Protein AF-0000000087712567 (afdb_homodimer)

Nearest PDB structures (foldseek):
  3kh5-assembly1_A  TM=8.849E-01  e=5.347E-20  Methanocaldococcus jannaschii
  9e7f-assembly1_3  TM=8.022E-01  e=9.358E-18  Pyrobaculum calidifontis JCM 11548
  2yzq-assembly1_A  TM=7.655E-01  e=4.640E-16  Pyrococcus horikoshii
  2p9m-assembly2_C  TM=9.124E-01  e=1.365E-09  Methanocaldococcus jannaschii DSM 2661
  4fry-assembly1_A  TM=8.721E-01  e=1.477E-07  Burkholderia ambifaria MC40-6

Sequence (538 aa):
MGIVREFAVLRPYDTLLYASKLMVLEHVPKSIVVDEKGSPVGVITQKDIIKFVYQMGEERPMENVMLSEVMRKDVTCVSPNIDPFDAAQIMIDKKQPLLAVCNEEEKAIGIIIKSDLSNFYASQVRGLQRVKDFMSSPVVTIEPTTKLDEAVEKLVQSNLSRLVVFTPGKVQGVVTTTDLLYMAAALKYRDLKIEVRDVMSPNVIVVDGNEDMANAARLMASRKIKGIPVMEKDGKLGGIVTTTDVVRAMMDQSVKKYLYEIKMYTSTFMGIVREFAVLRPYDTLLYASKLMVLEHVPKSIVVDEKGSPVGVITQKDIIKFVYQMGEERPMENVMLSEVMRKDVTCVSPNIDPFDAAQIMIDKKQPLLAVCNEEEKAIGIIIKSDLSNFYASQVRGLQRVKDFMSSPVVTIEPTTKLDEAVEKLVQSNLSRLVVFTPGKVQGVVTTTDLLYMAAALKYRDLKIEVRDVMSPNVIVVDGNEDMANAARLMASRKIKGIPVMEKDGKLGGIVTTTDVVRAMMDQSVKKYLYEIKMYTSTF

pLDDT: mean 94.54, std 6.51, range [46.84, 98.75]

Radius of gyration: 25.14 Å; Cα contacts (8 Å, |Δi|>4): 1061; chains: 2; bounding box: 55×74×71 Å

Structure (mmCIF, N/CA/C/O backbone):
data_AF-0000000087712567-model_v1
#
loop_
_entity.id
_entity.type
_entity.pdbx_description
1 polymer 'Histidine kinase'
#
loop_
_atom_site.group_PDB
_atom_site.id
_atom_site.type_symbol
_atom_site.label_atom_id
_atom_site.label_alt_id
_atom_site.label_comp_id
_atom_site.label_asym_id
_atom_site.label_entity_id
_atom_site.label_seq_id
_atom_site.pdbx_PDB_ins_code
_atom_site.Cartn_x
_atom_site.Cartn_y
_atom_site.Cartn_z
_atom_site.occupancy
_atom_site.B_iso_or_equiv
_atom_site.auth_seq_id
_atom_site.auth_comp_id
_atom_site.auth_asym_id
_atom_site.auth_atom_id
_atom_site.pdbx_PDB_model_num
ATOM 1 N N . MET A 1 1 ? 5.195 -4.508 -27.234 1 52.56 1 MET A N 1
ATOM 2 C CA . MET A 1 1 ? 4.496 -4.617 -25.953 1 52.56 1 MET A CA 1
ATOM 3 C C . MET A 1 1 ? 5.418 -5.184 -24.875 1 52.56 1 MET A C 1
ATOM 5 O O . MET A 1 1 ? 5.73 -6.379 -24.875 1 52.56 1 MET A O 1
ATOM 9 N N . GLY A 1 2 ? 6.316 -4.344 -24.219 1 81.44 2 GLY A N 1
ATOM 10 C CA . GLY A 1 2 ? 7.543 -4.742 -23.547 1 81.44 2 GLY A CA 1
ATOM 11 C C . GLY A 1 2 ? 7.297 -5.402 -22.203 1 81.44 2 GLY A C 1
ATOM 12 O O . GLY A 1 2 ? 6.266 -5.164 -21.562 1 81.44 2 GLY A O 1
ATOM 13 N N . ILE A 1 3 ? 7.812 -6.562 -21.922 1 95.12 3 ILE A N 1
ATOM 14 C CA . ILE A 1 3 ? 7.668 -7.352 -20.703 1 95.12 3 ILE A CA 1
ATOM 15 C C . ILE A 1 3 ? 8.586 -6.797 -19.609 1 95.12 3 ILE A C 1
ATOM 17 O O . ILE A 1 3 ? 8.625 -7.324 -18.5 1 95.12 3 ILE A O 1
ATOM 21 N N . VAL A 1 4 ? 9.297 -5.734 -19.938 1 97.06 4 VAL A N 1
ATOM 22 C CA . VAL A 1 4 ? 10.227 -5.148 -18.984 1 97.06 4 VAL A CA 1
ATOM 23 C C . VAL A 1 4 ? 9.508 -4.09 -18.156 1 97.06 4 VAL A C 1
ATOM 25 O O . VAL A 1 4 ? 8.781 -3.254 -18.688 1 97.06 4 VAL A O 1
ATOM 28 N N . ARG A 1 5 ? 9.672 -4.156 -16.844 1 96.62 5 ARG A N 1
ATOM 29 C CA . ARG A 1 5 ? 9.039 -3.172 -15.977 1 96.62 5 ARG A CA 1
ATOM 30 C C . ARG A 1 5 ? 10.078 -2.438 -15.141 1 96.62 5 ARG A C 1
ATOM 32 O O . ARG A 1 5 ? 11.219 -2.896 -15.008 1 96.62 5 ARG A O 1
ATOM 39 N N . GLU A 1 6 ? 9.68 -1.323 -14.57 1 95.12 6 GLU A N 1
ATOM 40 C CA . GLU A 1 6 ? 10.508 -0.585 -13.625 1 95.12 6 GLU A CA 1
ATOM 41 C C . GLU A 1 6 ? 10.602 -1.315 -12.281 1 95.12 6 GLU A C 1
ATOM 43 O O . GLU A 1 6 ? 9.852 -2.262 -12.039 1 95.12 6 GLU A O 1
ATOM 48 N N . PHE A 1 7 ? 11.578 -0.98 -11.57 1 94.31 7 PHE A N 1
ATOM 49 C CA . PHE A 1 7 ? 11.75 -1.593 -10.258 1 94.31 7 PHE A CA 1
ATOM 50 C C . PHE A 1 7 ? 12.086 -0.539 -9.211 1 94.31 7 PHE A C 1
ATOM 52 O O . PHE A 1 7 ? 12.508 0.569 -9.547 1 94.31 7 PHE A O 1
ATOM 59 N N . ALA A 1 8 ? 11.781 -0.865 -7.961 1 92.19 8 ALA A N 1
ATOM 60 C CA . ALA A 1 8 ? 12.234 -0.022 -6.859 1 92.19 8 ALA A CA 1
ATOM 61 C C . ALA A 1 8 ? 13.734 -0.199 -6.617 1 92.19 8 ALA A C 1
ATOM 63 O O . ALA A 1 8 ? 14.219 -1.326 -6.492 1 92.19 8 ALA A O 1
ATOM 64 N N . VAL A 1 9 ? 14.422 0.84 -6.527 1 92.94 9 VAL A N 1
ATOM 65 C CA . VAL A 1 9 ? 15.859 0.775 -6.316 1 92.94 9 VAL A CA 1
ATOM 66 C C . VAL A 1 9 ? 16.156 0.523 -4.84 1 92.94 9 VAL A C 1
ATOM 68 O O . VAL A 1 9 ? 15.812 1.337 -3.982 1 92.94 9 VAL A O 1
ATOM 71 N N . LEU A 1 10 ? 16.719 -0.573 -4.531 1 97.94 10 LEU A N 1
ATOM 72 C CA . LEU A 1 10 ? 17.172 -0.951 -3.199 1 97.94 10 LEU A CA 1
ATOM 73 C C . LEU A 1 10 ? 18.688 -1.199 -3.195 1 97.94 10 LEU A C 1
ATOM 75 O O . LEU A 1 10 ? 19.25 -1.629 -4.203 1 97.94 10 LEU A O 1
ATOM 79 N N . ARG A 1 11 ? 19.312 -0.902 -2.068 1 98.12 11 ARG A N 1
ATOM 80 C CA . ARG A 1 11 ? 20.75 -1.082 -1.892 1 98.12 11 ARG A CA 1
ATOM 81 C C . ARG A 1 11 ? 21.047 -2.125 -0.818 1 98.12 11 ARG A C 1
ATOM 83 O O . ARG A 1 11 ? 20.219 -2.365 0.063 1 98.12 11 ARG A O 1
ATOM 90 N N . PRO A 1 12 ? 22.25 -2.697 -0.917 1 98.25 12 PRO A N 1
ATOM 91 C CA . PRO A 1 12 ? 22.594 -3.736 0.059 1 98.25 12 PRO A CA 1
ATOM 92 C C . PRO A 1 12 ? 22.562 -3.225 1.497 1 98.25 12 PRO A C 1
ATOM 94 O O . PRO A 1 12 ? 22.297 -3.99 2.424 1 98.25 12 PRO A O 1
ATOM 97 N N . TYR A 1 13 ? 22.75 -1.902 1.702 1 97.62 13 TYR A N 1
ATOM 98 C CA . TYR A 1 13 ? 22.859 -1.367 3.055 1 97.62 13 TYR A CA 1
ATOM 99 C C . TYR A 1 13 ? 21.562 -0.696 3.49 1 97.62 13 TYR A C 1
ATOM 101 O O . TYR A 1 13 ? 21.5 -0.109 4.57 1 97.62 13 TYR A O 1
ATOM 109 N N . ASP A 1 14 ? 20.594 -0.725 2.592 1 97.19 14 ASP A N 1
ATOM 110 C CA . ASP A 1 14 ? 19.266 -0.341 3.07 1 97.19 14 ASP A CA 1
ATOM 111 C C . ASP A 1 14 ? 18.797 -1.266 4.191 1 97.19 14 ASP A C 1
ATOM 113 O O . ASP A 1 14 ? 19.125 -2.453 4.199 1 97.19 14 ASP A O 1
ATOM 117 N N . THR A 1 15 ? 18.078 -0.742 5.145 1 96.69 15 THR A N 1
ATOM 118 C CA . THR A 1 15 ? 17.578 -1.575 6.23 1 96.69 15 THR A CA 1
ATOM 119 C C . THR A 1 15 ? 16.359 -2.367 5.781 1 96.69 15 THR A C 1
ATOM 121 O O . THR A 1 15 ? 15.672 -1.98 4.828 1 96.69 15 THR A O 1
ATOM 124 N N . LEU A 1 16 ? 16.125 -3.439 6.465 1 97.31 16 LEU A N 1
ATOM 125 C CA . LEU A 1 16 ? 14.953 -4.262 6.207 1 97.31 16 LEU A CA 1
ATOM 126 C C . LEU A 1 16 ? 13.672 -3.463 6.422 1 97.31 16 LEU A C 1
ATOM 128 O O . LEU A 1 16 ? 12.711 -3.607 5.664 1 97.31 16 LEU A O 1
ATOM 132 N N . LEU A 1 17 ? 13.672 -2.578 7.426 1 96.5 17 LEU A N 1
ATOM 133 C CA . LEU A 1 17 ? 12.523 -1.723 7.688 1 96.5 17 LEU A CA 1
ATOM 134 C C . LEU A 1 17 ? 12.234 -0.818 6.492 1 96.5 17 LEU A C 1
ATOM 136 O O . LEU A 1 17 ? 11.102 -0.768 6 1 96.5 17 LEU A O 1
ATOM 140 N N . TYR A 1 18 ? 13.289 -0.203 6 1 95.75 18 TYR A N 1
ATOM 141 C CA . TYR A 1 18 ? 13.133 0.701 4.867 1 95.75 18 TYR A CA 1
ATOM 142 C C . TYR A 1 18 ? 12.625 -0.045 3.639 1 95.75 18 TYR A C 1
ATOM 144 O O . TYR A 1 18 ? 11.672 0.396 2.988 1 95.75 18 TYR A O 1
ATOM 152 N N . ALA A 1 19 ? 13.25 -1.15 3.346 1 96.88 19 ALA A N 1
ATOM 153 C CA . ALA A 1 19 ? 12.891 -1.939 2.17 1 96.88 19 ALA A CA 1
ATOM 154 C C . ALA A 1 19 ? 11.445 -2.41 2.248 1 96.88 19 ALA A C 1
ATOM 156 O O . ALA A 1 19 ? 10.703 -2.324 1.267 1 96.88 19 ALA A O 1
ATOM 157 N N . SER A 1 20 ? 11.008 -2.906 3.408 1 96.06 20 SER A N 1
ATOM 158 C CA . SER A 1 20 ? 9.641 -3.381 3.578 1 96.06 20 SER A CA 1
ATOM 159 C C . SER A 1 20 ? 8.633 -2.256 3.357 1 96.06 20 SER A C 1
ATOM 161 O O . SER A 1 20 ? 7.613 -2.451 2.693 1 96.06 20 SER A O 1
ATOM 163 N N . LYS A 1 21 ? 8.953 -1.082 3.857 1 93.56 21 LYS A N 1
ATOM 164 C CA . LYS A 1 21 ? 8.07 0.07 3.697 1 93.56 21 LYS A CA 1
ATOM 165 C C . LYS A 1 21 ? 7.977 0.491 2.234 1 93.56 21 LYS A C 1
ATOM 167 O O . LYS A 1 21 ? 6.887 0.772 1.731 1 93.56 21 LYS A O 1
ATOM 172 N N . LEU A 1 22 ? 9.117 0.509 1.633 1 94.06 22 LEU A N 1
ATOM 173 C CA . LEU A 1 22 ? 9.156 0.895 0.226 1 94.06 22 LEU A CA 1
ATOM 174 C C . LEU A 1 22 ? 8.336 -0.07 -0.626 1 94.06 22 LEU A C 1
ATOM 176 O O . LEU A 1 22 ? 7.574 0.357 -1.494 1 94.06 22 LEU A O 1
ATOM 180 N N . MET A 1 23 ? 8.469 -1.327 -0.344 1 94.94 23 MET A N 1
ATOM 181 C CA . MET A 1 23 ? 7.777 -2.342 -1.134 1 94.94 23 MET A CA 1
ATOM 182 C C . MET A 1 23 ? 6.266 -2.244 -0.942 1 94.94 23 MET A C 1
ATOM 184 O O . MET A 1 23 ? 5.504 -2.43 -1.892 1 94.94 23 MET A O 1
ATOM 188 N N . VAL A 1 24 ? 5.863 -1.952 0.275 1 91.31 24 VAL A N 1
ATOM 189 C CA . VAL A 1 24 ? 4.441 -1.791 0.558 1 91.31 24 VAL A CA 1
ATOM 190 C C . VAL A 1 24 ? 3.916 -0.533 -0.13 1 91.31 24 VAL A C 1
ATOM 192 O O . VAL A 1 24 ? 2.887 -0.571 -0.809 1 91.31 24 VAL A O 1
ATOM 195 N N . LEU A 1 25 ? 4.629 0.534 -0.006 1 87.75 25 LEU A N 1
ATOM 196 C CA . LEU A 1 25 ? 4.188 1.829 -0.511 1 87.75 25 LEU A CA 1
ATOM 197 C C . LEU A 1 25 ? 4.137 1.83 -2.035 1 87.75 25 LEU A C 1
ATOM 199 O O . LEU A 1 25 ? 3.24 2.436 -2.629 1 87.75 25 LEU A O 1
ATOM 203 N N . GLU A 1 26 ? 5.02 1.15 -2.643 1 90.25 26 GLU A N 1
ATOM 204 C CA . GLU A 1 26 ? 5.082 1.152 -4.102 1 90.25 26 GLU A CA 1
ATOM 205 C C . GLU A 1 26 ? 4.367 -0.062 -4.688 1 90.25 26 GLU A C 1
ATOM 207 O O . GLU A 1 26 ? 4.297 -0.218 -5.906 1 90.25 26 GLU A O 1
ATOM 212 N N . HIS A 1 27 ? 3.902 -0.945 -3.852 1 89.62 27 HIS A N 1
ATOM 213 C CA . HIS A 1 27 ? 3.18 -2.146 -4.254 1 89.62 27 HIS A CA 1
ATOM 214 C C . HIS A 1 27 ? 4.043 -3.035 -5.145 1 89.62 27 HIS A C 1
ATOM 216 O O . HIS A 1 27 ? 3.617 -3.43 -6.234 1 89.62 27 HIS A O 1
ATOM 222 N N . VAL A 1 28 ? 5.238 -3.246 -4.703 1 92.38 28 VAL A N 1
ATOM 223 C CA . VAL A 1 28 ? 6.188 -4.086 -5.434 1 92.38 28 VAL A CA 1
ATOM 224 C C . VAL A 1 28 ? 6.414 -5.387 -4.672 1 92.38 28 VAL A C 1
ATOM 226 O O . VAL A 1 28 ? 6.879 -5.375 -3.529 1 92.38 28 VAL A O 1
ATOM 229 N N . PRO A 1 29 ? 6.125 -6.473 -5.293 1 95.25 29 PRO A N 1
ATOM 230 C CA . PRO A 1 29 ? 6.246 -7.742 -4.574 1 95.25 29 PRO A CA 1
ATOM 231 C C . PRO A 1 29 ? 7.684 -8.258 -4.523 1 95.25 29 PRO A C 1
ATOM 233 O O . PRO A 1 29 ? 8.008 -9.117 -3.695 1 95.25 29 PRO A O 1
ATOM 236 N N . LYS A 1 30 ? 8.5 -7.84 -5.41 1 97.12 30 LYS A N 1
ATOM 237 C CA . LYS A 1 30 ? 9.898 -8.234 -5.504 1 97.12 30 LYS A CA 1
ATOM 238 C C . LYS A 1 30 ? 10.719 -7.172 -6.234 1 97.12 30 LYS A C 1
ATOM 240 O O . LYS A 1 30 ? 10.172 -6.367 -6.992 1 97.12 30 LYS A O 1
ATOM 245 N N . SER A 1 31 ? 11.977 -7.191 -5.891 1 97.75 31 SER A N 1
ATOM 246 C CA . SER A 1 31 ? 12.867 -6.219 -6.52 1 97.75 31 SER A CA 1
ATOM 247 C C . SER A 1 31 ? 14.297 -6.73 -6.566 1 97.75 31 SER A C 1
ATOM 249 O O . SER A 1 31 ? 14.57 -7.863 -6.16 1 97.75 31 SER A O 1
ATOM 251 N N . ILE A 1 32 ? 15.172 -5.977 -7.242 1 97.88 32 ILE A N 1
ATOM 252 C CA . ILE A 1 32 ? 16.594 -6.27 -7.246 1 97.88 32 ILE A CA 1
ATOM 253 C C . ILE A 1 32 ? 17.328 -5.285 -6.336 1 97.88 32 ILE A C 1
ATOM 255 O O . ILE A 1 32 ? 16.859 -4.172 -6.105 1 97.88 32 ILE A O 1
ATOM 259 N N . VAL A 1 33 ? 18.344 -5.754 -5.758 1 98.5 33 VAL A N 1
ATOM 260 C CA . VAL A 1 33 ? 19.281 -4.941 -4.98 1 98.5 33 VAL A CA 1
ATOM 261 C C . VAL A 1 33 ? 20.469 -4.559 -5.848 1 98.5 33 VAL A C 1
ATOM 263 O O . VAL A 1 33 ? 21.109 -5.426 -6.449 1 98.5 33 VAL A O 1
ATOM 266 N N . VAL A 1 34 ? 20.766 -3.295 -5.973 1 98.44 34 VAL A N 1
ATOM 267 C CA . VAL A 1 34 ? 21.828 -2.84 -6.863 1 98.44 34 VAL A CA 1
ATOM 268 C C . VAL A 1 34 ? 22.922 -2.154 -6.051 1 98.44 34 VAL A C 1
ATOM 270 O O . VAL A 1 34 ? 22.641 -1.531 -5.023 1 98.44 34 VAL A O 1
ATOM 273 N N . ASP A 1 35 ? 24.156 -2.281 -6.504 1 97.5 35 ASP A N 1
ATOM 274 C CA . ASP A 1 35 ? 25.281 -1.604 -5.848 1 97.5 35 ASP A CA 1
ATOM 275 C C . ASP A 1 35 ? 25.422 -0.168 -6.348 1 97.5 35 ASP A C 1
ATOM 277 O O . ASP A 1 35 ? 24.547 0.338 -7.055 1 97.5 35 ASP A O 1
ATOM 281 N N . GLU A 1 36 ? 26.453 0.481 -5.914 1 95.44 36 GLU A N 1
ATOM 282 C CA . GLU A 1 36 ? 26.656 1.897 -6.203 1 95.44 36 GLU A CA 1
ATOM 283 C C . GLU A 1 36 ? 26.828 2.135 -7.699 1 95.44 36 GLU A C 1
ATOM 285 O O . GLU A 1 36 ? 26.562 3.236 -8.195 1 95.44 36 GLU A O 1
ATOM 290 N N . LYS A 1 37 ? 27.297 1.15 -8.422 1 95.12 37 LYS A N 1
ATOM 291 C CA . LYS A 1 37 ? 27.516 1.272 -9.859 1 95.12 37 LYS A CA 1
ATOM 292 C C . LYS A 1 37 ? 26.25 0.928 -10.648 1 95.12 37 LYS A C 1
ATOM 294 O O . LYS A 1 37 ? 26.234 1.022 -11.875 1 95.12 37 LYS A O 1
ATOM 299 N N . GLY A 1 38 ? 25.203 0.495 -9.969 1 96.69 38 GLY A N 1
ATOM 300 C CA . GLY A 1 38 ? 23.953 0.134 -10.625 1 96.69 38 GLY A CA 1
ATOM 301 C C . GLY A 1 38 ? 23.891 -1.327 -11.031 1 96.69 38 GLY A C 1
ATOM 302 O O . GLY A 1 38 ? 22.969 -1.751 -11.711 1 96.69 38 GLY A O 1
ATOM 303 N N . SER A 1 39 ? 24.859 -2.09 -10.625 1 97.19 39 SER A N 1
ATOM 304 C CA . SER A 1 39 ? 24.891 -3.516 -10.945 1 97.19 39 SER A CA 1
ATOM 305 C C . SER A 1 39 ? 24.016 -4.312 -9.984 1 97.19 39 SER A C 1
ATOM 307 O O . SER A 1 39 ? 24.078 -4.117 -8.766 1 97.19 39 SER A O 1
ATOM 309 N N . PRO A 1 40 ? 23.266 -5.195 -10.578 1 98 40 PRO A N 1
ATOM 310 C CA . PRO A 1 40 ? 22.469 -6.039 -9.68 1 98 40 PRO A CA 1
ATOM 311 C C . PRO A 1 40 ? 23.328 -6.992 -8.852 1 98 40 PRO A C 1
ATOM 313 O O . PRO A 1 40 ? 24.172 -7.703 -9.398 1 98 40 PRO A O 1
ATOM 316 N N . VAL A 1 41 ? 23.094 -6.98 -7.531 1 97.88 41 VAL A N 1
ATOM 317 C CA . VAL A 1 41 ? 23.922 -7.801 -6.656 1 97.88 41 VAL A CA 1
ATOM 318 C C . VAL A 1 41 ? 23.047 -8.758 -5.855 1 97.88 41 VAL A C 1
ATOM 320 O O . VAL A 1 41 ? 23.562 -9.617 -5.129 1 97.88 41 VAL A O 1
ATOM 323 N N . GLY A 1 42 ? 21.75 -8.617 -5.938 1 97.81 42 GLY A N 1
ATOM 324 C CA . GLY A 1 42 ? 20.859 -9.516 -5.227 1 97.81 42 GLY A CA 1
ATOM 325 C C . GLY A 1 42 ? 19.406 -9.359 -5.648 1 97.81 42 GLY A C 1
ATOM 326 O O . GLY A 1 42 ? 19.078 -8.453 -6.414 1 97.81 42 GLY A O 1
ATOM 327 N N . VAL A 1 43 ? 18.609 -10.297 -5.227 1 98 43 VAL A N 1
ATOM 328 C CA . VAL A 1 43 ? 17.156 -10.305 -5.406 1 98 43 VAL A CA 1
ATOM 329 C C . VAL A 1 43 ? 16.469 -10.367 -4.047 1 98 43 VAL A C 1
ATOM 331 O O . VAL A 1 43 ? 16.938 -11.055 -3.137 1 98 43 VAL A O 1
ATOM 334 N N . ILE A 1 44 ? 15.406 -9.633 -3.939 1 98.25 44 ILE A N 1
ATOM 335 C CA . ILE A 1 44 ? 14.648 -9.68 -2.693 1 98.25 44 ILE A CA 1
ATOM 336 C C . ILE A 1 44 ? 13.156 -9.789 -3.002 1 98.25 44 ILE A C 1
ATOM 338 O O . ILE A 1 44 ? 12.641 -9.062 -3.857 1 98.25 44 ILE A O 1
ATOM 342 N N . THR A 1 45 ? 12.516 -10.742 -2.379 1 97.5 45 THR A N 1
ATOM 343 C CA . THR A 1 45 ? 11.07 -10.914 -2.51 1 97.5 45 THR A CA 1
ATOM 344 C C . THR A 1 45 ? 10.391 -10.758 -1.155 1 97.5 45 THR A C 1
ATOM 346 O O . THR A 1 45 ? 11.047 -10.781 -0.114 1 97.5 45 THR A O 1
ATOM 349 N N . GLN A 1 46 ? 9.086 -10.539 -1.214 1 97.44 46 GLN A N 1
ATOM 350 C CA . GLN A 1 46 ? 8.32 -10.492 0.025 1 97.44 46 GLN A CA 1
ATOM 351 C C . GLN A 1 46 ? 8.461 -11.797 0.807 1 97.44 46 GLN A C 1
ATOM 353 O O . GLN A 1 46 ? 8.516 -11.789 2.039 1 97.44 46 GLN A O 1
ATOM 358 N N . LYS A 1 47 ? 8.578 -12.922 0.144 1 96.94 47 LYS A N 1
ATOM 359 C CA . LYS A 1 47 ? 8.789 -14.211 0.809 1 96.94 47 LYS A CA 1
ATOM 360 C C . LYS A 1 47 ? 10.094 -14.219 1.596 1 96.94 47 LYS A C 1
ATOM 362 O O . LYS A 1 47 ? 10.141 -14.719 2.719 1 96.94 47 LYS A O 1
ATOM 367 N N . ASP A 1 48 ? 11.094 -13.734 0.958 1 97.19 48 ASP A N 1
ATOM 368 C CA . ASP A 1 48 ? 12.383 -13.664 1.64 1 97.19 48 ASP A CA 1
ATOM 369 C C . ASP A 1 48 ? 12.273 -12.867 2.939 1 97.19 48 ASP A C 1
ATOM 371 O O . ASP A 1 48 ? 12.797 -13.281 3.973 1 97.19 48 ASP A O 1
ATOM 375 N N . ILE A 1 49 ? 11.586 -11.719 2.861 1 97.69 49 ILE A N 1
ATOM 376 C CA . ILE A 1 49 ? 11.453 -10.836 4.012 1 97.69 49 ILE A CA 1
ATOM 377 C C . ILE A 1 49 ? 10.648 -11.523 5.109 1 97.69 49 ILE A C 1
ATOM 379 O O . ILE A 1 49 ? 11.07 -11.57 6.266 1 97.69 49 ILE A O 1
ATOM 383 N N . ILE A 1 50 ? 9.547 -12.109 4.762 1 96.94 50 ILE A N 1
ATOM 384 C CA . ILE A 1 50 ? 8.656 -12.75 5.723 1 96.94 50 ILE A CA 1
ATOM 385 C C . ILE A 1 50 ? 9.375 -13.922 6.383 1 96.94 50 ILE A C 1
ATOM 387 O O . ILE A 1 50 ? 9.336 -14.078 7.605 1 96.94 50 ILE A O 1
ATOM 391 N N . LYS A 1 51 ? 10.016 -14.734 5.555 1 96.31 51 LYS A N 1
ATOM 392 C CA . LYS A 1 51 ? 10.766 -15.867 6.086 1 96.31 51 LYS A CA 1
ATOM 393 C C . LYS A 1 51 ? 11.844 -15.398 7.062 1 96.31 51 LYS A C 1
ATOM 395 O O . LYS A 1 51 ? 11.992 -15.969 8.148 1 96.31 51 LYS A O 1
ATOM 400 N N . PHE A 1 52 ? 12.594 -14.398 6.707 1 96.94 52 PHE A N 1
ATOM 401 C CA . PHE A 1 52 ? 13.672 -13.891 7.543 1 96.94 52 PHE A CA 1
ATOM 402 C C . PHE A 1 52 ? 13.125 -13.359 8.867 1 96.94 52 PHE A C 1
ATOM 404 O O . PHE A 1 52 ? 13.648 -13.688 9.93 1 96.94 52 PHE A O 1
ATOM 411 N N . VAL A 1 53 ? 12.086 -12.523 8.781 1 95.25 53 VAL A N 1
ATOM 412 C CA . VAL A 1 53 ? 11.508 -11.922 9.977 1 95.25 53 VAL A CA 1
ATOM 413 C C . VAL A 1 53 ? 10.969 -13.008 10.898 1 95.25 53 VAL A C 1
ATOM 415 O O . VAL A 1 53 ? 11.172 -12.953 12.117 1 95.25 53 VAL A O 1
ATOM 418 N N . TYR A 1 54 ? 10.297 -13.938 10.312 1 91.75 54 TYR A N 1
ATOM 419 C CA . TYR A 1 54 ? 9.734 -15.047 11.07 1 91.75 54 TYR A CA 1
ATOM 420 C C . TYR A 1 54 ? 10.836 -15.828 11.797 1 91.75 54 TYR A C 1
ATOM 422 O O . TYR A 1 54 ? 10.672 -16.203 12.961 1 91.75 54 TYR A O 1
ATOM 430 N N . GLN A 1 55 ? 11.945 -16.031 11.18 1 92.44 55 GLN A N 1
ATOM 431 C CA . GLN A 1 55 ? 13.047 -16.812 11.734 1 92.44 55 GLN A CA 1
ATOM 432 C C . GLN A 1 55 ? 13.867 -15.984 12.719 1 92.44 55 GLN A C 1
ATOM 434 O O . GLN A 1 55 ? 14.352 -16.5 13.719 1 92.44 55 GLN A O 1
ATOM 439 N N . MET A 1 56 ? 14.039 -14.734 12.406 1 90.38 56 MET A N 1
ATOM 440 C CA . MET A 1 56 ? 14.797 -13.812 13.25 1 90.38 56 MET A CA 1
ATOM 441 C C . MET A 1 56 ? 14.141 -13.672 14.617 1 90.38 56 MET A C 1
ATOM 443 O O . MET A 1 56 ? 14.836 -13.586 15.633 1 90.38 56 MET A O 1
ATOM 447 N N . GLY A 1 57 ? 12.898 -13.625 14.688 1 86.25 57 GLY A N 1
ATOM 448 C CA . GLY A 1 57 ? 12.195 -13.445 15.945 1 86.25 57 GLY A CA 1
ATOM 449 C C . GLY A 1 57 ? 12.406 -12.07 16.547 1 86.25 57 GLY A C 1
ATOM 450 O O . GLY A 1 57 ? 12.43 -11.062 15.836 1 86.25 57 GLY A O 1
ATOM 451 N N . GLU A 1 58 ? 12.43 -12.039 17.875 1 85.62 58 GLU A N 1
ATOM 452 C CA . GLU A 1 58 ? 12.492 -10.758 18.578 1 85.62 58 GLU A CA 1
ATOM 453 C C . GLU A 1 58 ? 13.938 -10.312 18.781 1 85.62 58 GLU A C 1
ATOM 455 O O . GLU A 1 58 ? 14.203 -9.383 19.547 1 85.62 58 GLU A O 1
ATOM 460 N N . GLU A 1 59 ? 14.812 -10.875 18.125 1 83.62 59 GLU A N 1
ATOM 461 C CA . GLU A 1 59 ? 16.234 -10.719 18.406 1 83.62 59 GLU A CA 1
ATOM 462 C C . GLU A 1 59 ? 16.719 -9.32 18.016 1 83.62 59 GLU A C 1
ATOM 464 O O . GLU A 1 59 ? 17.5 -8.703 18.75 1 83.62 59 GLU A O 1
ATOM 469 N N . ARG A 1 60 ? 16.328 -8.883 16.828 1 89.5 60 ARG A N 1
ATOM 470 C CA . ARG A 1 60 ? 16.812 -7.625 16.266 1 89.5 60 ARG A CA 1
ATOM 471 C C . ARG A 1 60 ? 15.672 -6.809 15.68 1 89.5 60 ARG A C 1
ATOM 473 O O . ARG A 1 60 ? 14.742 -7.367 15.094 1 89.5 60 ARG A O 1
ATOM 480 N N . PRO A 1 61 ? 15.789 -5.469 15.875 1 91.88 61 PRO A N 1
ATOM 481 C CA . PRO A 1 61 ? 14.844 -4.641 15.125 1 91.88 61 PRO A CA 1
ATOM 482 C C . PRO A 1 61 ? 15.117 -4.637 13.617 1 91.88 61 PRO A C 1
ATOM 484 O O . PRO A 1 61 ? 16.281 -4.723 13.203 1 91.88 61 PRO A O 1
ATOM 487 N N . MET A 1 62 ? 14.094 -4.578 12.883 1 94.12 62 MET A N 1
ATOM 488 C CA . MET A 1 62 ? 14.219 -4.594 11.43 1 94.12 62 MET A CA 1
ATOM 489 C C . MET A 1 62 ? 15.07 -3.428 10.938 1 94.12 62 MET A C 1
ATOM 491 O O . MET A 1 62 ? 15.703 -3.516 9.883 1 94.12 62 MET A O 1
ATOM 495 N N . GLU A 1 63 ? 15.094 -2.309 11.719 1 93.75 63 GLU A N 1
ATOM 496 C CA . GLU A 1 63 ? 15.875 -1.139 11.336 1 93.75 63 GLU A CA 1
ATOM 497 C C . GLU A 1 63 ? 17.375 -1.418 11.438 1 93.75 63 GLU A C 1
ATOM 499 O O . GLU A 1 63 ? 18.188 -0.648 10.93 1 93.75 63 GLU A O 1
ATOM 504 N N . ASN A 1 64 ? 17.734 -2.535 12.078 1 94.88 64 ASN A N 1
ATOM 505 C CA . ASN A 1 64 ? 19.141 -2.879 12.266 1 94.88 64 ASN A CA 1
ATOM 506 C C . ASN A 1 64 ? 19.547 -4.055 11.383 1 94.88 64 ASN A C 1
ATOM 508 O O . ASN A 1 64 ? 20.625 -4.641 11.578 1 94.88 64 ASN A O 1
ATOM 512 N N . VAL A 1 65 ? 18.766 -4.477 10.492 1 96.69 65 VAL A N 1
ATOM 513 C CA . VAL A 1 65 ? 19.062 -5.555 9.547 1 96.69 65 VAL A CA 1
ATOM 514 C C . VAL A 1 65 ? 19.25 -4.977 8.148 1 96.69 65 VAL A C 1
ATOM 516 O O . VAL A 1 65 ? 18.406 -4.234 7.652 1 96.69 65 VAL A O 1
ATOM 519 N N . MET A 1 66 ? 20.328 -5.309 7.59 1 97.88 66 MET A N 1
ATOM 520 C CA . MET A 1 66 ? 20.594 -4.848 6.23 1 97.88 66 MET A CA 1
ATOM 521 C C . MET A 1 66 ? 20.062 -5.852 5.207 1 97.88 66 MET A C 1
ATOM 523 O O . MET A 1 66 ? 19.984 -7.051 5.488 1 97.88 66 MET A O 1
ATOM 527 N N . LEU A 1 67 ? 19.734 -5.348 4 1 98.25 67 LEU A N 1
ATOM 528 C CA . LEU A 1 67 ? 19.219 -6.219 2.955 1 98.25 67 LEU A CA 1
ATOM 529 C C . LEU A 1 67 ? 20.25 -7.27 2.555 1 98.25 67 LEU A C 1
ATOM 531 O O . LEU A 1 67 ? 19.891 -8.383 2.162 1 98.25 67 LEU A O 1
ATOM 535 N N . SER A 1 68 ? 21.516 -6.945 2.686 1 98.31 68 SER A N 1
ATOM 536 C CA . SER A 1 68 ? 22.562 -7.895 2.357 1 98.31 68 SER A CA 1
ATOM 537 C C . SER A 1 68 ? 22.453 -9.164 3.197 1 98.31 68 SER A C 1
ATOM 539 O O . SER A 1 68 ? 22.953 -10.219 2.811 1 98.31 68 SER A O 1
ATOM 541 N N . GLU A 1 69 ? 21.828 -9.094 4.344 1 97.69 69 GLU A N 1
ATOM 542 C CA . GLU A 1 69 ? 21.641 -10.234 5.238 1 97.69 69 GLU A CA 1
ATOM 543 C C . GLU A 1 69 ? 20.422 -11.07 4.824 1 97.69 69 GLU A C 1
ATOM 545 O O . GLU A 1 69 ? 20.281 -12.211 5.262 1 97.69 69 GLU A O 1
ATOM 550 N N . VAL A 1 70 ? 19.562 -10.508 3.941 1 98.25 70 VAL A N 1
ATOM 551 C CA . VAL A 1 70 ? 18.266 -11.117 3.678 1 98.25 70 VAL A CA 1
ATOM 552 C C . VAL A 1 70 ? 18.172 -11.523 2.211 1 98.25 70 VAL A C 1
ATOM 554 O O . VAL A 1 70 ? 17.578 -12.555 1.885 1 98.25 70 VAL A O 1
ATOM 557 N N . MET A 1 71 ? 18.75 -10.766 1.329 1 98.06 71 MET A N 1
ATOM 558 C CA . MET A 1 71 ? 18.594 -10.914 -0.117 1 98.06 71 MET A CA 1
ATOM 559 C C . MET A 1 71 ? 19.219 -12.219 -0.597 1 98.06 71 MET A C 1
ATOM 561 O O . MET A 1 71 ? 20.109 -12.766 0.055 1 98.06 71 MET A O 1
ATOM 565 N N . ARG A 1 72 ? 18.672 -12.672 -1.714 1 96.94 72 ARG A N 1
ATOM 566 C CA . ARG A 1 72 ? 19.328 -13.734 -2.449 1 96.94 72 ARG A CA 1
ATOM 567 C C . ARG A 1 72 ? 20.469 -13.188 -3.309 1 96.94 72 ARG A C 1
ATOM 569 O O . ARG A 1 72 ? 20.328 -12.125 -3.92 1 96.94 72 ARG A O 1
ATOM 576 N N . LYS A 1 73 ? 21.516 -13.906 -3.395 1 95.5 73 LYS A N 1
ATOM 577 C CA . LYS A 1 73 ? 22.688 -13.398 -4.098 1 95.5 73 LYS A CA 1
ATOM 578 C C . LYS A 1 73 ? 22.719 -13.898 -5.535 1 95.5 73 LYS A C 1
ATOM 580 O O . LYS A 1 73 ? 23.5 -13.391 -6.355 1 95.5 73 LYS A O 1
ATOM 585 N N . ASP A 1 74 ? 21.844 -14.766 -5.898 1 94.56 74 ASP A N 1
ATOM 586 C CA . ASP A 1 74 ? 21.781 -15.273 -7.266 1 94.56 74 ASP A CA 1
ATOM 587 C C . ASP A 1 74 ? 20.859 -14.398 -8.125 1 94.56 74 ASP A C 1
ATOM 589 O O . ASP A 1 74 ? 19.641 -14.453 -7.996 1 94.56 74 ASP A O 1
ATOM 593 N N . VAL A 1 75 ? 21.453 -13.57 -8.953 1 95.56 75 VAL A N 1
ATOM 594 C CA . VAL A 1 75 ? 20.719 -12.695 -9.859 1 95.56 75 VAL A CA 1
ATOM 595 C C . VAL A 1 75 ? 21.047 -13.062 -11.305 1 95.56 75 VAL A C 1
ATOM 597 O O . VAL A 1 75 ? 22.203 -13.297 -11.648 1 95.56 75 VAL A O 1
ATOM 600 N N . THR A 1 76 ? 20.062 -13.133 -12.109 1 97.12 76 THR A N 1
ATOM 601 C CA . THR A 1 76 ? 20.25 -13.383 -13.539 1 97.12 76 THR A CA 1
ATOM 602 C C . THR A 1 76 ? 19.906 -12.141 -14.352 1 97.12 76 THR A C 1
ATOM 604 O O . THR A 1 76 ? 18.797 -11.625 -14.266 1 97.12 76 THR A O 1
ATOM 607 N N . CYS A 1 77 ? 20.859 -11.656 -15.117 1 96.88 77 CYS A N 1
ATOM 608 C CA . CYS A 1 77 ? 20.656 -10.516 -15.992 1 96.88 77 CYS A CA 1
ATOM 609 C C . CYS A 1 77 ? 20.344 -10.961 -17.422 1 96.88 77 CYS A C 1
ATOM 611 O O . CYS A 1 77 ? 20.969 -11.891 -17.922 1 96.88 77 CYS A O 1
ATOM 613 N N . VAL A 1 78 ? 19.391 -10.328 -17.984 1 98.06 78 VAL A N 1
ATOM 614 C CA . VAL A 1 78 ? 19.047 -10.617 -19.375 1 98.06 78 VAL A CA 1
ATOM 615 C C . VAL A 1 78 ? 19 -9.312 -20.172 1 98.06 78 VAL A C 1
ATOM 617 O O . VAL A 1 78 ? 19.016 -8.227 -19.594 1 98.06 78 VAL A O 1
ATOM 620 N N . SER A 1 79 ? 18.953 -9.438 -21.438 1 97.12 79 SER A N 1
ATOM 621 C CA . SER A 1 79 ? 18.906 -8.289 -22.328 1 97.12 79 SER A CA 1
ATOM 622 C C . SER A 1 79 ? 17.531 -7.633 -22.344 1 97.12 79 SER A C 1
ATOM 624 O O . SER A 1 79 ? 16.516 -8.312 -22.203 1 97.12 79 SER A O 1
ATOM 626 N N . PRO A 1 80 ? 17.531 -6.281 -22.531 1 96.56 80 PRO A N 1
ATOM 627 C CA . PRO A 1 80 ? 16.234 -5.602 -22.641 1 96.56 80 PRO A CA 1
ATOM 628 C C . PRO A 1 80 ? 15.391 -6.102 -23.797 1 96.56 80 PRO A C 1
ATOM 630 O O . PRO A 1 80 ? 14.172 -5.891 -23.828 1 96.56 80 PRO A O 1
ATOM 633 N N . ASN A 1 81 ? 15.977 -6.773 -24.781 1 96.38 81 ASN A N 1
ATOM 634 C CA . ASN A 1 81 ? 15.266 -7.238 -25.969 1 96.38 81 ASN A CA 1
ATOM 635 C C . ASN A 1 81 ? 15.008 -8.742 -25.906 1 96.38 81 ASN A C 1
ATOM 637 O O . ASN A 1 81 ? 14.719 -9.359 -26.938 1 96.38 81 ASN A O 1
ATOM 641 N N . ILE A 1 82 ? 15.094 -9.297 -24.781 1 97.56 82 ILE A N 1
ATOM 642 C CA . ILE A 1 82 ? 14.93 -10.734 -24.656 1 97.56 82 ILE A CA 1
ATOM 643 C C . ILE A 1 82 ? 13.539 -11.141 -25.141 1 97.56 82 ILE A C 1
ATOM 645 O O . ILE A 1 82 ? 12.562 -10.43 -24.906 1 97.56 82 ILE A O 1
ATOM 649 N N . ASP A 1 83 ? 13.484 -12.336 -25.75 1 96.75 83 ASP A N 1
ATOM 650 C CA . ASP A 1 83 ? 12.219 -12.945 -26.125 1 96.75 83 ASP A CA 1
ATOM 651 C C . ASP A 1 83 ? 11.453 -13.438 -24.906 1 96.75 83 ASP A C 1
ATOM 653 O O . ASP A 1 83 ? 12.031 -14.07 -24.016 1 96.75 83 ASP A O 1
ATOM 657 N N . PRO A 1 84 ? 10.211 -13.172 -24.859 1 97.81 84 PRO A N 1
ATOM 658 C CA . PRO A 1 84 ? 9.414 -13.57 -23.688 1 97.81 84 PRO A CA 1
ATOM 659 C C . PRO A 1 84 ? 9.5 -15.07 -23.406 1 97.81 84 PRO A C 1
ATOM 661 O O . PRO A 1 84 ? 9.523 -15.484 -22.25 1 97.81 84 PRO A O 1
ATOM 664 N N . PHE A 1 85 ? 9.523 -15.898 -24.391 1 97.75 85 PHE A N 1
ATOM 665 C CA . PHE A 1 85 ? 9.609 -17.344 -24.188 1 97.75 85 PHE A CA 1
ATOM 666 C C . PHE A 1 85 ? 10.961 -17.719 -23.609 1 97.75 85 PHE A C 1
ATOM 668 O O . PHE A 1 85 ? 11.047 -18.625 -22.766 1 97.75 85 PHE A O 1
ATOM 675 N N . ASP A 1 86 ? 11.977 -17.047 -24.062 1 98.06 86 ASP A N 1
ATOM 676 C CA . ASP A 1 86 ? 13.297 -17.281 -23.5 1 98.06 86 ASP A CA 1
ATOM 677 C C . ASP A 1 86 ? 13.336 -16.859 -22.031 1 98.06 86 ASP A C 1
ATOM 679 O O . ASP A 1 86 ? 13.922 -17.562 -21.188 1 98.06 86 ASP A O 1
ATOM 683 N N . ALA A 1 87 ? 12.797 -15.703 -21.75 1 98.5 87 ALA A N 1
ATOM 684 C CA . ALA A 1 87 ? 12.711 -15.234 -20.359 1 98.5 87 ALA A CA 1
ATOM 685 C C . ALA A 1 87 ? 12.016 -16.266 -19.484 1 98.5 87 ALA A C 1
ATOM 687 O O . ALA A 1 87 ? 12.5 -16.594 -18.406 1 98.5 87 ALA A O 1
ATOM 688 N N . ALA A 1 88 ? 10.883 -16.797 -19.969 1 98.25 88 ALA A N 1
ATOM 689 C CA . ALA A 1 88 ? 10.125 -17.797 -19.234 1 98.25 88 ALA A CA 1
ATOM 690 C C . ALA A 1 88 ? 10.969 -19.047 -18.984 1 98.25 88 ALA A C 1
ATOM 692 O O . ALA A 1 88 ? 10.984 -19.578 -17.875 1 98.25 88 ALA A O 1
ATOM 693 N N . GLN A 1 89 ? 11.648 -19.453 -20.016 1 98.19 89 GLN A N 1
ATOM 694 C CA . GLN A 1 89 ? 12.492 -20.641 -19.906 1 98.19 89 GLN A CA 1
ATOM 695 C C . GLN A 1 89 ? 13.562 -20.453 -18.828 1 98.19 89 GLN A C 1
ATOM 697 O O . GLN A 1 89 ? 13.797 -21.359 -18.016 1 98.19 89 GLN A O 1
ATOM 702 N N . ILE A 1 90 ? 14.188 -19.328 -18.812 1 98 90 ILE A N 1
ATOM 703 C CA . ILE A 1 90 ? 15.234 -19.031 -17.844 1 98 90 ILE A CA 1
ATOM 704 C C . ILE A 1 90 ? 14.648 -19.047 -16.438 1 98 90 ILE A C 1
ATOM 706 O O . ILE A 1 90 ? 15.219 -19.656 -15.516 1 98 90 ILE A O 1
ATOM 710 N N . MET A 1 91 ? 13.508 -18.422 -16.234 1 97.38 91 MET A N 1
ATOM 711 C CA . MET A 1 91 ? 12.875 -18.344 -14.922 1 97.38 91 MET A CA 1
ATOM 712 C C . MET A 1 91 ? 12.539 -19.734 -14.414 1 97.38 91 MET A C 1
ATOM 714 O O . MET A 1 91 ? 12.742 -20.047 -13.234 1 97.38 91 MET A O 1
ATOM 718 N N . ILE A 1 92 ? 12.047 -20.547 -15.312 1 96.5 92 ILE A N 1
ATOM 719 C CA . ILE A 1 92 ? 11.656 -21.891 -14.938 1 96.5 92 ILE A CA 1
ATOM 720 C C . ILE A 1 92 ? 12.898 -22.719 -14.617 1 96.5 92 ILE A C 1
ATOM 722 O O . ILE A 1 92 ? 12.992 -23.328 -13.555 1 96.5 92 ILE A O 1
ATOM 726 N N . ASP A 1 93 ? 13.898 -22.719 -15.492 1 96.88 93 ASP A N 1
ATOM 727 C CA . ASP A 1 93 ? 15.086 -23.562 -15.367 1 96.88 93 ASP A CA 1
ATOM 728 C C . ASP A 1 93 ? 15.898 -23.188 -14.133 1 96.88 93 ASP A C 1
ATOM 730 O O . ASP A 1 93 ? 16.391 -24.062 -13.414 1 96.88 93 ASP A O 1
ATOM 734 N N . LYS A 1 94 ? 15.945 -21.938 -13.883 1 96 94 LYS A N 1
ATOM 735 C CA . LYS A 1 94 ? 16.797 -21.469 -12.797 1 96 94 LYS A CA 1
ATOM 736 C C . LYS A 1 94 ? 15.992 -21.219 -11.531 1 96 94 LYS A C 1
ATOM 738 O O . LYS A 1 94 ? 16.547 -20.797 -10.516 1 96 94 LYS A O 1
ATOM 743 N N . LYS A 1 95 ? 14.719 -21.375 -11.617 1 94.12 95 LYS A N 1
ATOM 744 C CA . LYS A 1 95 ? 13.812 -21.172 -10.484 1 94.12 95 LYS A CA 1
ATOM 745 C C . LYS A 1 95 ? 13.961 -19.766 -9.906 1 94.12 95 LYS A C 1
ATOM 747 O O . LYS A 1 95 ? 14.062 -19.594 -8.695 1 94.12 95 LYS A O 1
ATOM 752 N N . GLN A 1 96 ? 14.047 -18.797 -10.844 1 95.38 96 GLN A N 1
ATOM 753 C CA . GLN A 1 96 ? 14.219 -17.406 -10.445 1 95.38 96 GLN A CA 1
ATOM 754 C C . GLN A 1 96 ? 12.875 -16.703 -10.273 1 95.38 96 GLN A C 1
ATOM 756 O O . GLN A 1 96 ? 11.984 -16.844 -11.117 1 95.38 96 GLN A O 1
ATOM 761 N N . PRO A 1 97 ? 12.766 -15.977 -9.195 1 96.5 97 PRO A N 1
ATOM 762 C CA . PRO A 1 97 ? 11.508 -15.25 -9.016 1 96.5 97 PRO A CA 1
ATOM 763 C C . PRO A 1 97 ? 11.375 -14.055 -9.953 1 96.5 97 PRO A C 1
ATOM 765 O O . PRO A 1 97 ? 10.266 -13.562 -10.18 1 96.5 97 PRO A O 1
ATOM 768 N N . LEU A 1 98 ? 12.469 -13.562 -10.375 1 98.06 98 LEU A N 1
ATOM 769 C CA . LEU A 1 98 ? 12.508 -12.461 -11.336 1 98.06 98 LEU A CA 1
ATOM 770 C C . LEU A 1 98 ? 13.812 -12.469 -12.117 1 98.06 98 LEU A C 1
ATOM 772 O O . LEU A 1 98 ? 14.773 -13.133 -11.727 1 98.06 98 LEU A O 1
ATOM 776 N N . LEU A 1 99 ? 13.797 -11.789 -13.25 1 98.44 99 LEU A N 1
ATOM 777 C CA . LEU A 1 99 ? 15.008 -11.539 -14.031 1 98.44 99 LEU A CA 1
ATOM 778 C C . LEU A 1 99 ? 15.359 -10.055 -14.016 1 98.44 99 LEU A C 1
ATOM 780 O O . LEU A 1 99 ? 14.492 -9.203 -14.172 1 98.44 99 LEU A O 1
ATOM 784 N N . ALA A 1 100 ? 16.625 -9.781 -13.797 1 98.31 100 ALA A N 1
ATOM 785 C CA . ALA A 1 100 ? 17.109 -8.414 -13.992 1 98.31 100 ALA A CA 1
ATOM 786 C C . ALA A 1 100 ? 17.344 -8.125 -15.477 1 98.31 100 ALA A C 1
ATOM 788 O O . ALA A 1 100 ? 17.797 -8.992 -16.219 1 98.31 100 ALA A O 1
ATOM 789 N N . VAL A 1 101 ? 16.953 -6.98 -15.891 1 98.69 101 VAL A N 1
ATOM 790 C CA . VAL A 1 101 ? 17.281 -6.516 -17.234 1 98.69 101 VAL A CA 1
ATOM 791 C C . VAL A 1 101 ? 18.422 -5.512 -17.172 1 98.69 101 VAL A C 1
ATOM 793 O O . VAL A 1 101 ? 18.312 -4.461 -16.547 1 98.69 101 VAL A O 1
ATOM 796 N N . CYS A 1 102 ? 19.469 -5.859 -17.844 1 98.06 102 CYS A N 1
ATOM 797 C CA . CYS A 1 102 ? 20.688 -5.059 -17.75 1 98.06 102 CYS A CA 1
ATOM 798 C C . CYS A 1 102 ? 21.094 -4.523 -19.125 1 98.06 102 CYS A C 1
ATOM 800 O O . CYS A 1 102 ? 20.828 -5.168 -20.141 1 98.06 102 CYS A O 1
ATOM 802 N N . ASN A 1 103 ? 21.672 -3.395 -19.078 1 97.25 103 ASN A N 1
ATOM 803 C CA . ASN A 1 103 ? 22.203 -2.84 -20.328 1 97.25 103 ASN A CA 1
ATOM 804 C C . ASN A 1 103 ? 23.609 -3.355 -20.609 1 97.25 103 ASN A C 1
ATOM 806 O O . ASN A 1 103 ? 24.078 -4.305 -19.969 1 97.25 103 ASN A O 1
ATOM 810 N N . GLU A 1 104 ? 24.281 -2.732 -21.562 1 95.81 104 GLU A N 1
ATOM 811 C CA . GLU A 1 104 ? 25.594 -3.188 -22.016 1 95.81 104 GLU A CA 1
ATOM 812 C C . GLU A 1 104 ? 26.656 -2.951 -20.938 1 95.81 104 GLU A C 1
ATOM 814 O O . GLU A 1 104 ? 27.672 -3.646 -20.891 1 95.81 104 GLU A O 1
ATOM 819 N N . GLU A 1 105 ? 26.422 -2.037 -20.062 1 96.38 105 GLU A N 1
ATOM 820 C CA . GLU A 1 105 ? 27.359 -1.728 -18.984 1 96.38 105 GLU A CA 1
ATOM 821 C C . GLU A 1 105 ? 27.062 -2.562 -17.734 1 96.38 105 GLU A C 1
ATOM 823 O O . GLU A 1 105 ? 27.562 -2.275 -16.656 1 96.38 105 GLU A O 1
ATOM 828 N N . GLU A 1 106 ? 26.094 -3.498 -17.875 1 94.75 106 GLU A N 1
ATOM 829 C CA . GLU A 1 106 ? 25.703 -4.418 -16.812 1 94.75 106 GLU A CA 1
ATOM 830 C C . GLU A 1 106 ? 24.969 -3.684 -15.695 1 94.75 106 GLU A C 1
ATOM 832 O O . GLU A 1 106 ? 25 -4.113 -14.539 1 94.75 106 GLU A O 1
ATOM 837 N N . LYS A 1 107 ? 24.453 -2.57 -16.047 1 97.38 107 LYS A N 1
ATOM 838 C CA . LYS A 1 107 ? 23.594 -1.84 -15.125 1 97.38 107 LYS A CA 1
ATOM 839 C C . LYS A 1 107 ? 22.141 -2.283 -15.258 1 97.38 107 LYS A C 1
ATOM 841 O O . LYS A 1 107 ? 21.641 -2.49 -16.359 1 97.38 107 LYS A O 1
ATOM 846 N N . ALA A 1 108 ? 21.5 -2.408 -14.125 1 98 108 ALA A N 1
ATOM 847 C CA . ALA A 1 108 ? 20.109 -2.812 -14.133 1 98 108 ALA A CA 1
ATOM 848 C C . ALA A 1 108 ? 19.203 -1.687 -14.648 1 98 108 ALA A C 1
ATOM 850 O O . ALA A 1 108 ? 19.266 -0.563 -14.141 1 98 108 ALA A O 1
ATOM 851 N N . ILE A 1 109 ? 18.344 -1.968 -15.578 1 97.56 109 ILE A N 1
ATOM 852 C CA . ILE A 1 109 ? 17.469 -0.926 -16.109 1 97.56 109 ILE A CA 1
ATOM 853 C C . ILE A 1 109 ? 16.016 -1.348 -15.977 1 97.56 109 ILE A C 1
ATOM 855 O O . ILE A 1 109 ? 15.109 -0.584 -16.312 1 97.56 109 ILE A O 1
ATOM 859 N N . GLY A 1 110 ? 15.781 -2.57 -15.523 1 97.88 110 GLY A N 1
ATOM 860 C CA . GLY A 1 110 ? 14.43 -3.078 -15.328 1 97.88 110 GLY A CA 1
ATOM 861 C C . GLY A 1 110 ? 14.398 -4.488 -14.773 1 97.88 110 GLY A C 1
ATOM 862 O O . GLY A 1 110 ? 15.438 -5.051 -14.43 1 97.88 110 GLY A O 1
ATOM 863 N N . ILE A 1 111 ? 13.273 -5.047 -14.664 1 98.44 111 ILE A N 1
ATOM 864 C CA . ILE A 1 111 ? 13.117 -6.434 -14.242 1 98.44 111 ILE A CA 1
ATOM 865 C C . ILE A 1 111 ? 11.984 -7.09 -15.016 1 98.44 111 ILE A C 1
ATOM 867 O O . ILE A 1 111 ? 11.195 -6.402 -15.672 1 98.44 111 ILE A O 1
ATOM 871 N N . ILE A 1 112 ? 11.914 -8.336 -14.984 1 98.5 112 ILE A N 1
ATOM 872 C CA . ILE A 1 112 ? 10.82 -9.164 -15.492 1 98.5 112 ILE A CA 1
ATOM 873 C C . ILE A 1 112 ? 10.359 -10.133 -14.406 1 98.5 112 ILE A C 1
ATOM 875 O O . ILE A 1 112 ? 11.172 -10.828 -13.797 1 98.5 112 ILE A O 1
ATOM 879 N N . ILE A 1 113 ? 9.102 -10.102 -14.141 1 97.94 113 ILE A N 1
ATOM 880 C CA . ILE A 1 113 ? 8.547 -11.086 -13.211 1 97.94 113 ILE A CA 1
ATOM 881 C C . ILE A 1 113 ? 7.488 -11.922 -13.922 1 97.94 113 ILE A C 1
ATOM 883 O O . ILE A 1 113 ? 7.16 -11.672 -15.078 1 97.94 113 ILE A O 1
ATOM 887 N N . LYS A 1 114 ? 6.961 -12.852 -13.25 1 98 114 LYS A N 1
ATOM 888 C CA . LYS A 1 114 ? 6.059 -13.805 -13.875 1 98 114 LYS A CA 1
ATOM 889 C C . LYS A 1 114 ? 4.766 -13.133 -14.328 1 98 114 LYS A C 1
ATOM 891 O O . LYS A 1 114 ? 4.176 -13.523 -15.336 1 98 114 LYS A O 1
ATOM 896 N N . SER A 1 115 ? 4.324 -12.078 -13.633 1 97.69 115 SER A N 1
ATOM 897 C CA . SER A 1 115 ? 3.117 -11.367 -14.031 1 97.69 115 SER A CA 1
ATOM 898 C C . SER A 1 115 ? 3.275 -10.75 -15.414 1 97.69 115 SER A C 1
ATOM 900 O O . SER A 1 115 ? 2.309 -10.648 -16.172 1 97.69 115 SER A O 1
ATOM 902 N N . ASP A 1 116 ? 4.457 -10.312 -15.719 1 97.94 116 ASP A N 1
ATOM 903 C CA . ASP A 1 116 ? 4.711 -9.742 -17.047 1 97.94 116 ASP A CA 1
ATOM 904 C C . ASP A 1 116 ? 4.539 -10.797 -18.141 1 97.94 116 ASP A C 1
ATOM 906 O O . ASP A 1 116 ? 3.959 -10.523 -19.188 1 97.94 116 ASP A O 1
ATOM 910 N N . LEU A 1 117 ? 5.023 -11.977 -17.844 1 98.5 117 LEU A N 1
ATOM 911 C CA . LEU A 1 117 ? 4.91 -13.078 -18.797 1 98.5 117 LEU A CA 1
ATOM 912 C C . LEU A 1 117 ? 3.471 -13.57 -18.875 1 98.5 117 LEU A C 1
ATOM 914 O O . LEU A 1 117 ? 3 -13.938 -19.953 1 98.5 117 LEU A O 1
ATOM 918 N N . SER A 1 118 ? 2.816 -13.562 -17.734 1 98.44 118 SER A N 1
ATOM 919 C CA . SER A 1 118 ? 1.398 -13.906 -17.719 1 98.44 118 SER A CA 1
ATOM 920 C C . SER A 1 118 ? 0.583 -12.945 -18.578 1 98.44 118 SER A C 1
ATOM 922 O O . SER A 1 118 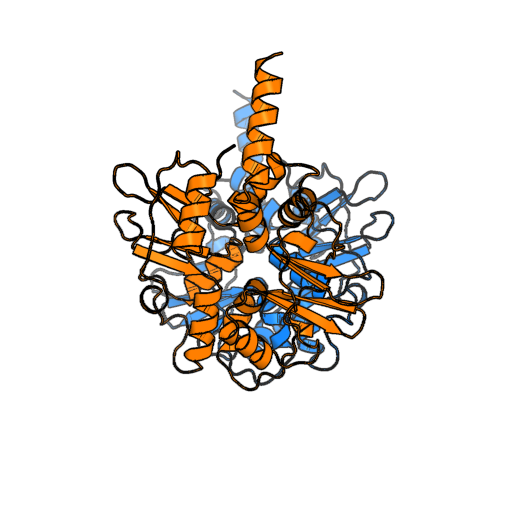? -0.279 -13.375 -19.344 1 98.44 118 SER A O 1
ATOM 924 N N . ASN A 1 119 ? 0.871 -11.672 -18.438 1 97.94 119 ASN A N 1
ATOM 925 C CA . ASN A 1 119 ? 0.2 -10.664 -19.25 1 97.94 119 ASN A CA 1
ATOM 926 C C . ASN A 1 119 ? 0.488 -10.859 -20.734 1 97.94 119 ASN A C 1
ATOM 928 O O . ASN A 1 119 ? -0.408 -10.719 -21.562 1 97.94 119 ASN A O 1
ATOM 932 N N . PHE A 1 120 ? 1.688 -11.117 -21.047 1 97.44 120 PHE A N 1
ATOM 933 C CA . PHE A 1 120 ? 2.072 -11.398 -22.438 1 97.44 120 PHE A CA 1
ATOM 934 C C . PHE A 1 120 ? 1.274 -12.57 -22.984 1 97.44 120 PHE A C 1
ATOM 936 O O . PHE A 1 120 ? 0.678 -12.469 -24.062 1 97.44 120 PHE A O 1
ATOM 943 N N . TYR A 1 121 ? 1.234 -13.641 -22.266 1 98 121 TYR A N 1
ATOM 944 C CA . TYR A 1 121 ? 0.472 -14.82 -22.641 1 98 121 TYR A CA 1
ATOM 945 C C . TYR A 1 121 ? -0.98 -14.461 -22.938 1 98 121 TYR A C 1
ATOM 947 O O . TYR A 1 121 ? -1.523 -14.844 -23.984 1 98 121 TYR A O 1
ATOM 955 N N . ALA A 1 122 ? -1.581 -13.734 -22.031 1 97.69 122 ALA A N 1
ATOM 956 C CA . ALA A 1 122 ? -2.988 -13.359 -22.156 1 97.69 122 ALA A CA 1
ATOM 957 C C . ALA A 1 122 ? -3.227 -12.523 -23.406 1 97.69 122 ALA A C 1
ATOM 959 O O . ALA A 1 122 ? -4.312 -12.562 -23.984 1 97.69 122 ALA A O 1
ATOM 960 N N . SER A 1 123 ? -2.277 -11.789 -23.797 1 96.62 123 SER A N 1
ATOM 961 C CA . SER A 1 123 ? -2.414 -10.93 -24.969 1 96.62 123 SER A CA 1
ATOM 962 C C . SER A 1 123 ? -2.254 -11.727 -26.25 1 96.62 123 SER A C 1
ATOM 964 O O . SER A 1 123 ? -2.682 -11.281 -27.328 1 96.62 123 SER A O 1
ATOM 966 N N . GLN A 1 124 ? -1.606 -12.922 -26.172 1 95.12 124 GLN A N 1
ATOM 967 C CA . GLN A 1 124 ? -1.246 -13.664 -27.375 1 95.12 124 GLN A CA 1
ATOM 968 C C . GLN A 1 124 ? -2.223 -14.812 -27.625 1 95.12 124 GLN A C 1
ATOM 970 O O . GLN A 1 124 ? -2.402 -15.242 -28.766 1 95.12 124 GLN A O 1
ATOM 975 N N . VAL A 1 125 ? -2.73 -15.281 -26.578 1 95.81 125 VAL A N 1
ATOM 976 C CA . VAL A 1 125 ? -3.457 -16.547 -26.672 1 95.81 125 VAL A CA 1
ATOM 977 C C . VAL A 1 125 ? -4.914 -16.328 -26.25 1 95.81 125 VAL A C 1
ATOM 979 O O . VAL A 1 125 ? -5.207 -15.523 -25.375 1 95.81 125 VAL A O 1
ATOM 982 N N . ARG A 1 126 ? -5.793 -17.078 -26.906 1 94.94 126 ARG A N 1
ATOM 983 C CA . ARG A 1 126 ? -7.207 -17.078 -26.547 1 94.94 126 ARG A CA 1
ATOM 984 C C . ARG A 1 126 ? -7.855 -18.406 -26.875 1 94.94 126 ARG A C 1
ATOM 986 O O . ARG A 1 126 ? -7.727 -18.922 -27.984 1 94.94 126 ARG A O 1
ATOM 993 N N . GLY A 1 127 ? -8.586 -18.891 -25.812 1 96.31 127 GLY A N 1
ATOM 994 C CA . GLY A 1 127 ? -9.438 -20.047 -26.062 1 96.31 127 GLY A CA 1
ATOM 995 C C . GLY A 1 127 ? -8.648 -21.312 -26.344 1 96.31 127 GLY A C 1
ATOM 996 O O . GLY A 1 127 ? -9.164 -22.219 -26.984 1 96.31 127 GLY A O 1
ATOM 997 N N . LEU A 1 128 ? -7.43 -21.438 -25.938 1 97.25 128 LEU A N 1
ATOM 998 C CA . LEU A 1 128 ? -6.566 -22.547 -26.312 1 97.25 128 LEU A CA 1
ATOM 999 C C . LEU A 1 128 ? -6.48 -23.562 -25.172 1 97.25 128 LEU A C 1
ATOM 1001 O O . LEU A 1 128 ? -6.609 -24.766 -25.391 1 97.25 128 LEU A O 1
ATOM 1005 N N . GLN A 1 129 ? -6.223 -23.094 -24 1 98.44 129 GLN A N 1
ATOM 1006 C CA . GLN A 1 129 ? -5.965 -23.938 -22.844 1 98.44 129 GLN A CA 1
ATOM 1007 C C . GLN A 1 129 ? -6.945 -23.656 -21.719 1 98.44 129 GLN A C 1
ATOM 1009 O O . GLN A 1 129 ? -7.453 -22.531 -21.594 1 98.44 129 GLN A O 1
ATOM 1014 N N . ARG A 1 130 ? -7.164 -24.656 -20.938 1 98.5 130 ARG A N 1
ATOM 1015 C CA . ARG A 1 130 ? -8.086 -24.516 -19.812 1 98.5 130 ARG A CA 1
ATOM 1016 C C . ARG A 1 130 ? -7.332 -24.516 -18.5 1 98.5 130 ARG A C 1
ATOM 1018 O O . ARG A 1 130 ? -6.266 -25.109 -18.375 1 98.5 130 ARG A O 1
ATOM 1025 N N . VAL A 1 131 ? -7.895 -23.875 -17.453 1 98.62 131 VAL A N 1
ATOM 1026 C CA . VAL A 1 131 ? -7.297 -23.703 -16.141 1 98.62 131 VAL A CA 1
ATOM 1027 C C . VAL A 1 131 ? -6.996 -25.062 -15.523 1 98.62 131 VAL A C 1
ATOM 1029 O O . VAL A 1 131 ? -5.906 -25.297 -15 1 98.62 131 VAL A O 1
ATOM 1032 N N . LYS A 1 132 ? -7.898 -26.047 -15.656 1 97.88 132 LYS A N 1
ATOM 1033 C CA . LYS A 1 132 ? -7.762 -27.344 -15 1 97.88 132 LYS A CA 1
ATOM 1034 C C . LYS A 1 132 ? -6.539 -28.094 -15.516 1 97.88 132 LYS A C 1
ATOM 1036 O O . LYS A 1 132 ? -6.02 -28.984 -14.836 1 97.88 132 LYS A O 1
ATOM 1041 N N . ASP A 1 133 ? -6.035 -27.75 -16.703 1 97.88 133 ASP A N 1
ATOM 1042 C CA . ASP A 1 133 ? -4.914 -28.453 -17.312 1 97.88 133 ASP A CA 1
ATOM 1043 C C . ASP A 1 133 ? -3.588 -28.031 -16.672 1 97.88 133 ASP A C 1
ATOM 1045 O O . ASP A 1 133 ? -2.576 -28.719 -16.828 1 97.88 133 ASP A O 1
ATOM 1049 N N . PHE A 1 134 ? -3.572 -26.875 -15.977 1 98.31 134 PHE A N 1
ATOM 1050 C CA . PHE A 1 134 ? -2.291 -26.344 -15.531 1 98.31 134 PHE A CA 1
ATOM 1051 C C . PHE A 1 134 ? -2.352 -25.969 -14.055 1 98.31 134 PHE A C 1
ATOM 1053 O O . PHE A 1 134 ? -1.316 -25.766 -13.414 1 98.31 134 PHE A O 1
ATOM 1060 N N . MET A 1 135 ? -3.574 -25.875 -13.484 1 98.06 135 MET A N 1
ATOM 1061 C CA . MET A 1 135 ? -3.732 -25.469 -12.094 1 98.06 135 MET A CA 1
ATOM 1062 C C . MET A 1 135 ? -2.99 -26.422 -11.156 1 98.06 135 MET A C 1
ATOM 1064 O O . MET A 1 135 ? -2.637 -27.531 -11.547 1 98.06 135 MET A O 1
ATOM 1068 N N . SER A 1 136 ? -2.662 -25.938 -9.984 1 96.88 136 SER A N 1
ATOM 1069 C CA . SER A 1 136 ? -2.127 -26.781 -8.922 1 96.88 136 SER A CA 1
ATOM 1070 C C . SER A 1 136 ? -3.244 -27.375 -8.07 1 96.88 136 SER A C 1
ATOM 1072 O O . SER A 1 136 ? -4.199 -26.672 -7.719 1 96.88 136 SER A O 1
ATOM 1074 N N . SER A 1 137 ? -3.143 -28.625 -7.828 1 95.81 137 SER A N 1
ATOM 1075 C CA . SER A 1 137 ? -4.078 -29.375 -6.992 1 95.81 137 SER A CA 1
ATOM 1076 C C . SER A 1 137 ? -3.361 -30.469 -6.203 1 95.81 137 SER A C 1
ATOM 1078 O O . SER A 1 137 ? -2.479 -31.141 -6.73 1 95.81 137 SER A O 1
ATOM 1080 N N . PRO A 1 138 ? -3.689 -30.656 -4.824 1 92.75 138 PRO A N 1
ATOM 1081 C CA . PRO A 1 138 ? -4.645 -29.891 -4.02 1 92.75 138 PRO A CA 1
ATOM 1082 C C . PRO A 1 138 ? -4.086 -28.531 -3.578 1 92.75 138 PRO A C 1
ATOM 1084 O O . PRO A 1 138 ? -2.869 -28.328 -3.58 1 92.75 138 PRO A O 1
ATOM 1087 N N . VAL A 1 139 ? -4.918 -27.641 -3.332 1 93.25 139 VAL A N 1
ATOM 1088 C CA . VAL A 1 139 ? -4.531 -26.312 -2.855 1 93.25 139 VAL A CA 1
ATOM 1089 C C . VAL A 1 139 ? -4.316 -26.344 -1.345 1 93.25 139 VAL A C 1
ATOM 1091 O O . VAL A 1 139 ? -5.059 -27.016 -0.621 1 93.25 139 VAL A O 1
ATOM 1094 N N . VAL A 1 140 ? -3.324 -25.688 -0.854 1 95.88 140 VAL A N 1
ATOM 1095 C CA . VAL A 1 140 ? -3.102 -25.531 0.581 1 95.88 140 VAL A CA 1
ATOM 1096 C C . VAL A 1 140 ? -4.055 -24.484 1.145 1 95.88 140 VAL A C 1
ATOM 1098 O O . VAL A 1 140 ? -4.051 -23.328 0.703 1 95.88 140 VAL A O 1
ATOM 1101 N N . THR A 1 141 ? -4.867 -24.875 2.082 1 97.5 141 THR A N 1
ATOM 1102 C CA . THR A 1 141 ? -5.879 -23.984 2.648 1 97.5 141 THR A CA 1
ATOM 1103 C C . THR A 1 141 ? -5.59 -23.703 4.121 1 97.5 141 THR A C 1
ATOM 1105 O O . THR A 1 141 ? -4.707 -24.328 4.715 1 97.5 141 THR A O 1
ATOM 1108 N N . ILE A 1 142 ? -6.27 -22.75 4.648 1 98.12 142 ILE A N 1
ATOM 1109 C CA . ILE A 1 142 ? -6.215 -22.406 6.062 1 98.12 142 ILE A CA 1
ATOM 1110 C C . ILE A 1 142 ? -7.586 -21.938 6.531 1 98.12 142 ILE A C 1
ATOM 1112 O O . ILE A 1 142 ? -8.375 -21.406 5.738 1 98.12 142 ILE A O 1
ATOM 1116 N N . GLU A 1 143 ? -7.867 -22.156 7.785 1 97.94 143 GLU A N 1
ATOM 1117 C CA . GLU A 1 143 ? -9.141 -21.703 8.344 1 97.94 143 GLU A CA 1
ATOM 1118 C C . GLU A 1 143 ? -9.07 -20.234 8.75 1 97.94 143 GLU A C 1
ATOM 1120 O O . GLU A 1 143 ? -8.016 -19.75 9.164 1 97.94 143 GLU A O 1
ATOM 1125 N N . PRO A 1 144 ? -10.227 -19.547 8.68 1 96.81 144 PRO A N 1
ATOM 1126 C CA . PRO A 1 144 ? -10.242 -18.141 9.047 1 96.81 144 PRO A CA 1
ATOM 1127 C C . PRO A 1 144 ? -9.844 -17.891 10.5 1 96.81 144 PRO A C 1
ATOM 1129 O O . PRO A 1 144 ? -9.312 -16.844 10.836 1 96.81 144 PRO A O 1
ATOM 1132 N N . THR A 1 145 ? -9.977 -18.875 11.359 1 95.69 145 THR A N 1
ATOM 1133 C CA . THR A 1 145 ? -9.773 -18.688 12.797 1 95.69 145 THR A CA 1
ATOM 1134 C C . THR A 1 145 ? -8.375 -19.125 13.203 1 95.69 145 THR A C 1
ATOM 1136 O O . THR A 1 145 ? -8 -19.031 14.375 1 95.69 145 THR A O 1
ATOM 1139 N N . THR A 1 146 ? -7.664 -19.641 12.203 1 95.88 146 THR A N 1
ATOM 1140 C CA . THR A 1 146 ? -6.289 -20.031 12.508 1 95.88 146 THR A CA 1
ATOM 1141 C C . THR A 1 146 ? -5.461 -18.812 12.898 1 95.88 146 THR A C 1
ATOM 1143 O O . THR A 1 146 ? -5.645 -17.719 12.352 1 95.88 146 THR A O 1
ATOM 1146 N N . LYS A 1 147 ? -4.566 -19.016 13.875 1 93.25 147 LYS A N 1
ATOM 1147 C CA . LYS A 1 147 ? -3.674 -17.938 14.297 1 93.25 147 LYS A CA 1
ATOM 1148 C C . LYS A 1 147 ? -2.723 -17.531 13.172 1 93.25 147 LYS A C 1
ATOM 1150 O O . LYS A 1 147 ? -2.242 -18.391 12.43 1 93.25 147 LYS A O 1
ATOM 1155 N N . LEU A 1 148 ? -2.402 -16.297 13.109 1 93.69 148 LEU A N 1
ATOM 1156 C CA . LEU A 1 148 ? -1.598 -15.742 12.031 1 93.69 148 LEU A CA 1
ATOM 1157 C C . LEU A 1 148 ? -0.206 -16.359 12.008 1 93.69 148 LEU A C 1
ATOM 1159 O O . LEU A 1 148 ? 0.358 -16.594 10.938 1 93.69 148 LEU A O 1
ATOM 1163 N N . ASP A 1 149 ? 0.391 -16.609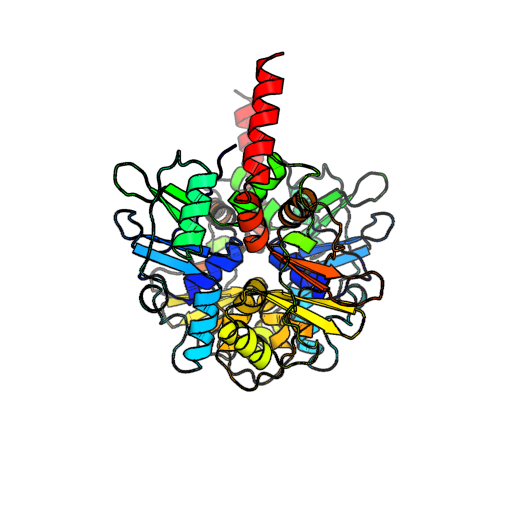 13.172 1 90.81 149 ASP A N 1
ATOM 1164 C CA . ASP A 1 149 ? 1.728 -17.188 13.219 1 90.81 149 ASP A CA 1
ATOM 1165 C C . ASP A 1 149 ? 1.745 -18.578 12.578 1 90.81 149 ASP A C 1
ATOM 1167 O O . ASP A 1 149 ? 2.725 -18.953 11.93 1 90.81 149 ASP A O 1
ATOM 1171 N N . GLU A 1 150 ? 0.672 -19.328 12.742 1 93.31 150 GLU A N 1
ATOM 1172 C CA . GLU A 1 150 ? 0.555 -20.625 12.078 1 93.31 150 GLU A CA 1
ATOM 1173 C C . GLU A 1 150 ? 0.454 -20.469 10.562 1 93.31 150 GLU A C 1
ATOM 1175 O O . GLU A 1 150 ? 0.994 -21.281 9.812 1 93.31 150 GLU A O 1
ATOM 1180 N N . ALA A 1 151 ? -0.286 -19.5 10.164 1 95.44 151 ALA A N 1
ATOM 1181 C CA . ALA A 1 151 ? -0.394 -19.219 8.734 1 95.44 151 ALA A CA 1
ATOM 1182 C C . ALA A 1 151 ? 0.973 -18.906 8.133 1 95.44 151 ALA A C 1
ATOM 1184 O O . ALA A 1 151 ? 1.309 -19.406 7.051 1 95.44 151 ALA A O 1
ATOM 1185 N N . VAL A 1 152 ? 1.767 -18.078 8.812 1 95.12 152 VAL A N 1
ATOM 1186 C CA . VAL A 1 152 ? 3.105 -17.734 8.344 1 95.12 152 VAL A CA 1
ATOM 1187 C C . VAL A 1 152 ? 3.971 -18.984 8.258 1 95.12 152 VAL A C 1
ATOM 1189 O O . VAL A 1 152 ? 4.684 -19.188 7.277 1 95.12 152 VAL A O 1
ATOM 1192 N N . GLU A 1 153 ? 3.904 -19.781 9.297 1 94.12 153 GLU A N 1
ATOM 1193 C CA . GLU A 1 153 ? 4.66 -21.031 9.305 1 94.12 153 GLU A CA 1
ATOM 1194 C C . GLU A 1 153 ? 4.301 -21.906 8.109 1 94.12 153 GLU A C 1
ATOM 1196 O O . GLU A 1 153 ? 5.184 -22.438 7.434 1 94.12 153 GLU A O 1
ATOM 1201 N N . LYS A 1 154 ? 3.049 -22.016 7.895 1 96.19 154 LYS A N 1
ATOM 1202 C CA . LYS A 1 154 ? 2.572 -22.828 6.781 1 96.19 154 LYS A CA 1
ATOM 1203 C C . LYS A 1 154 ? 3.068 -22.281 5.445 1 96.19 154 LYS A C 1
ATOM 1205 O O . LYS A 1 154 ? 3.506 -23.047 4.578 1 96.19 154 LYS A O 1
ATOM 1210 N N . LEU A 1 155 ? 2.988 -21 5.277 1 96.5 155 LEU A N 1
ATOM 1211 C CA . LEU A 1 155 ? 3.447 -20.359 4.051 1 96.5 155 LEU A CA 1
ATOM 1212 C C . LEU A 1 155 ? 4.941 -20.578 3.842 1 96.5 155 LEU A C 1
ATOM 1214 O O . LEU A 1 155 ? 5.367 -20.969 2.752 1 96.5 155 LEU A O 1
ATOM 1218 N N . VAL A 1 156 ? 5.711 -20.391 4.898 1 94.5 156 VAL A N 1
ATOM 1219 C CA . VAL A 1 156 ? 7.164 -20.5 4.84 1 94.5 156 VAL A CA 1
ATOM 1220 C C . VAL A 1 156 ? 7.57 -21.953 4.578 1 94.5 156 VAL A C 1
ATOM 1222 O O . VAL A 1 156 ? 8.391 -22.219 3.699 1 94.5 156 VAL A O 1
ATOM 1225 N N . GLN A 1 157 ? 6.945 -22.859 5.242 1 95.31 157 GLN A N 1
ATOM 1226 C CA . GLN A 1 157 ? 7.297 -24.266 5.121 1 95.31 157 GLN A CA 1
ATOM 1227 C C . GLN A 1 157 ? 6.918 -24.812 3.748 1 95.31 157 GLN A C 1
ATOM 1229 O O . GLN A 1 157 ? 7.621 -25.672 3.201 1 95.31 157 GLN A O 1
ATOM 1234 N N . SER A 1 158 ? 5.855 -24.297 3.207 1 95.5 158 SER A N 1
ATOM 1235 C CA . SER A 1 158 ? 5.379 -24.797 1.922 1 95.5 158 SER A CA 1
ATOM 1236 C C . SER A 1 158 ? 5.961 -24 0.765 1 95.5 158 SER A C 1
ATOM 1238 O O . SER A 1 158 ? 5.719 -24.312 -0.402 1 95.5 158 SER A O 1
ATOM 1240 N N . ASN A 1 159 ? 6.688 -22.969 1.06 1 94.94 159 ASN A N 1
ATOM 1241 C CA . ASN A 1 159 ? 7.258 -22.078 0.062 1 94.94 159 ASN A CA 1
ATOM 1242 C C . ASN A 1 159 ? 6.188 -21.516 -0.874 1 94.94 159 ASN A C 1
ATOM 1244 O O . ASN A 1 159 ? 6.332 -21.578 -2.096 1 94.94 159 ASN A O 1
ATOM 1248 N N . LEU A 1 160 ? 5.117 -21.031 -0.25 1 96.56 160 LEU A N 1
ATOM 1249 C CA . LEU A 1 160 ? 3.99 -20.453 -0.979 1 96.56 160 LEU A CA 1
ATOM 1250 C C . LEU A 1 160 ? 3.912 -18.953 -0.765 1 96.56 160 LEU A C 1
ATOM 1252 O O . LEU A 1 160 ? 4.441 -18.422 0.219 1 96.56 160 LEU A O 1
ATOM 1256 N N . SER A 1 161 ? 3.242 -18.281 -1.736 1 96.44 161 SER A N 1
ATOM 1257 C CA . SER A 1 161 ? 3.053 -16.844 -1.619 1 96.44 161 SER A CA 1
ATOM 1258 C C . SER A 1 161 ? 1.634 -16.5 -1.174 1 96.44 161 SER A C 1
ATOM 1260 O O . SER A 1 161 ? 1.308 -15.328 -0.956 1 96.44 161 SER A O 1
ATOM 1262 N N . ARG A 1 162 ? 0.81 -17.547 -1.05 1 97.25 162 ARG A N 1
ATOM 1263 C CA . ARG A 1 162 ? -0.565 -17.312 -0.62 1 97.25 162 ARG A CA 1
ATOM 1264 C C . ARG A 1 162 ? -1.168 -18.578 -0.017 1 97.25 162 ARG A C 1
ATOM 1266 O O . ARG A 1 162 ? -0.734 -19.688 -0.33 1 97.25 162 ARG A O 1
ATOM 1273 N N . LEU A 1 163 ? -2.076 -18.422 0.825 1 98.19 163 LEU A N 1
ATOM 1274 C CA . LEU A 1 163 ? -2.963 -19.453 1.342 1 98.19 163 LEU A CA 1
ATOM 1275 C C . LEU A 1 163 ? -4.422 -19.109 1.071 1 98.19 163 LEU A C 1
ATOM 1277 O O . LEU A 1 163 ? -4.84 -17.953 1.27 1 98.19 163 LEU A O 1
ATOM 1281 N N . VAL A 1 164 ? -5.137 -20.047 0.562 1 98.31 164 VAL A N 1
ATOM 1282 C CA . VAL A 1 164 ? -6.57 -19.859 0.381 1 98.31 164 VAL A CA 1
ATOM 1283 C C . VAL A 1 164 ? -7.293 -20.078 1.709 1 98.31 164 VAL A C 1
ATOM 1285 O O . VAL A 1 164 ? -7.105 -21.109 2.361 1 98.31 164 VAL A O 1
ATOM 1288 N N . VAL A 1 165 ? -7.988 -19.109 2.158 1 98.44 165 VAL A N 1
ATOM 1289 C CA . VAL A 1 165 ? -8.82 -19.234 3.35 1 98.44 165 VAL A CA 1
ATOM 1290 C C . VAL A 1 165 ? -10.156 -19.875 2.982 1 98.44 165 VAL A C 1
ATOM 1292 O O . VAL A 1 165 ? -10.969 -19.266 2.273 1 98.44 165 VAL A O 1
ATOM 1295 N N . PHE A 1 166 ? -10.336 -21.047 3.504 1 97.38 166 PHE A N 1
ATOM 1296 C CA . PHE A 1 166 ? -11.43 -21.859 2.998 1 97.38 166 PHE A CA 1
ATOM 1297 C C . PHE A 1 166 ? -12.195 -22.516 4.145 1 97.38 166 PHE A C 1
ATOM 1299 O O . PHE A 1 166 ? -11.586 -23.016 5.094 1 97.38 166 PHE A O 1
ATOM 1306 N N . THR A 1 167 ? -13.445 -22.406 4.188 1 95.25 167 THR A N 1
ATOM 1307 C CA . THR A 1 167 ? -14.375 -23.234 4.949 1 95.25 167 THR A CA 1
ATOM 1308 C C . THR A 1 167 ? -15.203 -24.125 4.02 1 95.25 167 THR A C 1
ATOM 1310 O O . THR A 1 167 ? -15.359 -23.812 2.838 1 95.25 167 THR A O 1
ATOM 1313 N N . PRO A 1 168 ? -15.57 -25.266 4.441 1 90.44 168 PRO A N 1
ATOM 1314 C CA . PRO A 1 168 ? -16.266 -26.188 3.531 1 90.44 168 PRO A CA 1
ATOM 1315 C C . PRO A 1 168 ? -17.328 -25.5 2.691 1 90.44 168 PRO A C 1
ATOM 1317 O O . PRO A 1 168 ? -18.297 -24.953 3.236 1 90.44 168 PRO A O 1
ATOM 1320 N N . GLY A 1 169 ? -17.016 -25.453 1.413 1 91.25 169 GLY A N 1
ATOM 1321 C CA . GLY A 1 169 ? -17.984 -24.953 0.446 1 91.25 169 GLY A CA 1
ATOM 1322 C C . GLY A 1 169 ? -17.781 -23.484 0.111 1 91.25 169 GLY A C 1
ATOM 1323 O O . GLY A 1 169 ? -18.469 -22.953 -0.765 1 91.25 169 GLY A O 1
ATOM 1324 N N . LYS A 1 170 ? -16.922 -22.875 0.812 1 94.19 170 LYS A N 1
ATOM 1325 C CA . LYS A 1 170 ? -16.844 -21.438 0.574 1 94.19 170 LYS A CA 1
ATOM 1326 C C . LYS A 1 170 ? -15.414 -20.922 0.719 1 94.19 170 LYS A C 1
ATOM 1328 O O . LYS A 1 170 ? -14.75 -21.203 1.723 1 94.19 170 LYS A O 1
ATOM 1333 N N . VAL A 1 171 ? -14.938 -20.25 -0.336 1 97 171 VAL A N 1
ATOM 1334 C CA . VAL A 1 171 ? -13.695 -19.5 -0.228 1 97 171 VAL A CA 1
ATOM 1335 C C . VAL A 1 171 ? -13.953 -18.172 0.505 1 97 171 VAL A C 1
ATOM 1337 O O . VAL A 1 171 ? -14.648 -17.297 -0.008 1 97 171 VAL A O 1
ATOM 1340 N N . GLN A 1 172 ? -13.328 -18 1.735 1 96.31 172 GLN A N 1
ATOM 1341 C CA . GLN A 1 172 ? -13.562 -16.828 2.584 1 96.31 172 GLN A CA 1
ATOM 1342 C C . GLN A 1 172 ? -12.633 -15.688 2.209 1 96.31 172 GLN A C 1
ATOM 1344 O O . GLN A 1 172 ? -12.938 -14.523 2.479 1 96.31 172 GLN A O 1
ATOM 1349 N N . GLY A 1 173 ? -11.5 -15.984 1.668 1 97.19 173 GLY A N 1
ATOM 1350 C CA . GLY A 1 173 ? -10.492 -15.008 1.31 1 97.19 173 GLY A CA 1
ATOM 1351 C C . GLY A 1 173 ? -9.156 -15.633 0.936 1 97.19 173 GLY A C 1
ATOM 1352 O O . GLY A 1 173 ? -9.094 -16.828 0.627 1 97.19 173 GLY A O 1
ATOM 1353 N N . VAL A 1 174 ? -8.164 -14.844 0.827 1 97.81 174 VAL A N 1
ATOM 1354 C CA . VAL A 1 174 ? -6.793 -15.273 0.601 1 97.81 174 VAL A CA 1
ATOM 1355 C C . VAL A 1 174 ? -5.848 -14.477 1.497 1 97.81 174 VAL A C 1
ATOM 1357 O O . VAL A 1 174 ? -6.078 -13.289 1.757 1 97.81 174 VAL A O 1
ATOM 1360 N N . VAL A 1 175 ? -4.871 -15.109 2.051 1 97.06 175 VAL A N 1
ATOM 1361 C CA . VAL A 1 175 ? -3.77 -14.43 2.73 1 97.06 175 VAL A CA 1
ATOM 1362 C C . VAL A 1 175 ? -2.5 -14.531 1.888 1 97.06 175 VAL A C 1
ATOM 1364 O O . VAL A 1 175 ? -2.068 -15.633 1.537 1 97.06 175 VAL A O 1
ATOM 1367 N N . THR A 1 176 ? -1.956 -13.406 1.559 1 96.44 176 THR A N 1
ATOM 1368 C CA . THR A 1 176 ? -0.786 -13.375 0.688 1 96.44 176 THR A CA 1
ATOM 1369 C C . THR A 1 176 ? 0.431 -12.844 1.438 1 96.44 176 THR A C 1
ATOM 1371 O O . THR A 1 176 ? 0.311 -12.359 2.566 1 96.44 176 THR A O 1
ATOM 1374 N N . THR A 1 177 ? 1.567 -12.945 0.798 1 96.75 177 THR A N 1
ATOM 1375 C CA . THR A 1 177 ? 2.789 -12.375 1.351 1 96.75 177 THR A CA 1
ATOM 1376 C C . THR A 1 177 ? 2.66 -10.859 1.497 1 96.75 177 THR A C 1
ATOM 1378 O O . THR A 1 177 ? 3.232 -10.266 2.414 1 96.75 177 THR A O 1
ATOM 1381 N N . THR A 1 178 ? 1.869 -10.211 0.637 1 95.31 178 THR A N 1
ATOM 1382 C CA . THR A 1 178 ? 1.635 -8.781 0.775 1 95.31 178 THR A CA 1
ATOM 1383 C C . THR A 1 178 ? 0.919 -8.469 2.088 1 95.31 178 THR A C 1
ATOM 1385 O O . THR A 1 178 ? 1.316 -7.562 2.818 1 95.31 178 THR A O 1
ATOM 1388 N N . ASP A 1 179 ? -0.085 -9.258 2.379 1 95.38 179 ASP A N 1
ATOM 1389 C CA . ASP A 1 179 ? -0.796 -9.094 3.645 1 95.38 179 ASP A CA 1
ATOM 1390 C C . ASP A 1 179 ? 0.154 -9.242 4.832 1 95.38 179 ASP A C 1
ATOM 1392 O O . ASP A 1 179 ? 0.077 -8.477 5.793 1 95.38 179 ASP A O 1
ATOM 1396 N N . LEU A 1 180 ? 0.975 -10.195 4.707 1 96 180 LEU A N 1
ATOM 1397 C CA . LEU A 1 180 ? 1.873 -10.5 5.816 1 96 180 LEU A CA 1
ATOM 1398 C C . LEU A 1 180 ? 2.979 -9.453 5.922 1 96 180 LEU A C 1
ATOM 1400 O O . LEU A 1 180 ? 3.459 -9.164 7.02 1 96 180 LEU A O 1
ATOM 1404 N N . LEU A 1 181 ? 3.395 -8.922 4.781 1 95.69 181 LEU A N 1
ATOM 1405 C CA . LEU A 1 181 ? 4.41 -7.871 4.809 1 95.69 181 LEU A CA 1
ATOM 1406 C C . LEU A 1 181 ? 3.918 -6.656 5.586 1 95.69 181 LEU A C 1
ATOM 1408 O O . LEU A 1 181 ? 4.68 -6.039 6.332 1 95.69 181 LEU A O 1
ATOM 1412 N N . TYR A 1 182 ? 2.666 -6.371 5.457 1 92.62 182 TYR A N 1
ATOM 1413 C CA . TYR A 1 182 ? 2.066 -5.289 6.23 1 92.62 182 TYR A CA 1
ATOM 1414 C C . TYR A 1 182 ? 2.195 -5.555 7.727 1 92.62 182 TYR A C 1
ATOM 1416 O O . TYR A 1 182 ? 2.352 -4.621 8.516 1 92.62 182 TYR A O 1
ATOM 1424 N N . MET A 1 183 ? 2.199 -6.777 8.086 1 92.56 183 MET A N 1
ATOM 1425 C CA . MET A 1 183 ? 2.201 -7.207 9.484 1 92.56 183 MET A CA 1
ATOM 1426 C C . MET A 1 183 ? 3.602 -7.613 9.922 1 92.56 183 MET A C 1
ATOM 1428 O O . MET A 1 183 ? 3.771 -8.227 10.977 1 92.56 183 MET A O 1
ATOM 1432 N N . ALA A 1 184 ? 4.594 -7.324 9.164 1 92.38 184 ALA A N 1
ATOM 1433 C CA . ALA A 1 184 ? 5.934 -7.863 9.391 1 92.38 184 ALA A CA 1
ATOM 1434 C C . ALA A 1 184 ? 6.406 -7.586 10.812 1 92.38 184 ALA A C 1
ATOM 1436 O O . ALA A 1 184 ? 7 -8.453 11.453 1 92.38 184 ALA A O 1
ATOM 1437 N N . ALA A 1 185 ? 6.113 -6.406 11.305 1 90.38 185 ALA A N 1
ATOM 1438 C CA . ALA A 1 185 ? 6.547 -6.02 12.641 1 90.38 185 ALA A CA 1
ATOM 1439 C C . ALA A 1 185 ? 5.949 -6.941 13.703 1 90.38 185 ALA A C 1
ATOM 1441 O O . ALA A 1 185 ? 6.535 -7.133 14.766 1 90.38 185 ALA A O 1
ATOM 1442 N N . ALA A 1 186 ? 4.84 -7.492 13.43 1 89.44 186 ALA A N 1
ATOM 1443 C CA . ALA A 1 186 ? 4.16 -8.367 14.375 1 89.44 186 ALA A CA 1
ATOM 1444 C C . ALA A 1 186 ? 4.652 -9.805 14.234 1 89.44 186 ALA A C 1
ATOM 1446 O O . ALA A 1 186 ? 4.559 -10.594 15.18 1 89.44 186 ALA A O 1
ATOM 1447 N N . LEU A 1 187 ? 5.164 -10.133 13.07 1 89.81 187 LEU A N 1
ATOM 1448 C CA . LEU A 1 187 ? 5.434 -11.531 12.75 1 89.81 187 LEU A CA 1
ATOM 1449 C C . LEU A 1 187 ? 6.648 -12.039 13.516 1 89.81 187 LEU A C 1
ATOM 1451 O O . LEU A 1 187 ? 6.883 -13.25 13.586 1 89.81 187 LEU A O 1
ATOM 1455 N N . LYS A 1 188 ? 7.387 -11.156 14.047 1 84.56 188 LYS A N 1
ATOM 1456 C CA . LYS A 1 188 ? 8.547 -11.586 14.828 1 84.56 188 LYS A CA 1
ATOM 1457 C C . LYS A 1 188 ? 8.125 -12.133 16.188 1 84.56 188 LYS A C 1
ATOM 1459 O O . LYS A 1 188 ? 8.922 -12.758 16.891 1 84.56 188 LYS A O 1
ATOM 1464 N N . TYR A 1 189 ? 6.969 -11.781 16.516 1 79.81 189 TYR A N 1
ATOM 1465 C CA . TYR A 1 189 ? 6.469 -12.234 17.812 1 79.81 189 TYR A CA 1
ATOM 1466 C C . TYR A 1 189 ? 5.609 -13.484 17.656 1 79.81 189 TYR A C 1
ATOM 1468 O O . TYR A 1 189 ? 4.836 -13.594 16.703 1 79.81 189 TYR A O 1
ATOM 1476 N N . ARG A 1 190 ? 5.973 -14.391 18.641 1 74.81 190 ARG A N 1
ATOM 1477 C CA . ARG A 1 190 ? 5.184 -15.617 18.688 1 74.81 190 ARG A CA 1
ATOM 1478 C C . ARG A 1 190 ? 3.969 -15.461 19.594 1 74.81 190 ARG A C 1
ATOM 1480 O O . ARG A 1 190 ? 3.902 -14.531 20.391 1 74.81 190 ARG A O 1
ATOM 1487 N N . ASP A 1 191 ? 2.891 -16.25 19.359 1 74.88 191 ASP A N 1
ATOM 1488 C CA . ASP A 1 191 ? 1.681 -16.281 20.172 1 74.88 191 ASP A CA 1
ATOM 1489 C C . ASP A 1 191 ? 0.811 -15.055 19.922 1 74.88 191 ASP A C 1
ATOM 1491 O O . ASP A 1 191 ? 0.344 -14.422 20.875 1 74.88 191 ASP A O 1
ATOM 1495 N N . LEU A 1 192 ? 0.867 -14.719 18.719 1 75.38 192 LEU A N 1
ATOM 1496 C CA . LEU A 1 192 ? -0.02 -13.625 18.328 1 75.38 192 LEU A CA 1
ATOM 1497 C C . LEU A 1 192 ? -1.481 -14.039 18.469 1 75.38 192 LEU A C 1
ATOM 1499 O O . LEU A 1 192 ? -1.839 -15.18 18.156 1 75.38 192 LEU A O 1
ATOM 1503 N N . LYS A 1 193 ? -2.301 -13.219 18.953 1 84.31 193 LYS A N 1
ATOM 1504 C CA . LYS A 1 193 ? -3.73 -13.5 19.047 1 84.31 193 LYS A CA 1
ATOM 1505 C C . LYS A 1 193 ? -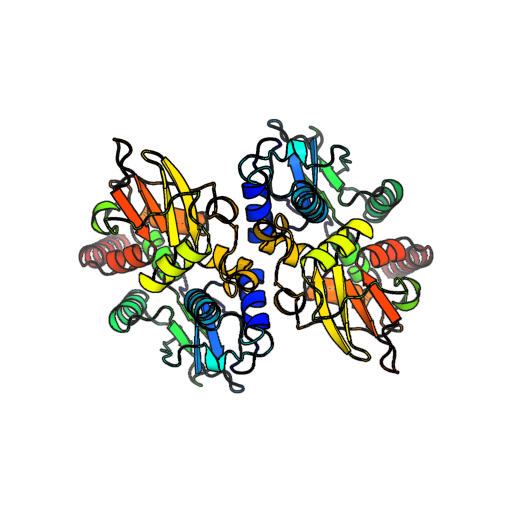4.438 -13.203 17.734 1 84.31 193 LYS A C 1
ATOM 1507 O O . LYS A 1 193 ? -5.633 -13.477 17.594 1 84.31 193 LYS A O 1
ATOM 1512 N N . ILE A 1 194 ? -3.689 -12.719 16.812 1 90.56 194 ILE A N 1
ATOM 1513 C CA . ILE A 1 194 ? -4.258 -12.305 15.531 1 90.56 194 ILE A CA 1
ATOM 1514 C C . ILE A 1 194 ? -4.668 -13.531 14.719 1 90.56 194 ILE A C 1
ATOM 1516 O O . ILE A 1 194 ? -3.912 -14.5 14.633 1 90.56 194 ILE A O 1
ATOM 1520 N N . GLU A 1 195 ? -5.848 -13.477 14.18 1 93.62 195 GLU A N 1
ATOM 1521 C CA . GLU A 1 195 ? -6.34 -14.57 13.352 1 93.62 195 GLU A CA 1
ATOM 1522 C C . GLU A 1 195 ? -6.234 -14.234 11.867 1 93.62 195 GLU A C 1
ATOM 1524 O O . GLU A 1 195 ? -6.172 -13.062 11.5 1 93.62 195 GLU A O 1
ATOM 1529 N N . VAL A 1 196 ? -6.273 -15.273 11.039 1 96.19 196 VAL A N 1
ATOM 1530 C CA . VAL A 1 196 ? -6.184 -15.156 9.586 1 96.19 196 VAL A CA 1
ATOM 1531 C C . VAL A 1 196 ? -7.297 -14.25 9.07 1 96.19 196 VAL A C 1
ATOM 1533 O O . VAL A 1 196 ? -7.062 -13.391 8.219 1 96.19 196 VAL A O 1
ATOM 1536 N N . ARG A 1 197 ? -8.477 -14.312 9.633 1 95 197 ARG A N 1
ATOM 1537 C CA . ARG A 1 197 ? -9.633 -13.555 9.164 1 95 197 ARG A CA 1
ATOM 1538 C C . ARG A 1 197 ? -9.43 -12.055 9.383 1 95 197 ARG A C 1
ATOM 1540 O O . ARG A 1 197 ? -10.109 -11.234 8.758 1 95 197 ARG A O 1
ATOM 1547 N N . ASP A 1 198 ? -8.516 -11.695 10.234 1 92.12 198 ASP A N 1
ATOM 1548 C CA . ASP A 1 198 ? -8.273 -10.289 10.531 1 92.12 198 ASP A CA 1
ATOM 1549 C C . ASP A 1 198 ? -7.316 -9.672 9.508 1 92.12 198 ASP A C 1
ATOM 1551 O O . ASP A 1 198 ? -7.195 -8.445 9.43 1 92.12 198 ASP A O 1
ATOM 1555 N N . VAL A 1 199 ? -6.684 -10.5 8.711 1 95 199 VAL A N 1
ATOM 1556 C CA . VAL A 1 199 ? -5.594 -10.008 7.871 1 95 199 VAL A CA 1
ATOM 1557 C C . VAL A 1 199 ? -5.879 -10.328 6.406 1 95 199 VAL A C 1
ATOM 1559 O O . VAL A 1 199 ? -5.379 -9.656 5.508 1 95 199 VAL A O 1
ATOM 1562 N N . MET A 1 200 ? -6.723 -11.258 6.145 1 96.62 200 MET A N 1
ATOM 1563 C CA . MET A 1 200 ? -6.922 -11.797 4.801 1 96.62 200 MET A CA 1
ATOM 1564 C C . MET A 1 200 ? -7.602 -10.773 3.898 1 96.62 200 MET A C 1
ATOM 1566 O O . MET A 1 200 ? -8.211 -9.82 4.387 1 96.62 200 MET A O 1
ATOM 1570 N N . SER A 1 201 ? -7.418 -10.906 2.631 1 95.19 201 SER A N 1
ATOM 1571 C CA . SER A 1 201 ? -8.266 -10.227 1.653 1 95.19 201 SER A CA 1
ATOM 1572 C C . SER A 1 201 ? -9.586 -10.969 1.46 1 95.19 201 SER A C 1
ATOM 1574 O O . SER A 1 201 ? -9.602 -12.117 1.017 1 95.19 201 SER A O 1
ATOM 1576 N N . PRO A 1 202 ? -10.672 -10.328 1.763 1 92.44 202 PRO A N 1
ATOM 1577 C CA . PRO A 1 202 ? -11.953 -11.039 1.793 1 92.44 202 PRO A CA 1
ATOM 1578 C C . PRO A 1 202 ? -12.641 -11.078 0.43 1 92.44 202 PRO A C 1
ATOM 1580 O O . PRO A 1 202 ? -13.57 -11.867 0.225 1 92.44 202 PRO A O 1
ATOM 1583 N N . ASN A 1 203 ? -12.445 -10.242 -0.541 1 84.38 203 ASN A N 1
ATOM 1584 C CA . ASN A 1 203 ? -13.156 -10.195 -1.816 1 84.38 203 ASN A CA 1
ATOM 1585 C C . ASN A 1 203 ? -12.352 -10.867 -2.928 1 84.38 203 ASN A C 1
ATOM 1587 O O . ASN A 1 203 ? -11.781 -10.188 -3.785 1 84.38 203 ASN A O 1
ATOM 1591 N N . VAL A 1 204 ? -12.523 -12.211 -2.861 1 93.19 204 VAL A N 1
ATOM 1592 C CA . VAL A 1 204 ? -11.727 -13 -3.799 1 93.19 204 VAL A CA 1
ATOM 1593 C C . VAL A 1 204 ? -12.602 -13.469 -4.953 1 93.19 204 VAL A C 1
ATOM 1595 O O . VAL A 1 204 ? -13.773 -13.797 -4.758 1 93.19 204 VAL A O 1
ATOM 1598 N N . ILE A 1 205 ? -12.102 -13.469 -6.086 1 96.12 205 ILE A N 1
ATOM 1599 C CA . ILE A 1 205 ? -12.766 -14.078 -7.23 1 96.12 205 ILE A CA 1
ATOM 1600 C C . ILE A 1 205 ? -12.352 -15.547 -7.348 1 96.12 205 ILE A C 1
ATOM 1602 O O . ILE A 1 205 ? -11.297 -15.938 -6.84 1 96.12 205 ILE A O 1
ATOM 1606 N N . VAL A 1 206 ? -13.234 -16.344 -7.895 1 97.56 206 VAL A N 1
ATOM 1607 C CA . VAL A 1 206 ? -12.945 -17.75 -8.188 1 97.56 206 VAL A CA 1
ATOM 1608 C C . VAL A 1 206 ? -13.266 -18.047 -9.648 1 97.56 206 VAL A C 1
ATOM 1610 O O . VAL A 1 206 ? -14.016 -17.312 -10.289 1 97.56 206 VAL A O 1
ATOM 1613 N N . VAL A 1 207 ? -12.625 -19.047 -10.18 1 97.94 207 VAL A N 1
ATOM 1614 C CA . VAL A 1 207 ? -12.969 -19.531 -11.516 1 97.94 207 VAL A CA 1
ATOM 1615 C C . VAL A 1 207 ? -13.25 -21.031 -11.469 1 97.94 207 VAL A C 1
ATOM 1617 O O . VAL A 1 207 ? -12.984 -21.688 -10.461 1 97.94 207 VAL A O 1
ATOM 1620 N N . ASP A 1 208 ? -13.844 -21.453 -12.57 1 96.31 208 ASP A N 1
ATOM 1621 C CA . ASP A 1 208 ? -14.047 -22.891 -12.75 1 96.31 208 ASP A CA 1
ATOM 1622 C C . ASP A 1 208 ? -12.898 -23.516 -13.539 1 96.31 208 ASP A C 1
ATOM 1624 O O . ASP A 1 208 ? -12.148 -22.812 -14.219 1 96.31 208 ASP A O 1
ATOM 1628 N N . GLY A 1 209 ? -12.797 -24.891 -13.367 1 97.5 209 GLY A N 1
ATOM 1629 C CA . GLY A 1 209 ? -11.703 -25.578 -14.031 1 97.5 209 GLY A CA 1
ATOM 1630 C C . GLY A 1 209 ? -11.734 -25.453 -15.539 1 97.5 209 GLY A C 1
ATOM 1631 O O . GLY A 1 209 ? -10.703 -25.562 -16.203 1 97.5 209 GLY A O 1
ATOM 1632 N N . ASN A 1 210 ? -12.891 -25.141 -16.109 1 97.38 210 ASN A N 1
ATOM 1633 C CA . ASN A 1 210 ? -13.031 -25.062 -17.562 1 97.38 210 ASN A CA 1
ATOM 1634 C C . ASN A 1 210 ? -12.781 -23.641 -18.078 1 97.38 210 ASN A C 1
ATOM 1636 O O . ASN A 1 210 ? -12.789 -23.406 -19.281 1 97.38 210 ASN A O 1
ATOM 1640 N N . GLU A 1 211 ? -12.516 -22.719 -17.156 1 97.94 211 GLU A N 1
ATOM 1641 C CA . GLU A 1 211 ? -12.195 -21.359 -17.562 1 97.94 211 GLU A CA 1
ATOM 1642 C C . GLU A 1 211 ? -11.008 -21.312 -18.516 1 97.94 211 GLU A C 1
ATOM 1644 O O . GLU A 1 211 ? -10.07 -22.109 -18.375 1 97.94 211 GLU A O 1
ATOM 1649 N N . ASP A 1 212 ? -11.109 -20.406 -19.469 1 98.69 212 ASP A N 1
ATOM 1650 C CA . ASP A 1 212 ? -9.992 -20.172 -20.375 1 98.69 212 ASP A CA 1
ATOM 1651 C C . ASP A 1 212 ? -8.781 -19.641 -19.609 1 98.69 212 ASP A C 1
ATOM 1653 O O . ASP A 1 212 ? -8.891 -18.672 -18.859 1 98.69 212 ASP A O 1
ATOM 1657 N N . MET A 1 213 ? -7.641 -20.297 -19.859 1 98.69 213 MET A N 1
ATOM 1658 C CA . MET A 1 213 ? -6.418 -19.906 -19.156 1 98.69 213 MET A CA 1
ATOM 1659 C C . MET A 1 213 ? -6.074 -18.438 -19.453 1 98.69 213 MET A C 1
ATOM 1661 O O . MET A 1 213 ? -5.656 -17.703 -18.547 1 98.69 213 MET A O 1
ATOM 1665 N N . ALA A 1 214 ? -6.227 -18.031 -20.672 1 98.56 214 ALA A N 1
ATOM 1666 C CA . ALA A 1 214 ? -5.949 -16.641 -21.047 1 98.56 214 ALA A CA 1
ATOM 1667 C C . ALA A 1 214 ? -6.871 -15.68 -20.297 1 98.56 214 ALA A C 1
ATOM 1669 O O . ALA A 1 214 ? -6.441 -14.609 -19.859 1 98.56 214 ALA A O 1
ATOM 1670 N N . ASN A 1 215 ? -8.086 -16.062 -20.172 1 98.62 215 ASN A N 1
ATOM 1671 C CA . ASN A 1 215 ? -9.016 -15.234 -19.406 1 98.62 215 ASN A CA 1
ATOM 1672 C C . ASN A 1 215 ? -8.625 -15.141 -17.938 1 98.62 215 ASN A C 1
ATOM 1674 O O . ASN A 1 215 ? -8.719 -14.078 -17.328 1 98.62 215 ASN A O 1
ATOM 1678 N N . ALA A 1 216 ? -8.266 -16.281 -17.344 1 98.75 216 ALA A N 1
ATOM 1679 C CA . ALA A 1 216 ? -7.781 -16.266 -15.969 1 98.75 216 ALA A CA 1
ATOM 1680 C C . ALA A 1 216 ? -6.594 -15.312 -15.82 1 98.75 216 ALA A C 1
ATOM 1682 O O . ALA A 1 216 ? -6.527 -14.539 -14.859 1 98.75 216 ALA A O 1
ATOM 1683 N N . ALA A 1 217 ? -5.703 -15.367 -16.781 1 98.75 217 ALA A N 1
ATOM 1684 C CA . ALA A 1 217 ? -4.543 -14.484 -16.766 1 98.75 217 ALA A CA 1
ATOM 1685 C C . ALA A 1 217 ? -4.965 -13.016 -16.859 1 98.75 217 ALA A C 1
ATOM 1687 O O . ALA A 1 217 ? -4.422 -12.164 -16.156 1 98.75 217 ALA A O 1
ATOM 1688 N N . ARG A 1 218 ? -5.93 -12.742 -17.672 1 98.5 218 ARG A N 1
ATOM 1689 C CA . ARG A 1 218 ? -6.441 -11.383 -17.812 1 98.5 218 ARG A CA 1
ATOM 1690 C C . ARG A 1 218 ? -7.082 -10.906 -16.516 1 98.5 218 ARG A C 1
ATOM 1692 O O . ARG A 1 218 ? -6.918 -9.75 -16.125 1 98.5 218 ARG A O 1
ATOM 1699 N N . LEU A 1 219 ? -7.789 -11.773 -15.891 1 98.12 219 LEU A N 1
ATOM 1700 C CA . LEU A 1 219 ? -8.414 -11.445 -14.617 1 98.12 219 LEU A CA 1
ATOM 1701 C C . LEU A 1 219 ? -7.359 -11.125 -13.562 1 98.12 219 LEU A C 1
ATOM 1703 O O . LEU A 1 219 ? -7.516 -10.172 -12.797 1 98.12 219 LEU A O 1
ATOM 1707 N N . MET A 1 220 ? -6.312 -11.906 -13.547 1 97.81 220 MET A N 1
ATOM 1708 C CA . MET A 1 220 ? -5.234 -11.633 -12.609 1 97.81 220 MET A CA 1
ATOM 1709 C C . MET A 1 220 ? -4.645 -10.242 -12.844 1 97.81 220 MET A C 1
ATOM 1711 O O . MET A 1 220 ? -4.426 -9.484 -11.898 1 97.81 220 MET A O 1
ATOM 1715 N N . ALA A 1 221 ? -4.445 -9.93 -14.086 1 96.94 221 ALA A N 1
ATOM 1716 C CA . ALA A 1 221 ? -3.877 -8.633 -14.445 1 96.94 221 ALA A CA 1
ATOM 1717 C C . ALA A 1 221 ? -4.828 -7.5 -14.07 1 96.94 221 ALA A C 1
ATOM 1719 O O . ALA A 1 221 ? -4.426 -6.527 -13.43 1 96.94 221 ALA A O 1
ATOM 1720 N N . SER A 1 222 ? -6.066 -7.621 -14.445 1 95.88 222 SER A N 1
ATOM 1721 C CA . SER A 1 222 ? -7.051 -6.555 -14.266 1 95.88 222 SER A CA 1
ATOM 1722 C C . SER A 1 222 ? -7.34 -6.316 -12.789 1 95.88 222 SER A C 1
ATOM 1724 O O . SER A 1 222 ? -7.574 -5.18 -12.375 1 95.88 222 SER A O 1
ATOM 1726 N N . ARG A 1 223 ? -7.23 -7.355 -12.008 1 94.44 223 ARG A N 1
ATOM 1727 C CA . ARG A 1 223 ? -7.543 -7.254 -10.586 1 94.44 223 ARG A CA 1
ATOM 1728 C C . ARG A 1 223 ? -6.273 -7.094 -9.758 1 94.44 223 ARG A C 1
ATOM 1730 O O . ARG A 1 223 ? -6.336 -6.965 -8.539 1 94.44 223 ARG A O 1
ATOM 1737 N N . LYS A 1 224 ? -5.191 -7.223 -10.406 1 92.75 224 LYS A N 1
ATOM 1738 C CA . LYS A 1 224 ? -3.883 -7.082 -9.773 1 92.75 224 LYS A CA 1
ATOM 1739 C C . LYS A 1 224 ? -3.662 -8.164 -8.719 1 92.75 224 LYS A C 1
ATOM 1741 O O . LYS A 1 224 ? -3.227 -7.871 -7.602 1 92.75 224 LYS A O 1
ATOM 1746 N N . ILE A 1 225 ? -4.086 -9.328 -9.062 1 95.81 225 ILE A N 1
ATOM 1747 C CA . ILE A 1 225 ? -3.834 -10.484 -8.211 1 95.81 225 ILE A CA 1
ATOM 1748 C C . ILE A 1 225 ? -2.98 -11.508 -8.961 1 95.81 225 ILE A C 1
ATOM 1750 O O . ILE A 1 225 ? -2.797 -11.398 -10.172 1 95.81 225 ILE A O 1
ATOM 1754 N N . LYS A 1 226 ? -2.414 -12.508 -8.25 1 96.94 226 LYS A N 1
ATOM 1755 C CA . LYS A 1 226 ? -1.458 -13.422 -8.875 1 96.94 226 LYS A CA 1
ATOM 1756 C C . LYS A 1 226 ? -1.934 -14.867 -8.773 1 96.94 226 LYS A C 1
ATOM 1758 O O . LYS A 1 226 ? -1.214 -15.789 -9.156 1 96.94 226 LYS A O 1
ATOM 1763 N N . GLY A 1 227 ? -3.074 -15.023 -8.219 1 97.81 227 GLY A N 1
ATOM 1764 C CA . GLY A 1 227 ? -3.648 -16.344 -8.086 1 97.81 227 GLY A CA 1
ATOM 1765 C C . GLY A 1 227 ? -5.152 -16.328 -7.898 1 97.81 227 GLY A C 1
ATOM 1766 O O . GLY A 1 227 ? -5.695 -15.422 -7.273 1 97.81 227 GLY A O 1
ATOM 1767 N N . ILE A 1 228 ? -5.766 -17.344 -8.453 1 98.62 228 ILE A N 1
ATOM 1768 C CA . ILE A 1 228 ? -7.215 -17.484 -8.375 1 98.62 228 ILE A CA 1
ATOM 1769 C C . ILE A 1 228 ? -7.586 -18.906 -7.949 1 98.62 228 ILE A C 1
ATOM 1771 O O . ILE A 1 228 ? -7.211 -19.875 -8.609 1 98.62 228 ILE A O 1
ATOM 1775 N N . PRO A 1 229 ? -8.305 -19.047 -6.82 1 98.5 229 PRO A N 1
ATOM 1776 C CA . PRO A 1 229 ? -8.82 -20.375 -6.488 1 98.5 229 PRO A CA 1
ATOM 1777 C C . PRO A 1 229 ? -9.75 -20.922 -7.562 1 98.5 229 PRO A C 1
ATOM 1779 O O . PRO A 1 229 ? -10.461 -20.172 -8.219 1 98.5 229 PRO A O 1
ATOM 1782 N N . VAL A 1 230 ? -9.719 -22.219 -7.73 1 98.44 230 VAL A N 1
ATOM 1783 C CA . VAL A 1 230 ? -10.562 -22.906 -8.695 1 98.44 230 VAL A CA 1
ATOM 1784 C C . VAL A 1 230 ? -11.625 -23.719 -7.961 1 98.44 230 VAL A C 1
ATOM 1786 O O . VAL A 1 230 ? -11.305 -24.656 -7.23 1 98.44 230 VAL A O 1
ATOM 1789 N N . MET A 1 231 ? -12.844 -23.344 -8.188 1 97.06 231 MET A N 1
ATOM 1790 C CA . MET A 1 231 ? -13.961 -24.016 -7.531 1 97.06 231 MET A CA 1
ATOM 1791 C C . MET A 1 231 ? -14.688 -24.938 -8.508 1 97.06 231 MET A C 1
ATOM 1793 O O . MET A 1 231 ? -14.898 -24.594 -9.664 1 97.06 231 MET A O 1
ATOM 1797 N N . GLU A 1 232 ? -15.031 -26.094 -8.016 1 93.38 232 GLU A N 1
ATOM 1798 C CA . GLU A 1 232 ? -15.844 -27.031 -8.781 1 93.38 232 GLU A CA 1
ATOM 1799 C C . GLU A 1 232 ? -17.328 -26.797 -8.555 1 93.38 232 GLU A C 1
ATOM 1801 O O . GLU A 1 232 ? -17.719 -26.094 -7.617 1 93.38 232 GLU A O 1
ATOM 1806 N N . LYS A 1 233 ? -18.141 -27.328 -9.406 1 87.44 233 LYS A N 1
ATOM 1807 C CA . LYS A 1 233 ? -19.578 -27.109 -9.383 1 87.44 233 LYS A CA 1
ATOM 1808 C C . LYS A 1 233 ? -20.203 -27.641 -8.086 1 87.44 233 LYS A C 1
ATOM 1810 O O . LYS A 1 233 ? -21.219 -27.125 -7.625 1 87.44 233 LYS A O 1
ATOM 1815 N N . ASP A 1 234 ? -19.625 -28.562 -7.434 1 86.94 234 ASP A N 1
ATOM 1816 C CA . ASP A 1 234 ? -20.203 -29.156 -6.238 1 86.94 234 ASP A CA 1
ATOM 1817 C C . ASP A 1 234 ? -19.766 -28.422 -4.977 1 86.94 234 ASP A C 1
ATOM 1819 O O . ASP A 1 234 ? -20.016 -28.891 -3.861 1 86.94 234 ASP A O 1
ATOM 1823 N N . GLY A 1 235 ? -19.062 -27.328 -5.148 1 86.44 235 GLY A N 1
ATOM 1824 C CA . GLY A 1 235 ? -18.641 -26.516 -4.012 1 86.44 235 GLY A CA 1
ATOM 1825 C C . GLY A 1 235 ? -17.281 -26.922 -3.467 1 86.44 235 GLY A C 1
ATOM 1826 O O . GLY A 1 235 ? -16.828 -26.391 -2.453 1 86.44 235 GLY A O 1
ATOM 1827 N N . LYS A 1 236 ? -16.703 -27.844 -4.207 1 93.19 236 LYS A N 1
ATOM 1828 C CA . LYS A 1 236 ? -15.375 -28.281 -3.799 1 93.19 236 LYS A CA 1
ATOM 1829 C C . LYS A 1 236 ? -14.289 -27.359 -4.332 1 93.19 236 LYS A C 1
ATOM 1831 O O . LYS A 1 236 ? -14.383 -26.859 -5.461 1 93.19 236 LYS A O 1
ATOM 1836 N N . LEU A 1 237 ? -13.336 -27.156 -3.488 1 96.12 237 LEU A N 1
ATOM 1837 C CA . LEU A 1 237 ? -12.148 -26.422 -3.904 1 96.12 237 LEU A CA 1
ATOM 1838 C C . LEU A 1 237 ? -11.203 -27.328 -4.695 1 96.12 237 LEU A C 1
ATOM 1840 O O . LEU A 1 237 ? -10.531 -28.188 -4.117 1 96.12 237 LEU A O 1
ATOM 1844 N N . GLY A 1 238 ? -11.148 -27.125 -6.027 1 96.06 238 GLY A N 1
ATOM 1845 C CA . GLY A 1 238 ? -10.43 -28.016 -6.914 1 96.06 238 GLY A CA 1
ATOM 1846 C C . GLY A 1 238 ? -8.953 -27.703 -7.027 1 96.06 238 GLY A C 1
ATOM 1847 O O . GLY A 1 238 ? -8.141 -28.578 -7.344 1 96.06 238 GLY A O 1
ATOM 1848 N N . GLY A 1 239 ? -8.602 -26.469 -6.879 1 97.56 239 GLY A N 1
ATOM 1849 C CA . GLY A 1 239 ? -7.215 -26.062 -7.023 1 97.56 239 GLY A CA 1
ATOM 1850 C C . GLY A 1 239 ? -7.016 -24.562 -7 1 97.56 239 GLY A C 1
ATOM 1851 O O . GLY A 1 239 ? -7.809 -23.844 -6.395 1 97.56 239 GLY A O 1
ATOM 1852 N N . ILE A 1 240 ? -5.926 -24.172 -7.512 1 98.56 240 ILE A N 1
ATOM 1853 C CA . ILE A 1 240 ? -5.59 -22.75 -7.656 1 98.56 240 ILE A CA 1
ATOM 1854 C C . ILE A 1 240 ? -4.754 -22.547 -8.914 1 98.56 240 ILE A C 1
ATOM 1856 O O . ILE A 1 240 ? -3.908 -23.375 -9.25 1 98.56 240 ILE A O 1
ATOM 1860 N N . VAL A 1 241 ? -5.02 -21.516 -9.656 1 98.75 241 VAL A N 1
ATOM 1861 C CA . VAL A 1 241 ? -4.195 -21.156 -10.805 1 98.75 241 VAL A CA 1
ATOM 1862 C C . VAL A 1 241 ? -3.445 -19.859 -10.5 1 98.75 241 VAL A C 1
ATOM 1864 O O . VAL A 1 241 ? -4.035 -18.891 -10.016 1 98.75 241 VAL A O 1
ATOM 1867 N N . THR A 1 242 ? -2.195 -19.859 -10.656 1 98.25 242 THR A N 1
ATOM 1868 C CA . THR A 1 242 ? -1.348 -18.703 -10.375 1 98.25 242 THR A CA 1
ATOM 1869 C C . THR A 1 242 ? -0.576 -18.281 -11.625 1 98.25 242 THR A C 1
ATOM 1871 O O . THR A 1 242 ? -0.651 -18.953 -12.656 1 98.25 242 THR A O 1
ATOM 1874 N N . THR A 1 243 ? 0.147 -17.188 -11.516 1 98.25 243 THR A N 1
ATOM 1875 C CA . THR A 1 243 ? 0.995 -16.734 -12.609 1 98.25 243 THR A CA 1
ATOM 1876 C C . THR A 1 243 ? 2.059 -17.781 -12.938 1 98.25 243 THR A C 1
ATOM 1878 O O . THR A 1 243 ? 2.473 -17.891 -14.094 1 98.25 243 THR A O 1
ATOM 1881 N N . THR A 1 244 ? 2.496 -18.562 -11.961 1 97.44 244 THR A N 1
ATOM 1882 C CA . THR A 1 244 ? 3.426 -19.656 -12.211 1 97.44 244 THR A CA 1
ATOM 1883 C C . THR A 1 244 ? 2.822 -20.672 -13.18 1 97.44 244 THR A C 1
ATOM 1885 O O . THR A 1 244 ? 3.49 -21.109 -14.109 1 97.44 244 THR A O 1
ATOM 1888 N N . ASP A 1 245 ? 1.625 -20.969 -12.992 1 98.38 245 ASP A N 1
ATOM 1889 C CA . ASP A 1 245 ? 0.919 -21.922 -13.859 1 98.38 245 ASP A CA 1
ATOM 1890 C C . ASP A 1 245 ? 0.758 -21.359 -15.266 1 98.38 245 ASP A C 1
ATOM 1892 O O . ASP A 1 245 ? 0.852 -22.094 -16.25 1 98.38 245 ASP A O 1
ATOM 1896 N N . VAL A 1 246 ? 0.483 -20.031 -15.336 1 98.69 246 VAL A N 1
ATOM 1897 C CA . VAL A 1 246 ? 0.322 -19.406 -16.641 1 98.69 246 VAL A CA 1
ATOM 1898 C C . VAL A 1 246 ? 1.635 -19.469 -17.406 1 98.69 246 VAL A C 1
ATOM 1900 O O . VAL A 1 246 ? 1.637 -19.75 -18.609 1 98.69 246 VAL A O 1
ATOM 1903 N N . VAL A 1 247 ? 2.732 -19.219 -16.734 1 98.44 247 VAL A N 1
ATOM 1904 C CA . VAL A 1 247 ? 4.035 -19.281 -17.391 1 98.44 247 VAL A CA 1
ATOM 1905 C C . VAL A 1 247 ? 4.312 -20.703 -17.859 1 98.44 247 VAL A C 1
ATOM 1907 O O . VAL A 1 247 ? 4.852 -20.906 -18.953 1 98.44 247 VAL A O 1
ATOM 1910 N N . ARG A 1 248 ? 3.932 -21.672 -17.125 1 98.06 248 ARG A N 1
ATOM 1911 C CA . ARG A 1 248 ? 4.055 -23.062 -17.547 1 98.06 248 ARG A CA 1
ATOM 1912 C C . ARG A 1 248 ? 3.199 -23.344 -18.781 1 98.06 248 ARG A C 1
ATOM 1914 O O . ARG A 1 248 ? 3.639 -24.016 -19.719 1 98.06 248 ARG A O 1
ATOM 1921 N N . ALA A 1 249 ? 2.014 -22.812 -18.734 1 98.25 249 ALA A N 1
ATOM 1922 C CA . ALA A 1 249 ? 1.113 -22.969 -19.875 1 98.25 249 ALA A CA 1
ATOM 1923 C C . ALA A 1 249 ? 1.706 -22.328 -21.125 1 98.25 249 ALA A C 1
ATOM 1925 O O . ALA A 1 249 ? 1.615 -22.891 -22.219 1 98.25 249 ALA A O 1
ATOM 1926 N N . MET A 1 250 ? 2.248 -21.156 -20.938 1 98 250 MET A N 1
ATOM 1927 C CA . MET A 1 250 ? 2.883 -20.422 -22.031 1 98 250 MET A CA 1
ATOM 1928 C C . MET A 1 250 ? 3.947 -21.266 -22.719 1 98 250 MET A C 1
ATOM 1930 O O . MET A 1 250 ? 4.148 -21.156 -23.922 1 98 250 MET A O 1
ATOM 1934 N N . MET A 1 251 ? 4.59 -22.141 -21.984 1 97.75 251 MET A N 1
ATOM 1935 C CA . MET A 1 251 ? 5.727 -22.906 -22.484 1 97.75 251 MET A CA 1
ATOM 1936 C C . MET A 1 251 ? 5.266 -24.219 -23.125 1 97.75 251 MET A C 1
ATOM 1938 O O . MET A 1 251 ? 6.07 -24.953 -23.703 1 97.75 251 MET A O 1
ATOM 1942 N N . ASP A 1 252 ? 3.973 -24.484 -22.984 1 97.56 252 ASP A N 1
ATOM 1943 C CA . ASP A 1 252 ? 3.412 -25.672 -23.609 1 97.56 252 ASP A CA 1
ATOM 1944 C C . ASP A 1 252 ? 3.553 -25.625 -25.125 1 97.56 252 ASP A C 1
ATOM 1946 O O . ASP A 1 252 ? 3.336 -24.578 -25.75 1 97.56 252 ASP A O 1
ATOM 1950 N N . GLN A 1 253 ? 3.787 -26.734 -25.781 1 95.75 253 GLN A N 1
ATOM 1951 C CA . GLN A 1 253 ? 4.027 -26.812 -27.219 1 95.75 253 GLN A CA 1
ATOM 1952 C C . GLN A 1 253 ? 2.816 -26.328 -28 1 95.75 253 GLN A C 1
ATOM 1954 O O . GLN A 1 253 ? 2.963 -25.781 -29.109 1 95.75 253 GLN A O 1
ATOM 1959 N N . SER A 1 254 ? 1.714 -26.5 -27.5 1 95.56 254 SER A N 1
ATOM 1960 C CA . SER A 1 254 ? 0.496 -26.078 -28.188 1 95.56 254 SER A CA 1
ATOM 1961 C C . SER A 1 254 ? 0.474 -24.578 -28.406 1 95.56 254 SER A C 1
ATOM 1963 O O . SER A 1 254 ? -0.143 -24.094 -29.359 1 95.56 254 SER A O 1
ATOM 1965 N N . VAL A 1 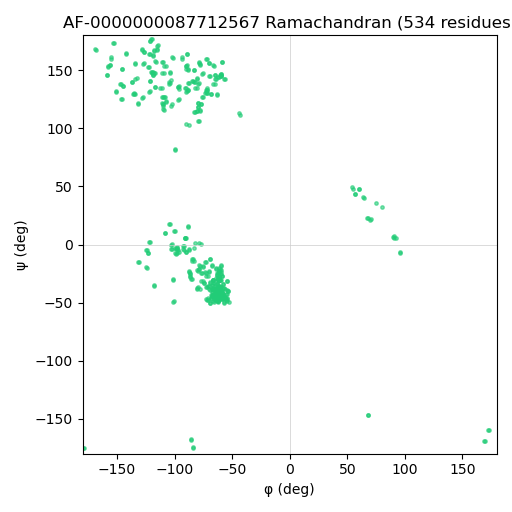255 ? 1.092 -23.875 -27.547 1 96.38 255 VAL A N 1
ATOM 1966 C CA . VAL A 1 255 ? 1.102 -22.422 -27.672 1 96.38 255 VAL A CA 1
ATOM 1967 C C . VAL A 1 255 ? 1.99 -22 -28.844 1 96.38 255 VAL A C 1
ATOM 1969 O O . VAL A 1 255 ? 1.614 -21.125 -29.625 1 96.38 255 VAL A O 1
ATOM 1972 N N . LYS A 1 256 ? 3.135 -22.531 -28.922 1 91.81 256 LYS A N 1
ATOM 1973 C CA . LYS A 1 256 ? 4.012 -22.219 -30.047 1 91.81 256 LYS A CA 1
ATOM 1974 C C . LYS A 1 256 ? 3.326 -22.531 -31.375 1 91.81 256 LYS A C 1
ATOM 1976 O O . LYS A 1 256 ? 3.398 -21.734 -32.312 1 91.81 256 LYS A O 1
ATOM 1981 N N . LYS A 1 257 ? 2.73 -23.672 -31.438 1 93.75 257 LYS A N 1
ATOM 1982 C CA . LYS A 1 257 ? 1.984 -24.031 -32.656 1 93.75 257 LYS A CA 1
ATOM 1983 C C . LYS A 1 257 ? 0.882 -23.031 -32.938 1 93.75 257 LYS A C 1
ATOM 1985 O O . LYS A 1 257 ? 0.699 -22.625 -34.094 1 93.75 257 LYS A O 1
ATOM 1990 N N . TYR A 1 258 ? 0.223 -22.672 -31.906 1 93.81 258 TYR A N 1
ATOM 1991 C CA . TYR A 1 258 ? -0.854 -21.688 -32 1 93.81 258 TYR A CA 1
ATOM 1992 C C . TYR A 1 258 ? -0.339 -20.375 -32.562 1 93.81 258 TYR A C 1
ATOM 1994 O O . TYR A 1 258 ? -0.931 -19.812 -33.5 1 93.81 258 TYR A O 1
ATOM 2002 N N . LEU A 1 259 ? 0.725 -19.891 -32.094 1 92.31 259 LEU A N 1
ATOM 2003 C CA . LEU A 1 259 ? 1.265 -18.594 -32.5 1 92.31 259 LEU A CA 1
ATOM 2004 C C . LEU A 1 259 ? 1.807 -18.672 -33.906 1 92.31 259 LEU A C 1
ATOM 2006 O O . LEU A 1 259 ? 1.706 -17.703 -34.656 1 92.31 259 LEU A O 1
ATOM 2010 N N . TYR A 1 260 ? 2.379 -19.797 -34.219 1 88.75 260 TYR A N 1
ATOM 2011 C CA . TYR A 1 260 ? 2.857 -20.016 -35.594 1 88.75 260 TYR A CA 1
ATOM 2012 C C . TYR A 1 260 ? 1.706 -19.969 -36.594 1 88.75 260 TYR A C 1
ATOM 2014 O O . TYR A 1 260 ? 1.815 -19.328 -37.625 1 88.75 260 TYR A O 1
ATOM 2022 N N . GLU A 1 261 ? 0.657 -20.484 -36.281 1 89.31 261 GLU A N 1
ATOM 2023 C CA . GLU A 1 261 ? -0.512 -20.531 -37.156 1 89.31 261 GLU A CA 1
ATOM 2024 C C . GLU A 1 261 ? -1.113 -19.141 -37.344 1 89.31 261 GLU A C 1
ATOM 2026 O O . GLU A 1 261 ? -1.536 -18.781 -38.438 1 89.31 261 GLU A O 1
ATOM 2031 N N . ILE A 1 262 ? -1.113 -18.453 -36.344 1 87.12 262 ILE A N 1
ATOM 2032 C CA . ILE A 1 262 ? -1.665 -17.109 -36.438 1 87.12 262 ILE A CA 1
ATOM 2033 C C . ILE A 1 262 ? -0.78 -16.234 -37.312 1 87.12 262 ILE A C 1
ATOM 2035 O O . ILE A 1 262 ? -1.282 -15.453 -38.125 1 87.12 262 ILE A O 1
ATOM 2039 N N . LYS A 1 263 ? 0.53 -16.328 -37.094 1 83.31 263 LYS A N 1
ATOM 2040 C CA . LYS A 1 263 ? 1.46 -15.547 -37.906 1 83.31 263 LYS A CA 1
ATOM 2041 C C . LYS A 1 263 ? 1.336 -15.898 -39.375 1 83.31 263 LYS A C 1
ATOM 2043 O O . LYS A 1 263 ? 1.397 -15.016 -40.25 1 83.31 263 LYS A O 1
ATOM 2048 N N . MET A 1 264 ? 1.161 -17.172 -39.656 1 80.69 264 MET A N 1
ATOM 2049 C CA . MET A 1 264 ? 1.024 -17.625 -41.062 1 80.69 264 MET A CA 1
ATOM 2050 C C . MET A 1 264 ? -0.253 -17.078 -41.688 1 80.69 264 MET A C 1
ATOM 2052 O O . MET A 1 264 ? -0.269 -16.734 -42.875 1 80.69 264 MET A O 1
ATOM 2056 N N . TYR A 1 265 ? -1.218 -16.953 -40.906 1 78.88 265 TYR A N 1
ATOM 2057 C CA . TYR A 1 265 ? -2.496 -16.469 -41.406 1 78.88 265 TYR A CA 1
ATOM 2058 C C . TYR A 1 265 ? -2.473 -14.961 -41.594 1 78.88 265 TYR A C 1
ATOM 2060 O O . TYR A 1 265 ? -3.072 -14.43 -42.531 1 78.88 265 TYR A O 1
ATOM 2068 N N . THR A 1 266 ? -1.851 -14.305 -40.719 1 73.38 266 THR A N 1
ATOM 2069 C CA . THR A 1 266 ? -1.821 -12.844 -40.812 1 73.38 266 THR A CA 1
ATOM 2070 C C . THR A 1 266 ? -0.849 -12.391 -41.906 1 73.38 266 THR A C 1
ATOM 2072 O O . THR A 1 266 ? -0.984 -11.297 -42.438 1 73.38 266 THR A O 1
ATOM 2075 N N . SER A 1 267 ? 0.186 -13.086 -42.156 1 65.81 267 SER A N 1
ATOM 2076 C CA . SER A 1 267 ? 1.127 -12.766 -43.219 1 65.81 267 SER A CA 1
ATOM 2077 C C . SER A 1 267 ? 0.528 -13.062 -44.594 1 65.81 267 SER A C 1
ATOM 2079 O O . SER A 1 267 ? 0.959 -12.492 -45.594 1 65.81 267 SER A O 1
ATOM 2081 N N . THR A 1 268 ? -0.345 -13.953 -44.656 1 61.34 268 THR A N 1
ATOM 2082 C CA . THR A 1 268 ? -0.958 -14.297 -45.938 1 61.34 268 THR A CA 1
ATOM 2083 C C . THR A 1 268 ? -1.974 -13.234 -46.344 1 61.34 268 THR A C 1
ATOM 2085 O O . THR A 1 268 ? -2.307 -13.117 -47.531 1 61.34 268 THR A O 1
ATOM 2088 N N . PHE A 1 269 ? -2.512 -12.523 -45.375 1 48.19 269 PHE A N 1
ATOM 2089 C CA . PHE A 1 269 ? -3.41 -11.477 -45.844 1 48.19 269 PHE A CA 1
ATOM 2090 C C . PHE A 1 269 ? -2.732 -10.109 -45.781 1 48.19 269 PHE A C 1
ATOM 2092 O O . PHE A 1 269 ? -1.975 -9.836 -44.844 1 48.19 269 PHE A O 1
ATOM 2099 N N . MET B 1 1 ? -6.125 23.375 -13.82 1 52.53 1 MET B N 1
ATOM 2100 C CA . MET B 1 1 ? -5.328 22.516 -12.945 1 52.53 1 MET B CA 1
ATOM 2101 C C . MET B 1 1 ? -6.16 22.016 -11.766 1 52.53 1 MET B C 1
ATOM 2103 O O . MET B 1 1 ? -6.445 22.781 -10.844 1 52.53 1 MET B O 1
ATOM 2107 N N . GLY B 1 2 ? -7.059 20.953 -11.938 1 81.19 2 GLY B N 1
ATOM 2108 C CA . GLY B 1 2 ? -8.234 20.672 -11.133 1 81.19 2 GLY B CA 1
ATOM 2109 C C . GLY B 1 2 ? -7.898 20.062 -9.789 1 81.19 2 GLY B C 1
ATOM 2110 O O . GLY B 1 2 ? -6.848 19.438 -9.625 1 81.19 2 GLY B O 1
ATOM 2111 N N . ILE B 1 3 ? -8.359 20.594 -8.688 1 95.12 3 ILE B N 1
ATOM 2112 C CA . ILE B 1 3 ? -8.133 20.156 -7.316 1 95.12 3 ILE B CA 1
ATOM 2113 C C . ILE B 1 3 ? -9.008 18.938 -7 1 95.12 3 ILE B C 1
ATOM 2115 O O . ILE B 1 3 ? -8.969 18.422 -5.887 1 95.12 3 ILE B O 1
ATOM 2119 N N . VAL B 1 4 ? -9.766 18.516 -7.984 1 97.06 4 VAL B N 1
ATOM 2120 C CA . VAL B 1 4 ? -10.656 17.375 -7.773 1 97.06 4 VAL B CA 1
ATOM 2121 C C . VAL B 1 4 ? -9.922 16.078 -8.094 1 97.06 4 VAL B C 1
ATOM 2123 O O . VAL B 1 4 ? -9.25 15.977 -9.125 1 97.06 4 VAL B O 1
ATOM 2126 N N . ARG B 1 5 ? -10.031 15.117 -7.207 1 96.56 5 ARG B N 1
ATOM 2127 C CA . ARG B 1 5 ? -9.383 13.828 -7.441 1 96.56 5 ARG B CA 1
ATOM 2128 C C . ARG B 1 5 ? -10.398 12.695 -7.414 1 96.56 5 ARG B C 1
ATOM 2130 O O . ARG B 1 5 ? -11.516 12.859 -6.918 1 96.56 5 ARG B O 1
ATOM 2137 N N . GLU B 1 6 ? -10 11.547 -7.93 1 95.12 6 GLU B N 1
ATOM 2138 C CA . GLU B 1 6 ? -10.797 10.328 -7.848 1 95.12 6 GLU B CA 1
ATOM 2139 C C . GLU B 1 6 ? -10.805 9.766 -6.43 1 95.12 6 GLU B C 1
ATOM 2141 O O . GLU B 1 6 ? -10.008 10.195 -5.586 1 95.12 6 GLU B O 1
ATOM 2146 N N . PHE B 1 7 ? -11.75 8.984 -6.184 1 94.38 7 PHE B N 1
ATOM 2147 C CA . PHE B 1 7 ? -11.844 8.359 -4.867 1 94.38 7 PHE B CA 1
ATOM 2148 C C . PHE B 1 7 ? -12.156 6.875 -4.992 1 94.38 7 PHE B C 1
ATOM 2150 O O . PHE B 1 7 ? -12.633 6.422 -6.035 1 94.38 7 PHE B O 1
ATOM 2157 N N . ALA B 1 8 ? -11.766 6.125 -3.971 1 92.38 8 ALA B N 1
ATOM 2158 C CA . ALA B 1 8 ? -12.188 4.727 -3.893 1 92.38 8 ALA B CA 1
ATOM 2159 C C . ALA B 1 8 ? -13.672 4.621 -3.525 1 92.38 8 ALA B C 1
ATOM 2161 O O . ALA B 1 8 ? -14.117 5.234 -2.553 1 92.38 8 ALA B O 1
ATOM 2162 N N . VAL B 1 9 ? -14.375 3.871 -4.234 1 93.25 9 VAL B N 1
ATOM 2163 C CA . VAL B 1 9 ? -15.805 3.721 -3.98 1 93.25 9 VAL B CA 1
ATOM 2164 C C . VAL B 1 9 ? -16.016 2.74 -2.828 1 93.25 9 VAL B C 1
ATOM 2166 O O . VAL B 1 9 ? -15.656 1.567 -2.926 1 93.25 9 VAL B O 1
ATOM 2169 N N . LEU B 1 10 ? -16.531 3.193 -1.76 1 98 10 LEU B N 1
ATOM 2170 C CA . LEU B 1 10 ? -16.922 2.404 -0.595 1 98 10 LEU B CA 1
ATOM 2171 C C . LEU B 1 10 ? -18.422 2.52 -0.328 1 98 10 LEU B C 1
ATOM 2173 O O . LEU B 1 10 ? -19.031 3.555 -0.613 1 98 10 LEU B O 1
ATOM 2177 N N . ARG B 1 11 ? -18.984 1.461 0.201 1 98.19 11 ARG B N 1
ATOM 2178 C CA . ARG B 1 11 ? -20.406 1.404 0.523 1 98.19 11 ARG B CA 1
ATOM 2179 C C . ARG B 1 11 ? -20.625 1.235 2.023 1 98.19 11 ARG B C 1
ATOM 2181 O O . ARG B 1 11 ? -19.75 0.727 2.729 1 98.19 11 ARG B O 1
ATOM 2188 N N . PRO B 1 12 ? -21.844 1.646 2.451 1 98.25 12 PRO B N 1
ATOM 2189 C CA . PRO B 1 12 ? -22.109 1.55 3.889 1 98.25 12 PRO B CA 1
ATOM 2190 C C . PRO B 1 12 ? -22.031 0.115 4.406 1 98.25 12 PRO B C 1
ATOM 2192 O O . PRO B 1 12 ? -21.688 -0.107 5.574 1 98.25 12 PRO B O 1
ATOM 2195 N N . TYR B 1 13 ? -22.219 -0.9 3.535 1 97.62 13 TYR B N 1
ATOM 2196 C CA . TYR B 1 13 ? -22.297 -2.285 3.986 1 97.62 13 TYR B CA 1
ATOM 2197 C C . TYR B 1 13 ? -20.984 -3.018 3.689 1 97.62 13 TYR B C 1
ATOM 2199 O O . TYR B 1 13 ? -20.875 -4.219 3.951 1 97.62 13 TYR B O 1
ATOM 2207 N N . ASP B 1 14 ? -20.062 -2.281 3.086 1 97.25 14 ASP B N 1
ATOM 2208 C CA . ASP B 1 14 ? -18.734 -2.863 3.031 1 97.25 14 ASP B CA 1
ATOM 2209 C C . ASP B 1 14 ? -18.188 -3.125 4.434 1 97.25 14 ASP B C 1
ATOM 2211 O O . ASP B 1 14 ? -18.484 -2.383 5.371 1 97.25 14 ASP B O 1
ATOM 2215 N N . THR B 1 15 ? -17.422 -4.168 4.602 1 96.81 15 THR B N 1
ATOM 2216 C CA . THR B 1 15 ? -16.844 -4.461 5.91 1 96.81 15 THR B CA 1
ATOM 2217 C C . THR B 1 15 ? -15.625 -3.58 6.172 1 96.81 15 THR B C 1
ATOM 2219 O O . THR B 1 15 ? -15 -3.08 5.234 1 96.81 15 THR B O 1
ATOM 2222 N N . LEU B 1 16 ? -15.352 -3.422 7.426 1 97.31 16 LEU B N 1
ATOM 2223 C CA . LEU B 1 16 ? -14.164 -2.676 7.836 1 97.31 16 LEU B CA 1
ATOM 2224 C C . LEU B 1 16 ? -12.898 -3.324 7.293 1 97.31 16 LEU B C 1
ATOM 2226 O O . LEU B 1 16 ? -11.969 -2.629 6.871 1 97.31 16 LEU B O 1
ATOM 2230 N N . LEU B 1 17 ? -12.875 -4.668 7.246 1 96.5 17 LEU B N 1
ATOM 2231 C CA . LEU B 1 17 ? -11.734 -5.387 6.691 1 96.5 17 LEU B CA 1
ATOM 2232 C C . LEU B 1 17 ? -11.531 -5.039 5.223 1 96.5 17 LEU B C 1
ATOM 2234 O O . LEU B 1 17 ? -10.43 -4.668 4.816 1 96.5 17 LEU B O 1
ATOM 2238 N N . TYR B 1 18 ? -12.617 -5.07 4.5 1 95.81 18 TYR B N 1
ATOM 2239 C CA . TYR B 1 18 ? -12.547 -4.77 3.074 1 95.81 18 TYR B CA 1
ATOM 2240 C C . TYR B 1 18 ? -12.07 -3.34 2.842 1 95.81 18 TYR B C 1
ATOM 2242 O O . TYR B 1 18 ? -11.164 -3.1 2.041 1 95.81 18 TYR B O 1
ATOM 2250 N N . ALA B 1 19 ? -12.688 -2.424 3.539 1 96.94 19 ALA B N 1
ATOM 2251 C CA . ALA B 1 19 ? -12.359 -1.009 3.379 1 96.94 19 ALA B CA 1
ATOM 2252 C C . ALA B 1 19 ? -10.898 -0.738 3.721 1 96.94 19 ALA B C 1
ATOM 2254 O O . ALA B 1 19 ? -10.203 -0.022 2.992 1 96.94 19 ALA B O 1
ATOM 2255 N N . SER B 1 20 ? -10.398 -1.309 4.812 1 96.12 20 SER B N 1
ATOM 2256 C CA . SER B 1 20 ? -9.008 -1.108 5.219 1 96.12 20 SER B CA 1
ATOM 2257 C C . SER B 1 20 ? -8.039 -1.634 4.164 1 96.12 20 SER B C 1
ATOM 2259 O O . SER B 1 20 ? -7.051 -0.976 3.842 1 96.12 20 SER B O 1
ATOM 2261 N N . LYS B 1 21 ? -8.367 -2.773 3.6 1 93.75 21 LYS B N 1
ATOM 2262 C CA . LYS B 1 21 ? -7.523 -3.365 2.566 1 93.75 21 LYS B CA 1
ATOM 2263 C C . LYS B 1 21 ? -7.512 -2.506 1.306 1 93.75 21 LYS B C 1
ATOM 2265 O O . LYS B 1 21 ? -6.457 -2.275 0.713 1 93.75 21 LYS B O 1
ATOM 2270 N N . LEU B 1 22 ? -8.672 -2.072 0.963 1 94.25 22 LEU B N 1
ATOM 2271 C CA . LEU B 1 22 ? -8.789 -1.236 -0.227 1 94.25 22 LEU B CA 1
ATOM 2272 C C . LEU B 1 22 ? -7.996 0.054 -0.068 1 94.25 22 LEU B C 1
ATOM 2274 O O . LEU B 1 22 ? -7.285 0.468 -0.987 1 94.25 22 LEU B O 1
ATOM 2278 N N . MET B 1 23 ? -8.078 0.635 1.082 1 95.06 23 MET B N 1
ATOM 2279 C CA . MET B 1 23 ? -7.406 1.907 1.325 1 95.06 23 MET B CA 1
ATOM 2280 C C . MET B 1 23 ? -5.891 1.735 1.302 1 95.06 23 MET B C 1
ATOM 2282 O O . MET B 1 23 ? -5.168 2.604 0.806 1 95.06 23 MET B O 1
ATOM 2286 N N . VAL B 1 24 ? -5.434 0.619 1.834 1 91.5 24 VAL B N 1
ATOM 2287 C CA . VAL B 1 24 ? -4.004 0.333 1.819 1 91.5 24 VAL B CA 1
ATOM 2288 C C . VAL B 1 24 ? -3.541 0.071 0.388 1 91.5 24 VAL B C 1
ATOM 2290 O O . VAL B 1 24 ? -2.549 0.645 -0.066 1 91.5 24 VAL B O 1
ATOM 2293 N N . LEU B 1 25 ? -4.27 -0.725 -0.314 1 88.19 25 LEU B N 1
ATOM 2294 C CA . LEU B 1 25 ? -3.889 -1.152 -1.655 1 88.19 25 LEU B CA 1
ATOM 2295 C C . LEU B 1 25 ? -3.908 0.023 -2.627 1 88.19 25 LEU B C 1
ATOM 2297 O O . LEU B 1 25 ? -3.055 0.116 -3.512 1 88.19 25 LEU B O 1
ATOM 2301 N N . GLU B 1 26 ? -4.801 0.907 -2.443 1 90.56 26 GLU B N 1
ATOM 2302 C CA . GLU B 1 26 ? -4.938 2.023 -3.373 1 90.56 26 GLU B CA 1
ATOM 2303 C C . GLU B 1 26 ? -4.227 3.27 -2.85 1 90.56 26 GLU B C 1
ATOM 2305 O O . GLU B 1 26 ? -4.215 4.309 -3.512 1 90.56 26 GLU B O 1
ATOM 2310 N N . HIS B 1 27 ? -3.695 3.205 -1.674 1 89.69 27 HIS B N 1
ATOM 2311 C CA . HIS B 1 27 ? -2.971 4.305 -1.046 1 89.69 27 HIS B CA 1
ATOM 2312 C C . HIS B 1 27 ? -3.863 5.527 -0.882 1 89.69 27 HIS B C 1
ATOM 2314 O O . HIS B 1 27 ? -3.49 6.633 -1.29 1 89.69 27 HIS B O 1
ATOM 2320 N N . VAL B 1 28 ? -5.02 5.289 -0.372 1 92.25 28 VAL B N 1
ATOM 2321 C CA . VAL B 1 28 ? -5.996 6.352 -0.146 1 92.25 28 VAL B CA 1
ATOM 2322 C C . VAL B 1 28 ? -6.152 6.602 1.353 1 92.25 28 VAL B C 1
ATOM 2324 O O . VAL B 1 28 ? -6.57 5.707 2.094 1 92.25 28 VAL B O 1
ATOM 2327 N N . PRO B 1 29 ? -5.852 7.777 1.774 1 95.19 29 PRO B N 1
ATOM 2328 C CA . PRO B 1 29 ? -5.91 8.039 3.215 1 95.19 29 PRO B CA 1
ATOM 2329 C C . PRO B 1 29 ? -7.328 8.297 3.713 1 95.19 29 PRO B C 1
ATOM 2331 O O . PRO B 1 29 ? -7.594 8.203 4.914 1 95.19 29 PRO B O 1
ATOM 2334 N N . LYS B 1 30 ? -8.203 8.695 2.865 1 97.19 30 LYS B N 1
ATOM 2335 C CA . LYS B 1 30 ? -9.594 8.984 3.176 1 97.19 30 LYS B CA 1
ATOM 2336 C C . LYS B 1 30 ? -10.477 8.852 1.936 1 97.19 30 LYS B C 1
ATOM 2338 O O . LYS B 1 30 ? -9.984 8.938 0.808 1 97.19 30 LYS B O 1
ATOM 2343 N N . SER B 1 31 ? -11.711 8.57 2.23 1 97.81 31 SER B N 1
ATOM 2344 C CA . SER B 1 31 ? -12.656 8.414 1.127 1 97.81 31 SER B CA 1
ATOM 2345 C C . SER B 1 31 ? -14.078 8.75 1.564 1 97.81 31 SER B C 1
ATOM 2347 O O . SER B 1 31 ? -14.297 9.148 2.709 1 97.81 31 SER B O 1
ATOM 2349 N N . ILE B 1 32 ? -14.984 8.773 0.598 1 97.94 32 ILE B N 1
ATOM 2350 C CA . ILE B 1 32 ? -16.406 8.93 0.893 1 97.94 32 ILE B CA 1
ATOM 2351 C C . ILE B 1 32 ? -17.109 7.586 0.749 1 97.94 32 ILE B C 1
ATOM 2353 O O . ILE B 1 32 ? -16.656 6.707 0.016 1 97.94 32 ILE B O 1
ATOM 2357 N N . VAL B 1 33 ? -18.094 7.414 1.526 1 98.56 33 VAL B N 1
ATOM 2358 C CA . VAL B 1 33 ? -19 6.277 1.439 1 98.56 33 VAL B CA 1
ATOM 2359 C C . VAL B 1 33 ? -20.25 6.672 0.654 1 98.56 33 VAL B C 1
ATOM 2361 O O . VAL B 1 33 ? -20.891 7.676 0.969 1 98.56 33 VAL B O 1
ATOM 2364 N N . VAL B 1 34 ? -20.578 5.961 -0.382 1 98.5 34 VAL B N 1
ATOM 2365 C CA . VAL B 1 34 ? -21.688 6.328 -1.245 1 98.5 34 VAL B CA 1
ATOM 2366 C C . VAL B 1 34 ? -22.766 5.238 -1.201 1 98.5 34 VAL B C 1
ATOM 2368 O O . VAL B 1 34 ? -22.453 4.059 -1.04 1 98.5 34 VAL B O 1
ATOM 2371 N N . ASP B 1 35 ? -24.031 5.637 -1.332 1 97.56 35 ASP B N 1
ATOM 2372 C CA . ASP B 1 35 ? -25.125 4.676 -1.379 1 97.56 35 ASP B CA 1
ATOM 2373 C C . ASP B 1 35 ? -25.312 4.137 -2.795 1 97.56 35 ASP B C 1
ATOM 2375 O O . ASP B 1 35 ? -24.484 4.367 -3.674 1 97.56 35 ASP B O 1
ATOM 2379 N N . GLU B 1 36 ? -26.328 3.357 -2.967 1 95.44 36 GLU B N 1
ATOM 2380 C CA . GLU B 1 36 ? -26.578 2.666 -4.227 1 95.44 36 GLU B CA 1
ATOM 2381 C C . GLU B 1 36 ? -26.828 3.658 -5.359 1 95.44 36 GLU B C 1
ATOM 2383 O O . GLU B 1 36 ? -26.625 3.334 -6.531 1 95.44 36 GLU B O 1
ATOM 2388 N N . LYS B 1 37 ? -27.312 4.848 -5.035 1 95.19 37 LYS B N 1
ATOM 2389 C CA . LYS B 1 37 ? -27.609 5.867 -6.035 1 95.19 37 LYS B CA 1
ATOM 2390 C C . LYS B 1 37 ? -26.375 6.719 -6.328 1 95.19 37 LYS B C 1
ATOM 2392 O O . LYS B 1 37 ? -26.406 7.605 -7.184 1 95.19 37 LYS B O 1
ATOM 2397 N N . GLY B 1 38 ? -25.281 6.492 -5.613 1 96.81 38 GLY B N 1
ATOM 2398 C CA . GLY B 1 38 ? -24.062 7.258 -5.816 1 96.81 38 GLY B CA 1
ATOM 2399 C C . GLY B 1 38 ? -23.984 8.508 -4.953 1 96.81 38 GLY B C 1
ATOM 2400 O O . GLY B 1 38 ? -23.078 9.328 -5.109 1 96.81 38 GLY B O 1
ATOM 2401 N N . SER B 1 39 ? -24.922 8.672 -4.078 1 97.25 39 SER B N 1
ATOM 2402 C CA . SER B 1 39 ? -24.938 9.82 -3.186 1 97.25 39 SER B CA 1
ATOM 2403 C C . SER B 1 39 ? -24 9.617 -1.999 1 97.25 39 SER B C 1
ATOM 2405 O O . SER B 1 39 ? -24.016 8.562 -1.37 1 97.25 39 SER B O 1
ATOM 2407 N N . PRO B 1 40 ? -23.266 10.648 -1.735 1 98.06 40 PRO B N 1
ATOM 2408 C CA . PRO B 1 40 ? -22.406 10.516 -0.552 1 98.06 40 PRO B CA 1
ATOM 2409 C C . PRO B 1 40 ? -23.203 10.469 0.749 1 98.06 40 PRO B C 1
ATOM 2411 O O . PRO B 1 40 ? -24.078 11.312 0.981 1 98.06 40 PRO B O 1
ATOM 2414 N N . VAL B 1 41 ? -22.906 9.453 1.571 1 97.88 41 VAL B N 1
ATOM 2415 C CA . VAL B 1 41 ? -23.672 9.289 2.801 1 97.88 41 VAL B CA 1
ATOM 2416 C C . VAL B 1 41 ? -22.734 9.297 4.004 1 97.88 41 VAL B C 1
ATOM 2418 O O . VAL B 1 41 ? -23.188 9.273 5.152 1 97.88 41 VAL B O 1
ATOM 2421 N N . GLY B 1 42 ? -21.453 9.289 3.781 1 97.88 42 GLY B N 1
ATOM 2422 C CA . GLY B 1 42 ? -20.5 9.328 4.875 1 97.88 42 GLY B CA 1
ATOM 2423 C C . GLY B 1 42 ? -19.078 9.594 4.418 1 97.88 42 GLY B C 1
ATOM 2424 O O . GLY B 1 42 ? -18.797 9.602 3.215 1 97.88 42 GLY B O 1
ATOM 2425 N N . VAL B 1 43 ? -18.234 9.898 5.363 1 98 43 VAL B N 1
ATOM 2426 C CA . VAL B 1 43 ? -16.797 10.07 5.18 1 98 43 VAL B CA 1
ATOM 2427 C C . VAL B 1 43 ? -16.047 9.086 6.066 1 98 43 VAL B C 1
ATOM 2429 O O . VAL B 1 43 ? -16.453 8.805 7.195 1 98 43 VAL B O 1
ATOM 2432 N N . ILE B 1 44 ? -14.984 8.555 5.52 1 98.25 44 ILE B N 1
ATOM 2433 C CA . ILE B 1 44 ? -14.172 7.645 6.312 1 98.25 44 ILE B CA 1
ATOM 2434 C C . ILE B 1 44 ? -12.688 7.984 6.125 1 98.25 44 ILE B C 1
ATOM 2436 O O . ILE B 1 44 ? -12.234 8.195 5 1 98.25 44 ILE B O 1
ATOM 2440 N N . THR B 1 45 ? -12.008 8.125 7.227 1 97.5 45 THR B N 1
ATOM 2441 C CA . THR B 1 45 ? -10.57 8.375 7.207 1 97.5 45 THR B CA 1
ATOM 2442 C C . THR B 1 45 ? -9.82 7.246 7.914 1 97.5 45 THR B C 1
ATOM 2444 O O . THR B 1 45 ? -10.422 6.441 8.625 1 97.5 45 THR B O 1
ATOM 2447 N N . GLN B 1 46 ? -8.539 7.18 7.652 1 97.44 46 GLN B N 1
ATOM 2448 C CA . GLN B 1 46 ? -7.707 6.215 8.367 1 97.44 46 GLN B CA 1
ATOM 2449 C C . GLN B 1 46 ? -7.777 6.441 9.875 1 97.44 46 GLN B C 1
ATOM 2451 O O . GLN B 1 46 ? -7.77 5.484 10.656 1 97.44 46 GLN B O 1
ATOM 2456 N N . LYS B 1 47 ? -7.902 7.664 10.32 1 96.94 47 LYS B N 1
ATOM 2457 C CA . LYS B 1 47 ? -8.039 7.969 11.742 1 96.94 47 LYS B CA 1
ATOM 2458 C C . LYS B 1 47 ? -9.312 7.336 12.312 1 96.94 47 LYS B C 1
ATOM 2460 O O . LYS B 1 47 ? -9.289 6.793 13.422 1 96.94 47 LYS B O 1
ATOM 2465 N N . ASP B 1 48 ? -10.344 7.5 11.578 1 97.19 48 ASP B N 1
ATOM 2466 C CA . ASP B 1 48 ? -11.602 6.898 12.016 1 97.19 48 ASP B CA 1
ATOM 2467 C C . ASP B 1 48 ? -11.445 5.395 12.227 1 97.19 48 ASP B C 1
ATOM 2469 O O . ASP B 1 48 ? -11.906 4.852 13.234 1 97.19 48 ASP B O 1
ATOM 2473 N N . ILE B 1 49 ? -10.797 4.727 11.266 1 97.69 49 ILE B N 1
ATOM 2474 C CA . ILE B 1 49 ? -10.633 3.277 11.312 1 97.69 49 ILE B CA 1
ATOM 2475 C C . ILE B 1 49 ? -9.758 2.896 12.5 1 97.69 49 ILE B C 1
ATOM 2477 O O . ILE B 1 49 ? -10.117 2.027 13.297 1 97.69 49 ILE B O 1
ATOM 2481 N N . ILE B 1 50 ? -8.648 3.562 12.672 1 96.88 50 ILE B N 1
ATOM 2482 C CA . ILE B 1 50 ? -7.703 3.252 13.734 1 96.88 50 ILE B CA 1
ATOM 2483 C C . ILE B 1 50 ? -8.359 3.48 15.094 1 96.88 50 ILE B C 1
ATOM 2485 O O . ILE B 1 50 ? -8.258 2.639 15.992 1 96.88 50 ILE B O 1
ATOM 2489 N N . LYS B 1 51 ? -9.023 4.617 15.219 1 96.31 51 LYS B N 1
ATOM 2490 C CA . LYS B 1 51 ? -9.727 4.914 16.469 1 96.31 51 LYS B CA 1
ATOM 2491 C C . LYS B 1 51 ? -10.766 3.846 16.781 1 96.31 51 LYS B C 1
ATOM 2493 O O . LYS B 1 51 ? -10.844 3.369 17.922 1 96.31 51 LYS B O 1
ATOM 2498 N N . PHE B 1 52 ? -11.547 3.457 15.82 1 96.94 52 PHE B N 1
ATOM 2499 C CA . PHE B 1 52 ? -12.594 2.463 16.016 1 96.94 52 PHE B CA 1
ATOM 2500 C C . PHE B 1 52 ? -12 1.122 16.422 1 96.94 52 PHE B C 1
ATOM 2502 O O . PHE B 1 52 ? -12.461 0.502 17.391 1 96.94 52 PHE B O 1
ATOM 2509 N N . VAL B 1 53 ? -10.984 0.678 15.688 1 95.25 53 VAL B N 1
ATOM 2510 C CA . VAL B 1 53 ? -10.359 -0.612 15.953 1 95.25 53 VAL B CA 1
ATOM 2511 C C . VAL B 1 53 ? -9.75 -0.611 17.359 1 95.25 53 VAL B C 1
ATOM 2513 O O . VAL B 1 53 ? -9.891 -1.585 18.094 1 95.25 53 VAL B O 1
ATOM 2516 N N . TYR B 1 54 ? -9.086 0.448 17.672 1 91.62 54 TYR B N 1
ATOM 2517 C CA . TYR B 1 54 ? -8.469 0.591 18.984 1 91.62 54 TYR B CA 1
ATOM 2518 C C . TYR B 1 54 ? -9.508 0.503 20.094 1 91.62 54 TYR B C 1
ATOM 2520 O O . TYR B 1 54 ? -9.273 -0.14 21.109 1 91.62 54 TYR B O 1
ATOM 2528 N N . GLN B 1 55 ? -10.648 1.08 19.906 1 92.31 55 GLN B N 1
ATOM 2529 C CA . GLN B 1 55 ? -11.711 1.12 20.922 1 92.31 55 GLN B CA 1
ATOM 2530 C C . GLN B 1 55 ? -12.492 -0.19 20.938 1 92.31 55 GLN B C 1
ATOM 2532 O O . GLN B 1 55 ? -12.914 -0.641 22.016 1 92.31 55 GLN B O 1
ATOM 2537 N N . MET B 1 56 ? -12.711 -0.749 19.797 1 90.31 56 MET B N 1
ATOM 2538 C CA . MET B 1 56 ? -13.453 -2.002 19.672 1 90.31 56 MET B CA 1
ATOM 2539 C C . MET B 1 56 ? -12.734 -3.133 20.391 1 90.31 56 MET B C 1
ATOM 2541 O O . MET B 1 56 ? -13.375 -3.986 21.016 1 90.31 56 MET B O 1
ATOM 2545 N N . GLY B 1 57 ? -11.484 -3.182 20.344 1 86.38 57 GLY B N 1
ATOM 2546 C CA . GLY B 1 57 ? -10.727 -4.25 20.969 1 86.38 57 GLY B CA 1
ATOM 2547 C C . GLY B 1 57 ? -10.938 -5.598 20.297 1 86.38 57 GLY B C 1
ATOM 2548 O O . GLY B 1 57 ? -11.016 -5.688 19.078 1 86.38 57 GLY B O 1
ATOM 2549 N N . GLU B 1 58 ? -10.898 -6.637 21.109 1 85.56 58 GLU B N 1
ATOM 2550 C CA . GLU B 1 58 ? -10.945 -7.992 20.578 1 85.56 58 GLU B CA 1
ATOM 2551 C C . GLU B 1 58 ? -12.391 -8.477 20.438 1 85.56 58 GLU B C 1
ATOM 2553 O O . GLU B 1 58 ? -12.633 -9.664 20.219 1 85.56 58 GLU B O 1
ATOM 2558 N N . GLU B 1 59 ? -13.281 -7.637 20.484 1 83.56 59 GLU B N 1
ATOM 2559 C CA . GLU B 1 59 ? -14.695 -7.988 20.594 1 83.56 59 GLU B CA 1
ATOM 2560 C C . GLU B 1 59 ? -15.227 -8.594 19.297 1 83.56 59 GLU B C 1
ATOM 2562 O O . GLU B 1 59 ? -15.977 -9.57 19.328 1 83.56 59 GLU B O 1
ATOM 2567 N N . ARG B 1 60 ? -14.93 -7.941 18.203 1 89.69 60 ARG B N 1
ATOM 2568 C CA . ARG B 1 60 ? -15.461 -8.328 16.906 1 89.69 60 ARG B CA 1
ATOM 2569 C C . ARG B 1 60 ? -14.359 -8.375 15.844 1 89.69 60 ARG B C 1
ATOM 2571 O O . ARG B 1 60 ? -13.445 -7.547 15.859 1 89.69 60 ARG B O 1
ATOM 2578 N N . PRO B 1 61 ? -14.5 -9.375 14.938 1 92.25 61 PRO B N 1
ATOM 2579 C CA . PRO B 1 61 ? -13.609 -9.312 13.781 1 92.25 61 PRO B CA 1
ATOM 2580 C C . PRO B 1 61 ? -13.953 -8.164 12.836 1 92.25 61 PRO B C 1
ATOM 2582 O O . PRO B 1 61 ? -15.125 -7.809 12.695 1 92.25 61 PRO B O 1
ATOM 2585 N N . MET B 1 62 ? -12.977 -7.598 12.266 1 94.31 62 MET B N 1
ATOM 2586 C CA . MET B 1 62 ? -13.164 -6.469 11.367 1 94.31 62 MET B CA 1
ATOM 2587 C C . MET B 1 62 ? -14.07 -6.852 10.195 1 94.31 62 MET B C 1
ATOM 2589 O O . MET B 1 62 ? -14.742 -5.996 9.625 1 94.31 62 MET B O 1
ATOM 2593 N N . GLU B 1 63 ? -14.078 -8.18 9.836 1 93.94 63 GLU B N 1
ATOM 2594 C CA . GLU B 1 63 ? -14.906 -8.641 8.727 1 93.94 63 GLU B CA 1
ATOM 2595 C C . GLU B 1 63 ? -16.391 -8.57 9.086 1 93.94 63 GLU B C 1
ATOM 2597 O O . GLU B 1 63 ? -17.25 -8.68 8.203 1 93.94 63 GLU B O 1
ATOM 2602 N N . ASN B 1 64 ? -16.688 -8.359 10.367 1 95.06 64 ASN B N 1
ATOM 2603 C CA . ASN B 1 64 ? -18.078 -8.32 10.82 1 95.06 64 ASN B CA 1
ATOM 2604 C C . ASN B 1 64 ? -18.5 -6.898 11.188 1 95.06 64 ASN B C 1
ATOM 2606 O O . ASN B 1 64 ? -19.547 -6.699 11.812 1 95.06 64 ASN B O 1
ATOM 2610 N N . VAL B 1 65 ? -17.75 -5.922 10.914 1 96.75 65 VAL B N 1
ATOM 2611 C CA . VAL B 1 65 ? -18.062 -4.52 11.164 1 96.75 65 VAL B CA 1
ATOM 2612 C C . VAL B 1 65 ? -18.344 -3.812 9.836 1 96.75 65 VAL B C 1
ATOM 2614 O O . VAL B 1 65 ? -17.547 -3.883 8.906 1 96.75 65 VAL B O 1
ATOM 2617 N N . MET B 1 66 ? -19.438 -3.199 9.789 1 97.94 66 MET B N 1
ATOM 2618 C CA . MET B 1 66 ? -19.781 -2.451 8.578 1 97.94 66 MET B CA 1
ATOM 2619 C C . MET B 1 66 ? -19.281 -1.012 8.672 1 97.94 66 MET B C 1
ATOM 2621 O O . MET B 1 66 ? -19.172 -0.461 9.766 1 97.94 66 MET B O 1
ATOM 2625 N N . LEU B 1 67 ? -19.031 -0.394 7.5 1 98.25 67 LEU B N 1
ATOM 2626 C CA . LEU B 1 67 ? -18.531 0.979 7.477 1 98.25 67 LEU B CA 1
ATOM 2627 C C . LEU B 1 67 ? -19.562 1.935 8.078 1 98.25 67 LEU B C 1
ATOM 2629 O O . LEU B 1 67 ? -19.188 2.953 8.672 1 98.25 67 LEU B O 1
ATOM 2633 N N . SER B 1 68 ? -20.812 1.6 7.977 1 98.31 68 SER B N 1
ATOM 2634 C CA . SER B 1 68 ? -21.859 2.436 8.547 1 98.31 68 SER B CA 1
ATOM 2635 C C . SER B 1 68 ? -21.688 2.6 10.055 1 98.31 68 SER B C 1
ATOM 2637 O O . SER B 1 68 ? -22.188 3.559 10.641 1 98.31 68 SER B O 1
ATOM 2639 N N . GLU B 1 69 ? -20.984 1.69 10.703 1 97.75 69 GLU B N 1
ATOM 2640 C CA . GLU B 1 69 ? -20.734 1.735 12.141 1 97.75 69 GLU B CA 1
ATOM 2641 C C . GLU B 1 69 ? -19.531 2.615 12.453 1 97.75 69 GLU B C 1
ATOM 2643 O O . GLU B 1 69 ? -19.328 3.008 13.609 1 97.75 69 GLU B O 1
ATOM 2648 N N . VAL B 1 70 ? -18.734 2.951 11.414 1 98.25 70 VAL B N 1
ATOM 2649 C CA . VAL B 1 70 ? -17.438 3.566 11.648 1 98.25 70 VAL B CA 1
ATOM 2650 C C . VAL B 1 70 ? -17.406 4.961 11.023 1 98.25 70 VAL B C 1
ATOM 2652 O O . VAL B 1 70 ? -16.812 5.887 11.586 1 98.25 70 VAL B O 1
ATOM 2655 N N . MET B 1 71 ? -18.031 5.145 9.906 1 98.12 71 MET B N 1
ATOM 2656 C CA . MET B 1 71 ? -17.953 6.355 9.094 1 98.12 71 MET B CA 1
ATOM 2657 C C . MET B 1 71 ? -18.562 7.543 9.82 1 98.12 71 MET B C 1
ATOM 2659 O O . MET B 1 71 ? -19.406 7.367 10.703 1 98.12 71 MET B O 1
ATOM 2663 N N . ARG B 1 72 ? -18.047 8.695 9.43 1 96.94 72 ARG B N 1
ATOM 2664 C CA . ARG B 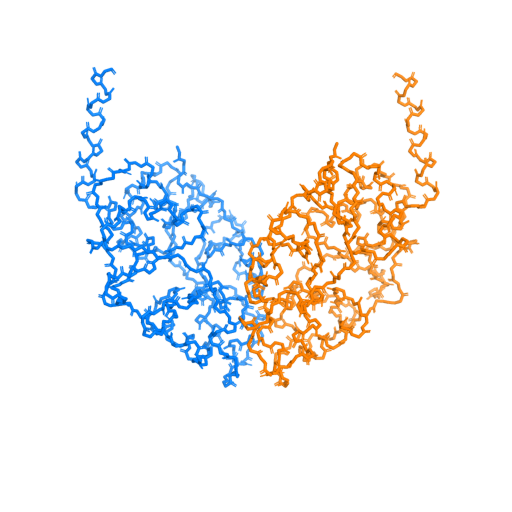1 72 ? -18.734 9.93 9.812 1 96.94 72 ARG B CA 1
ATOM 2665 C C . ARG B 1 72 ? -19.906 10.211 8.898 1 96.94 72 ARG B C 1
ATOM 2667 O O . ARG B 1 72 ? -19.828 10.008 7.684 1 96.94 72 ARG B O 1
ATOM 2674 N N . LYS B 1 73 ? -20.938 10.734 9.461 1 95.5 73 LYS B N 1
ATOM 2675 C CA . LYS B 1 73 ? -22.156 10.914 8.68 1 95.5 73 LYS B CA 1
ATOM 2676 C C . LYS B 1 73 ? -22.266 12.344 8.148 1 95.5 73 LYS B C 1
ATOM 2678 O O . LYS B 1 73 ? -23.094 12.633 7.277 1 95.5 73 LYS B O 1
ATOM 2683 N N . ASP B 1 74 ? -21.406 13.211 8.547 1 94.62 74 ASP B N 1
ATOM 2684 C CA . ASP B 1 74 ? -21.375 14.586 8.055 1 94.62 74 ASP B CA 1
ATOM 2685 C C . ASP B 1 74 ? -20.531 14.703 6.789 1 94.62 74 ASP B C 1
ATOM 2687 O O . ASP B 1 74 ? -19.297 14.625 6.855 1 94.62 74 ASP B O 1
ATOM 2691 N N . VAL B 1 75 ? -21.172 14.797 5.652 1 95.56 75 VAL B N 1
ATOM 2692 C CA . VAL B 1 75 ? -20.5 14.945 4.363 1 95.56 75 VAL B CA 1
ATOM 2693 C C . VAL B 1 75 ? -20.891 16.281 3.736 1 95.56 75 VAL B C 1
ATOM 2695 O O . VAL B 1 75 ? -22.062 16.688 3.768 1 95.56 75 VAL B O 1
ATOM 2698 N N . THR B 1 76 ? -19.969 16.984 3.223 1 97.12 76 THR B N 1
ATOM 2699 C CA . THR B 1 76 ? -20.203 18.234 2.514 1 97.12 76 THR B CA 1
ATOM 2700 C C . THR B 1 76 ? -19.938 18.078 1.021 1 97.12 76 THR B C 1
ATOM 2702 O O . THR B 1 76 ? -18.828 17.719 0.626 1 97.12 76 THR B O 1
ATOM 2705 N N . CYS B 1 77 ? -20.938 18.328 0.211 1 96.81 77 CYS B N 1
ATOM 2706 C CA . CYS B 1 77 ? -20.797 18.266 -1.24 1 96.81 77 CYS B CA 1
ATOM 2707 C C . CYS B 1 77 ? -20.531 19.656 -1.812 1 96.81 77 CYS B C 1
ATOM 2709 O O . CYS B 1 77 ? -21.172 20.641 -1.396 1 96.81 77 CYS B O 1
ATOM 2711 N N . VAL B 1 78 ? -19.625 19.719 -2.699 1 98.06 78 VAL B N 1
ATOM 2712 C CA . VAL B 1 78 ? -19.344 20.984 -3.383 1 98.06 78 VAL B CA 1
ATOM 2713 C C . VAL B 1 78 ? -19.375 20.766 -4.895 1 98.06 78 VAL B C 1
ATOM 2715 O O . VAL B 1 78 ? -19.375 19.625 -5.367 1 98.06 78 VAL B O 1
ATOM 2718 N N . SER B 1 79 ? -19.375 21.812 -5.605 1 97.12 79 SER B N 1
ATOM 2719 C CA . SER B 1 79 ? -19.422 21.781 -7.062 1 97.12 79 SER B CA 1
ATOM 2720 C C . SER B 1 79 ? -18.062 21.391 -7.641 1 97.12 79 SER B C 1
ATOM 2722 O O . SER B 1 79 ? -17.016 21.75 -7.086 1 97.12 79 SER B O 1
ATOM 2724 N N . PRO B 1 80 ? -18.094 20.656 -8.805 1 96.56 80 PRO B N 1
ATOM 2725 C CA . PRO B 1 80 ? -16.828 20.328 -9.453 1 96.56 80 PRO B CA 1
ATOM 2726 C C . PRO B 1 80 ? -16.031 21.562 -9.859 1 96.56 80 PRO B C 1
ATOM 2728 O O . PRO B 1 80 ? -14.82 21.469 -10.109 1 96.56 80 PRO B O 1
ATOM 2731 N N . ASN B 1 81 ? -16.641 22.734 -9.93 1 96.31 81 ASN B N 1
ATOM 2732 C CA . ASN B 1 81 ? -15.984 23.969 -10.367 1 96.31 81 ASN B CA 1
ATOM 2733 C C . ASN B 1 81 ? -15.688 24.891 -9.188 1 96.31 81 ASN B C 1
ATOM 2735 O O . ASN B 1 81 ? -15.43 26.078 -9.375 1 96.31 81 ASN B O 1
ATOM 2739 N N . ILE B 1 82 ? -15.703 24.375 -8.039 1 97.56 82 ILE B N 1
ATOM 2740 C CA . ILE B 1 82 ? -15.492 25.188 -6.855 1 97.56 82 ILE B CA 1
ATOM 2741 C C . ILE B 1 82 ? -14.117 25.859 -6.922 1 97.56 82 ILE B C 1
ATOM 2743 O O . ILE B 1 82 ? -13.148 25.25 -7.375 1 97.56 82 ILE B O 1
ATOM 2747 N N . ASP B 1 83 ? -14.062 27.094 -6.395 1 96.69 83 ASP B N 1
ATOM 2748 C CA . ASP B 1 83 ? -12.805 27.812 -6.23 1 96.69 83 ASP B CA 1
ATOM 2749 C C . ASP B 1 83 ? -11.961 27.203 -5.113 1 96.69 83 ASP B C 1
ATOM 2751 O O . ASP B 1 83 ? -12.484 26.906 -4.031 1 96.69 83 ASP B O 1
ATOM 2755 N N . PRO B 1 84 ? -10.734 27 -5.355 1 97.75 84 PRO B N 1
ATOM 2756 C CA . PRO B 1 84 ? -9.875 26.391 -4.344 1 97.75 84 PRO B CA 1
ATOM 2757 C C . PRO B 1 84 ? -9.906 27.125 -3.008 1 97.75 84 PRO B C 1
ATOM 2759 O O . PRO B 1 84 ? -9.867 26.484 -1.948 1 97.75 84 PRO B O 1
ATOM 2762 N N . PHE B 1 85 ? -9.953 28.406 -3 1 97.69 85 PHE B N 1
ATOM 2763 C CA . PHE B 1 85 ? -10 29.172 -1.76 1 97.69 85 PHE B CA 1
ATOM 2764 C C . PHE B 1 85 ? -11.312 28.938 -1.023 1 97.69 85 PHE B C 1
ATOM 2766 O O . PHE B 1 85 ? -11.336 28.859 0.207 1 97.69 85 PHE B O 1
ATOM 2773 N N . ASP B 1 86 ? -12.367 28.844 -1.783 1 98 86 ASP B N 1
ATOM 2774 C CA . ASP B 1 86 ? -13.648 28.516 -1.169 1 98 86 ASP B CA 1
ATOM 2775 C C . ASP B 1 86 ? -13.633 27.125 -0.556 1 98 86 ASP B C 1
ATOM 2777 O O . ASP B 1 86 ? -14.156 26.906 0.54 1 98 86 ASP B O 1
ATOM 2781 N N . ALA B 1 87 ? -13.102 26.172 -1.299 1 98.44 87 ALA B N 1
ATOM 2782 C CA . ALA B 1 87 ? -12.961 24.812 -0.776 1 98.44 87 ALA B CA 1
ATOM 2783 C C . ALA B 1 87 ? -12.195 24.812 0.541 1 98.44 87 ALA B C 1
ATOM 2785 O O . ALA B 1 87 ? -12.617 24.172 1.512 1 98.44 87 ALA B O 1
ATOM 2786 N N . ALA B 1 88 ? -11.07 25.547 0.571 1 98.25 88 ALA B N 1
ATOM 2787 C CA . ALA B 1 88 ? -10.258 25.641 1.777 1 98.25 88 ALA B CA 1
ATOM 2788 C C . ALA B 1 88 ? -11.055 26.234 2.938 1 98.25 88 ALA B C 1
ATOM 2790 O O . ALA B 1 88 ? -11 25.719 4.059 1 98.25 88 ALA B O 1
ATOM 2791 N N . GLN B 1 89 ? -11.773 27.266 2.629 1 98.12 89 GLN B N 1
ATOM 2792 C CA . GLN B 1 89 ? -12.578 27.922 3.652 1 98.12 89 GLN B CA 1
ATOM 2793 C C . GLN B 1 89 ? -13.602 26.953 4.246 1 98.12 89 GLN B C 1
ATOM 2795 O O . GLN B 1 89 ? -13.773 26.906 5.465 1 98.12 89 GLN B O 1
ATOM 2800 N N . ILE B 1 90 ? -14.258 26.203 3.422 1 98 90 ILE B N 1
ATOM 2801 C CA . ILE B 1 90 ? -15.266 25.25 3.871 1 98 90 ILE B CA 1
ATOM 2802 C C . ILE B 1 90 ? -14.609 24.188 4.75 1 98 90 ILE B C 1
ATOM 2804 O O . ILE B 1 90 ? -15.125 23.859 5.82 1 98 90 ILE B O 1
ATOM 2808 N N . MET B 1 91 ? -13.477 23.656 4.328 1 97.31 91 MET B N 1
ATOM 2809 C CA . MET B 1 91 ? -12.789 22.609 5.082 1 97.31 91 MET B CA 1
ATOM 2810 C C . MET B 1 91 ? -12.391 23.125 6.465 1 97.31 91 MET B C 1
ATOM 2812 O O . MET B 1 91 ? -12.523 22.406 7.457 1 97.31 91 MET B O 1
ATOM 2816 N N . ILE B 1 92 ? -11.914 24.344 6.477 1 96.38 92 ILE B N 1
ATOM 2817 C CA . ILE B 1 92 ? -11.477 24.922 7.738 1 96.38 92 ILE B CA 1
ATOM 2818 C C . ILE B 1 92 ? -12.688 25.172 8.641 1 96.38 92 ILE B C 1
ATOM 2820 O O . ILE B 1 92 ? -12.711 24.75 9.797 1 96.38 92 ILE B O 1
ATOM 2824 N N . ASP B 1 93 ? -13.719 25.828 8.133 1 96.75 93 ASP B N 1
ATOM 2825 C CA . ASP B 1 93 ? -14.883 26.234 8.914 1 96.75 93 ASP B CA 1
ATOM 2826 C C . ASP B 1 93 ? -15.648 25.031 9.453 1 96.75 93 ASP B C 1
ATOM 2828 O O . ASP B 1 93 ? -16.078 25.031 10.609 1 96.75 93 ASP B O 1
ATOM 2832 N N . LYS B 1 94 ? -15.711 24.047 8.656 1 95.94 94 LYS B N 1
ATOM 2833 C CA . LYS B 1 94 ? -16.531 22.906 9.031 1 95.94 94 LYS B CA 1
ATOM 2834 C C . LYS B 1 94 ? -15.656 21.781 9.602 1 95.94 94 LYS B C 1
ATOM 2836 O O . LYS B 1 94 ? -16.172 20.719 9.953 1 95.94 94 LYS B O 1
ATOM 2841 N N . LYS B 1 95 ? -14.383 21.969 9.602 1 94.12 95 LYS B N 1
ATOM 2842 C CA . LYS B 1 95 ? -13.422 21 10.117 1 94.12 95 LYS B CA 1
ATOM 2843 C C . LYS B 1 95 ? -13.578 19.656 9.414 1 94.12 95 LYS B C 1
ATOM 2845 O O . LYS B 1 95 ? -13.625 18.609 10.07 1 94.12 95 LYS B O 1
ATOM 2850 N N . GLN B 1 96 ? -13.742 19.75 8.086 1 95.25 96 GLN B N 1
ATOM 2851 C CA . GLN B 1 96 ? -13.93 18.547 7.277 1 95.25 96 GLN B CA 1
ATOM 2852 C C . GLN B 1 96 ? -12.594 18 6.785 1 95.25 96 GLN B C 1
ATOM 2854 O O . GLN B 1 96 ? -11.75 18.766 6.305 1 95.25 96 GLN B O 1
ATOM 2859 N N . PRO B 1 97 ? -12.453 16.703 6.914 1 96.5 97 PRO B N 1
ATOM 2860 C CA . PRO B 1 97 ? -11.203 16.125 6.41 1 96.5 97 PRO B CA 1
ATOM 2861 C C . PRO B 1 97 ? -11.141 16.078 4.887 1 96.5 97 PRO B C 1
ATOM 2863 O O . PRO B 1 97 ? -10.062 15.961 4.309 1 96.5 97 PRO B O 1
ATOM 2866 N N . LEU B 1 98 ? -12.266 16.078 4.293 1 98.06 98 LEU B N 1
ATOM 2867 C CA . LEU B 1 98 ? -12.383 16.109 2.838 1 98.06 98 LEU B CA 1
ATOM 2868 C C . LEU B 1 98 ? -13.719 16.688 2.406 1 98.06 98 LEU B C 1
ATOM 2870 O O . LEU B 1 98 ? -14.648 16.797 3.215 1 98.06 98 LEU B O 1
ATOM 2874 N N . LEU B 1 99 ? -13.773 17.141 1.167 1 98.44 99 LEU B N 1
ATOM 2875 C CA . LEU B 1 99 ? -15.023 17.547 0.539 1 98.44 99 LEU B CA 1
ATOM 2876 C C . LEU B 1 99 ? -15.414 16.578 -0.573 1 98.44 99 LEU B C 1
ATOM 2878 O O . LEU B 1 99 ? -14.578 16.188 -1.38 1 98.44 99 LEU B O 1
ATOM 2882 N N . ALA B 1 100 ? -16.688 16.188 -0.586 1 98.38 100 ALA B N 1
ATOM 2883 C CA . ALA B 1 100 ? -17.203 15.469 -1.739 1 98.38 100 ALA B CA 1
ATOM 2884 C C . ALA B 1 100 ? -17.516 16.422 -2.895 1 98.38 100 ALA B C 1
ATOM 2886 O O . ALA B 1 100 ? -17.984 17.531 -2.68 1 98.38 100 ALA B O 1
ATOM 2887 N N . VAL B 1 101 ? -17.188 16.016 -4.055 1 98.62 101 VAL B N 1
ATOM 2888 C CA . VAL B 1 101 ? -17.578 16.75 -5.254 1 98.62 101 VAL B CA 1
ATOM 2889 C C . VAL B 1 101 ? -18.75 16.047 -5.93 1 98.62 101 VAL B C 1
ATOM 2891 O O . VAL B 1 101 ? -18.625 14.883 -6.34 1 98.62 101 VAL B O 1
ATOM 2894 N N . CYS B 1 102 ? -19.812 16.75 -6.027 1 98.06 102 CYS B N 1
ATOM 2895 C CA . CYS B 1 102 ? -21.047 16.141 -6.531 1 98.06 102 CYS B CA 1
ATOM 2896 C C . CYS B 1 102 ? -21.531 16.844 -7.789 1 98.06 102 CYS B C 1
ATOM 2898 O O . CYS B 1 102 ? -21.297 18.047 -7.961 1 98.06 102 CYS B O 1
ATOM 2900 N N . ASN B 1 103 ? -22.141 16.094 -8.609 1 97.25 103 ASN B N 1
ATOM 2901 C CA . ASN B 1 103 ? -22.75 16.688 -9.797 1 97.25 103 ASN B CA 1
ATOM 2902 C C . ASN B 1 103 ? -24.156 17.203 -9.516 1 97.25 103 ASN B C 1
ATOM 2904 O O . ASN B 1 103 ? -24.547 17.312 -8.352 1 97.25 103 ASN B O 1
ATOM 2908 N N . GLU B 1 104 ? -24.891 17.531 -10.57 1 95.75 104 GLU B N 1
ATOM 2909 C CA . GLU B 1 104 ? -26.203 18.141 -10.43 1 95.75 104 GLU B CA 1
ATOM 2910 C C . GLU B 1 104 ? -27.219 17.125 -9.875 1 95.75 104 GLU B C 1
ATOM 2912 O O . GLU B 1 104 ? -28.219 17.516 -9.258 1 95.75 104 GLU B O 1
ATOM 2917 N N . GLU B 1 105 ? -26.969 15.875 -10.031 1 96.38 105 GLU B N 1
ATOM 2918 C CA . GLU B 1 105 ? -27.859 14.828 -9.539 1 96.38 105 GLU B CA 1
ATOM 2919 C C . GLU B 1 105 ? -27.469 14.406 -8.117 1 96.38 105 GLU B C 1
ATOM 2921 O O . GLU B 1 105 ? -27.938 13.375 -7.625 1 96.38 105 GLU B O 1
ATOM 2926 N N . GLU B 1 106 ? -26.484 15.133 -7.535 1 94.75 106 GLU B N 1
ATOM 2927 C CA . GLU B 1 106 ? -26.016 14.906 -6.172 1 94.75 106 GLU B CA 1
ATOM 2928 C C . GLU B 1 106 ? -25.25 13.594 -6.062 1 94.75 106 GLU B C 1
ATOM 2930 O O . GLU B 1 106 ? -25.219 12.977 -4.996 1 94.75 106 GLU B O 1
ATOM 2935 N N . LYS B 1 107 ? -24.781 13.156 -7.176 1 97.38 107 LYS B N 1
ATOM 2936 C CA . LYS B 1 107 ? -23.891 12 -7.195 1 97.38 107 LYS B CA 1
ATOM 2937 C C . LYS B 1 107 ? -22.438 12.414 -7.012 1 97.38 107 LYS B C 1
ATOM 2939 O O . LYS B 1 107 ? -21.984 13.414 -7.582 1 97.38 107 LYS B O 1
ATOM 2944 N N . ALA B 1 108 ? -21.75 11.633 -6.23 1 98.06 108 ALA B N 1
ATOM 2945 C CA . ALA B 1 108 ? -20.344 11.93 -5.992 1 98.06 108 ALA B CA 1
ATOM 2946 C C . ALA B 1 108 ? -19.5 11.625 -7.23 1 98.06 108 ALA B C 1
ATOM 2948 O O . ALA B 1 108 ? -19.562 10.523 -7.773 1 98.06 108 ALA B O 1
ATOM 2949 N N . ILE B 1 109 ? -18.672 12.539 -7.645 1 97.62 109 ILE B N 1
ATOM 2950 C CA . ILE B 1 109 ? -17.859 12.305 -8.828 1 97.62 109 ILE B CA 1
ATOM 2951 C C . ILE B 1 109 ? -16.375 12.508 -8.492 1 97.62 109 ILE B C 1
ATOM 2953 O O . ILE B 1 109 ? -15.508 12.305 -9.336 1 97.62 109 ILE B O 1
ATOM 2957 N N . GLY B 1 110 ? -16.094 12.938 -7.27 1 97.88 110 GLY B N 1
ATOM 2958 C CA . GLY B 1 110 ? -14.719 13.148 -6.824 1 97.88 110 GLY B CA 1
ATOM 2959 C C . GLY B 1 110 ? -14.625 13.625 -5.387 1 97.88 110 GLY B C 1
ATOM 2960 O O . GLY B 1 110 ? -15.633 13.688 -4.68 1 97.88 110 GLY B O 1
ATOM 2961 N N . ILE B 1 111 ? -13.492 13.922 -4.938 1 98.44 111 ILE B N 1
ATOM 2962 C CA . ILE B 1 111 ? -13.281 14.484 -3.609 1 98.44 111 ILE B CA 1
ATOM 2963 C C . ILE B 1 111 ? -12.164 15.523 -3.658 1 98.44 111 ILE B C 1
ATOM 2965 O O . ILE B 1 111 ? -11.43 15.602 -4.645 1 98.44 111 ILE B O 1
ATOM 2969 N N . ILE B 1 112 ? -12.07 16.297 -2.689 1 98.5 112 ILE B N 1
ATOM 2970 C CA . ILE B 1 112 ? -10.977 17.234 -2.436 1 98.5 112 ILE B CA 1
ATOM 2971 C C . ILE B 1 112 ? -10.438 17.031 -1.023 1 98.5 112 ILE B C 1
ATOM 2973 O O . ILE B 1 112 ? -11.203 16.984 -0.058 1 98.5 112 ILE B O 1
ATOM 2977 N N . ILE B 1 113 ? -9.164 16.844 -0.933 1 97.88 113 ILE B N 1
ATOM 2978 C CA . ILE B 1 113 ? -8.547 16.766 0.385 1 97.88 113 ILE B CA 1
ATOM 2979 C C . ILE B 1 113 ? -7.504 17.859 0.53 1 97.88 113 ILE B C 1
ATOM 2981 O O . ILE B 1 113 ? -7.238 18.609 -0.42 1 97.88 113 ILE B O 1
ATOM 2985 N N . LYS B 1 114 ? -6.93 17.953 1.634 1 98 114 LYS B N 1
ATOM 2986 C CA . LYS B 1 114 ? -6.039 19.062 1.931 1 98 114 LYS B CA 1
ATOM 2987 C C . LYS B 1 114 ? -4.785 19.016 1.061 1 98 114 LYS B C 1
ATOM 2989 O O . LYS B 1 114 ? -4.238 20.047 0.691 1 98 114 LYS B O 1
ATOM 2994 N N . SER B 1 115 ? -4.336 17.812 0.666 1 97.69 115 SER B N 1
ATOM 2995 C CA . SER B 1 115 ? -3.164 17.703 -0.195 1 97.69 115 SER B CA 1
ATOM 2996 C C . SER B 1 115 ? -3.402 18.359 -1.546 1 97.69 115 SER B C 1
ATOM 2998 O O . SER B 1 115 ? -2.475 18.906 -2.148 1 97.69 115 SER B O 1
ATOM 3000 N N . ASP B 1 116 ? -4.605 18.281 -2.01 1 97.88 116 ASP B N 1
ATOM 3001 C CA . ASP B 1 116 ? -4.934 18.938 -3.275 1 97.88 116 ASP B CA 1
ATOM 3002 C C . ASP B 1 116 ? -4.797 20.453 -3.17 1 97.88 116 ASP B C 1
ATOM 3004 O O . ASP B 1 116 ? -4.273 21.094 -4.082 1 97.88 116 ASP B O 1
ATOM 3008 N N . LEU B 1 117 ? -5.238 20.984 -2.068 1 98.44 117 LEU B N 1
ATOM 3009 C CA . LEU B 1 117 ? -5.148 22.422 -1.828 1 98.44 117 LEU B CA 1
ATOM 3010 C C . LEU B 1 117 ? -3.703 22.828 -1.57 1 98.44 117 LEU B C 1
ATOM 3012 O O . LEU B 1 117 ? -3.275 23.906 -2.002 1 98.44 117 LEU B O 1
ATOM 3016 N N . SER B 1 118 ? -2.998 21.953 -0.879 1 98.44 118 SER B N 1
ATOM 3017 C CA . SER B 1 118 ? -1.572 22.188 -0.669 1 98.44 118 SER B CA 1
ATOM 3018 C C . SER B 1 118 ? -0.822 22.25 -1.995 1 98.44 118 SER B C 1
ATOM 3020 O O . SER B 1 118 ? 0.013 23.141 -2.197 1 98.44 118 SER B O 1
ATOM 3022 N N . ASN B 1 119 ? -1.129 21.328 -2.869 1 97.94 119 ASN B N 1
ATOM 3023 C CA . ASN B 1 119 ? -0.521 21.328 -4.195 1 97.94 119 ASN B CA 1
ATOM 3024 C C . ASN B 1 119 ? -0.876 22.594 -4.977 1 97.94 119 ASN B C 1
ATOM 3026 O O . ASN B 1 119 ? -0.026 23.156 -5.664 1 97.94 119 ASN B O 1
ATOM 3030 N N . PHE B 1 120 ? -2.082 22.984 -4.926 1 97.38 120 PHE B N 1
ATOM 3031 C CA . PHE B 1 120 ? -2.529 24.203 -5.57 1 97.38 120 PHE B CA 1
ATOM 3032 C C . PHE B 1 120 ? -1.734 25.406 -5.062 1 97.38 120 PHE B C 1
ATOM 3034 O O . PHE B 1 120 ? -1.195 26.188 -5.855 1 97.38 120 PHE B O 1
ATOM 3041 N N . TYR B 1 121 ? -1.636 25.516 -3.779 1 98 121 TYR B N 1
ATOM 3042 C CA . TYR B 1 121 ? -0.867 26.594 -3.156 1 98 121 TYR B CA 1
ATOM 3043 C C . TYR B 1 121 ? 0.56 26.625 -3.689 1 98 121 TYR B C 1
ATOM 3045 O O . TYR B 1 121 ? 1.061 27.672 -4.082 1 98 121 TYR B O 1
ATOM 3053 N N . ALA B 1 122 ? 1.188 25.453 -3.703 1 97.69 122 ALA B N 1
ATOM 3054 C CA . ALA B 1 122 ? 2.58 25.359 -4.137 1 97.69 122 ALA B CA 1
ATOM 3055 C C . ALA B 1 122 ? 2.736 25.781 -5.59 1 97.69 122 ALA B C 1
ATOM 3057 O O . ALA B 1 122 ? 3.795 26.281 -5.988 1 97.69 122 ALA B O 1
ATOM 3058 N N . SER B 1 123 ? 1.766 25.594 -6.352 1 96.56 123 SER B N 1
ATOM 3059 C CA . SER B 1 123 ? 1.825 25.953 -7.77 1 96.56 123 SER B CA 1
ATOM 3060 C C . SER B 1 123 ? 1.62 27.453 -7.973 1 96.56 123 SER B C 1
ATOM 3062 O O . SER B 1 123 ? 1.979 27.984 -9.023 1 96.56 123 SER B O 1
ATOM 3064 N N . GLN B 1 124 ? 1.008 28.125 -6.969 1 95.06 124 GLN B N 1
ATOM 3065 C CA . GLN B 1 124 ? 0.605 29.516 -7.145 1 95.06 124 GLN B CA 1
ATOM 3066 C C . GLN B 1 124 ? 1.594 30.469 -6.473 1 95.06 124 GLN B C 1
ATOM 3068 O O . GLN B 1 124 ? 1.725 31.625 -6.879 1 95.06 124 GLN B O 1
ATOM 3073 N N . VAL B 1 125 ? 2.158 29.969 -5.457 1 95.69 125 VAL B N 1
ATOM 3074 C CA . VAL B 1 125 ? 2.904 30.875 -4.578 1 95.69 125 VAL B CA 1
ATOM 3075 C C . VAL B 1 125 ? 4.375 30.453 -4.547 1 95.69 125 VAL B C 1
ATOM 3077 O O . VAL B 1 125 ? 4.691 29.266 -4.629 1 95.69 125 VAL B O 1
ATOM 3080 N N . ARG B 1 126 ? 5.238 31.453 -4.434 1 94.94 126 ARG B N 1
ATOM 3081 C CA . ARG B 1 126 ? 6.668 31.203 -4.27 1 94.94 126 ARG B CA 1
ATOM 3082 C C . ARG B 1 126 ? 7.332 32.312 -3.479 1 94.94 126 ARG B C 1
ATOM 3084 O O . ARG B 1 126 ? 7.156 33.5 -3.795 1 94.94 126 ARG B O 1
ATOM 3091 N N . GLY B 1 127 ? 8.125 31.828 -2.492 1 96.25 127 GLY B N 1
ATOM 3092 C CA . GLY B 1 127 ? 8.984 32.781 -1.803 1 96.25 127 GLY B CA 1
ATOM 3093 C C . GLY B 1 127 ? 8.219 33.781 -0.976 1 96.25 127 GLY B C 1
ATOM 3094 O O . GLY B 1 127 ? 8.727 34.875 -0.701 1 96.25 127 GLY B O 1
ATOM 3095 N N . LEU B 1 128 ? 7.004 33.531 -0.554 1 97.12 128 LEU B N 1
ATOM 3096 C CA . LEU B 1 128 ? 6.152 34.5 0.12 1 97.12 128 LEU B CA 1
ATOM 3097 C C . LEU B 1 128 ? 6.148 34.281 1.627 1 97.12 128 LEU B C 1
ATOM 3099 O O . LEU B 1 128 ? 6.297 35.219 2.404 1 97.12 128 LEU B O 1
ATOM 3103 N N . GLN B 1 129 ? 5.941 33.062 2.014 1 98.44 129 GLN B N 1
ATOM 3104 C CA . GLN B 1 129 ? 5.758 32.719 3.418 1 98.44 129 GLN B CA 1
ATOM 3105 C C . GLN B 1 129 ? 6.789 31.672 3.863 1 98.44 129 GLN B C 1
ATOM 3107 O O . GLN B 1 129 ? 7.27 30.891 3.051 1 98.44 129 GLN B O 1
ATOM 3112 N N . ARG B 1 130 ? 7.066 31.734 5.121 1 98.5 130 ARG B N 1
ATOM 3113 C CA . ARG B 1 130 ? 8.039 30.797 5.684 1 98.5 130 ARG B CA 1
ATOM 3114 C C . ARG B 1 130 ? 7.352 29.75 6.551 1 98.5 130 ARG B C 1
ATOM 3116 O O . ARG B 1 130 ? 6.305 30.031 7.145 1 98.5 130 ARG B O 1
ATOM 3123 N N . VAL B 1 131 ? 7.949 28.562 6.691 1 98.62 131 VAL B N 1
ATOM 3124 C CA . VAL B 1 131 ? 7.414 27.422 7.434 1 98.62 131 VAL B CA 1
ATOM 3125 C C . VAL B 1 131 ? 7.176 27.828 8.891 1 98.62 131 VAL B C 1
ATOM 3127 O O . VAL B 1 131 ? 6.117 27.547 9.453 1 98.62 131 VAL B O 1
ATOM 3130 N N . LYS B 1 132 ? 8.102 28.578 9.516 1 97.88 132 LYS B N 1
ATOM 3131 C CA . LYS B 1 132 ? 8.023 28.891 10.938 1 97.88 132 LYS B CA 1
ATOM 3132 C C . LYS B 1 132 ? 6.793 29.75 11.25 1 97.88 132 LYS B C 1
ATOM 3134 O O . LYS B 1 132 ? 6.332 29.781 12.391 1 97.88 132 LYS B O 1
ATOM 3139 N N . ASP B 1 133 ? 6.219 30.422 10.242 1 97.88 133 ASP B N 1
ATOM 3140 C CA . ASP B 1 133 ? 5.082 31.312 10.453 1 97.88 133 ASP B CA 1
ATOM 3141 C C . ASP B 1 133 ? 3.781 30.531 10.594 1 97.88 133 ASP B C 1
ATOM 3143 O O . ASP B 1 133 ? 2.779 31.062 11.078 1 97.88 133 ASP B O 1
ATOM 3147 N N . PHE B 1 134 ? 3.777 29.25 10.164 1 98.31 134 PHE B N 1
ATOM 3148 C CA . PHE B 1 134 ? 2.508 28.531 10.109 1 98.31 134 PHE B CA 1
ATOM 3149 C C . PHE B 1 134 ? 2.635 27.156 10.758 1 98.31 134 PHE B C 1
ATOM 3151 O O . PHE B 1 134 ? 1.629 26.516 11.047 1 98.31 134 PHE B O 1
ATOM 3158 N N . MET B 1 135 ? 3.877 26.688 10.984 1 98.06 135 MET B N 1
ATOM 3159 C CA . MET B 1 135 ? 4.094 25.359 11.547 1 98.06 135 MET B CA 1
ATOM 3160 C C . MET B 1 135 ? 3.422 25.234 12.906 1 98.06 135 MET B C 1
ATOM 3162 O O . MET B 1 135 ? 3.08 26.234 13.531 1 98.06 135 MET B O 1
ATOM 3166 N N . SER B 1 136 ? 3.143 24.016 13.305 1 96.88 136 SER B N 1
ATOM 3167 C CA . SER B 1 136 ? 2.68 23.719 14.656 1 96.88 136 SER B CA 1
ATOM 3168 C C . SER B 1 136 ? 3.852 23.469 15.602 1 96.88 136 SER B C 1
ATOM 3170 O O . SER B 1 136 ? 4.812 22.781 15.242 1 96.88 136 SER B O 1
ATOM 3172 N N . SER B 1 137 ? 3.781 24.094 16.719 1 95.88 137 SER B N 1
ATOM 3173 C CA . SER B 1 137 ? 4.773 23.953 17.781 1 95.88 137 SER B CA 1
ATOM 3174 C C . SER B 1 137 ? 4.129 24.031 19.156 1 95.88 137 SER B C 1
ATOM 3176 O O . SER B 1 137 ? 3.232 24.844 19.391 1 95.88 137 SER B O 1
ATOM 3178 N N . PRO B 1 138 ? 4.535 23.094 20.172 1 92.75 138 PRO B N 1
ATOM 3179 C CA . PRO B 1 138 ? 5.512 22.016 20.047 1 92.75 138 PRO B CA 1
ATOM 3180 C C . PRO B 1 138 ? 4.945 20.797 19.312 1 92.75 138 PRO B C 1
ATOM 3182 O O . PRO B 1 138 ? 3.725 20.641 19.219 1 92.75 138 PRO B O 1
ATOM 3185 N N . VAL B 1 139 ? 5.762 20.047 18.734 1 93.12 139 VAL B N 1
ATOM 3186 C CA . VAL B 1 139 ? 5.363 18.828 18.047 1 93.12 139 VAL B CA 1
ATOM 3187 C C . VAL B 1 139 ? 5.223 17.688 19.047 1 93.12 139 VAL B C 1
ATOM 3189 O O . VAL B 1 139 ? 6.02 17.562 19.984 1 93.12 139 VAL B O 1
ATOM 3192 N N . VAL B 1 140 ? 4.246 16.859 18.906 1 95.88 140 VAL B N 1
ATOM 3193 C CA . VAL B 1 140 ? 4.086 15.656 19.703 1 95.88 140 VAL B CA 1
ATOM 3194 C C . VAL B 1 140 ? 5.047 14.57 19.219 1 95.88 140 VAL B C 1
ATOM 3196 O O . VAL B 1 140 ? 5 14.18 18.047 1 95.88 140 VAL B O 1
ATOM 3199 N N . THR B 1 141 ? 5.898 14.117 20.078 1 97.5 141 THR B N 1
ATOM 3200 C CA . THR B 1 141 ? 6.918 13.141 19.719 1 97.5 141 THR B CA 1
ATOM 3201 C C . THR B 1 141 ? 6.691 11.828 20.453 1 97.5 141 THR B C 1
ATOM 3203 O O . THR B 1 141 ? 5.852 11.742 21.344 1 97.5 141 THR B O 1
ATOM 3206 N N . ILE B 1 142 ? 7.379 10.836 20.016 1 98.12 142 ILE B N 1
ATOM 3207 C CA . ILE B 1 142 ? 7.387 9.523 20.656 1 98.12 142 ILE B CA 1
ATOM 3208 C C . ILE B 1 142 ? 8.773 8.891 20.516 1 98.12 142 ILE B C 1
ATOM 3210 O O . ILE B 1 142 ? 9.5 9.188 19.578 1 98.12 142 ILE B O 1
ATOM 3214 N N . GLU B 1 143 ? 9.102 8.07 21.469 1 97.88 143 GLU B N 1
ATOM 3215 C CA . GLU B 1 143 ? 10.391 7.383 21.422 1 97.88 143 GLU B CA 1
ATOM 3216 C C . GLU B 1 143 ? 10.305 6.125 20.547 1 97.88 143 GLU B C 1
ATOM 3218 O O . GLU B 1 143 ? 9.266 5.477 20.5 1 97.88 143 GLU B O 1
ATOM 3223 N N . PRO B 1 144 ? 11.438 5.773 19.922 1 96.69 144 PRO B N 1
ATOM 3224 C CA . PRO B 1 144 ? 11.438 4.582 19.078 1 96.69 144 PRO B CA 1
ATOM 3225 C C . PRO B 1 144 ? 11.109 3.305 19.844 1 96.69 144 PRO B C 1
ATOM 3227 O O . PRO B 1 144 ? 10.562 2.357 19.266 1 96.69 144 PRO B O 1
ATOM 3230 N N . THR B 1 145 ? 11.305 3.27 21.141 1 95.5 145 THR B N 1
ATOM 3231 C CA . THR B 1 145 ? 11.164 2.045 21.922 1 95.5 145 THR B CA 1
ATOM 3232 C C . THR B 1 145 ? 9.797 1.989 22.594 1 95.5 145 THR B C 1
ATOM 3234 O O . THR B 1 145 ? 9.477 1.022 23.281 1 95.5 145 THR B O 1
ATOM 3237 N N . THR B 1 146 ? 9.055 3.062 22.375 1 95.75 146 THR B N 1
ATOM 3238 C CA . THR B 1 146 ? 7.707 3.047 22.938 1 95.75 146 THR B CA 1
ATOM 3239 C C . THR B 1 146 ? 6.867 1.944 22.281 1 95.75 146 THR B C 1
ATOM 3241 O O . THR B 1 146 ? 6.996 1.676 21.094 1 95.75 146 THR B O 1
ATOM 3244 N N . LYS B 1 147 ? 6.027 1.307 23.109 1 93.12 147 LYS B N 1
ATOM 3245 C CA . LYS B 1 147 ? 5.133 0.275 22.594 1 93.12 147 LYS B CA 1
ATOM 3246 C C . LYS B 1 147 ? 4.117 0.865 21.625 1 93.12 147 LYS B C 1
ATOM 3248 O O . LYS B 1 147 ? 3.627 1.977 21.828 1 93.12 147 LYS B O 1
ATOM 3253 N N . LEU B 1 148 ? 3.764 0.115 20.641 1 93.56 148 LEU B N 1
ATOM 3254 C CA . LEU B 1 148 ? 2.898 0.573 19.547 1 93.56 148 LEU B CA 1
ATOM 3255 C C . LEU B 1 148 ? 1.521 0.958 20.078 1 93.56 148 LEU B C 1
ATOM 3257 O O . LEU B 1 148 ? 0.914 1.919 19.609 1 93.56 148 LEU B O 1
ATOM 3261 N N . ASP B 1 149 ? 0.99 0.207 21.031 1 90.62 149 ASP B N 1
ATOM 3262 C CA . ASP B 1 149 ? -0.329 0.515 21.578 1 90.62 149 ASP B CA 1
ATOM 3263 C C . ASP B 1 149 ? -0.346 1.895 22.234 1 90.62 149 ASP B C 1
ATOM 3265 O O . ASP B 1 149 ? -1.348 2.609 22.156 1 90.62 149 ASP B O 1
ATOM 3269 N N . GLU B 1 150 ? 0.757 2.271 22.859 1 93.12 150 GLU B N 1
ATOM 3270 C CA . GLU B 1 150 ? 0.872 3.611 23.438 1 93.12 150 GLU B CA 1
ATOM 3271 C C . GLU B 1 150 ? 0.894 4.676 22.344 1 93.12 150 GLU B C 1
ATOM 3273 O O . GLU B 1 150 ? 0.339 5.762 22.516 1 93.12 150 GLU B O 1
ATOM 3278 N N . ALA B 1 151 ? 1.591 4.367 21.297 1 95.25 151 ALA B N 1
ATOM 3279 C CA . ALA B 1 151 ? 1.621 5.289 20.156 1 95.25 151 ALA B CA 1
ATOM 3280 C C . ALA B 1 151 ? 0.219 5.523 19.609 1 95.25 151 ALA B C 1
ATOM 3282 O O . ALA B 1 151 ? -0.157 6.66 19.312 1 95.25 151 ALA B O 1
ATOM 3283 N N . VAL B 1 152 ? -0.561 4.465 19.469 1 94.94 152 VAL B N 1
ATOM 3284 C CA . VAL B 1 152 ? -1.928 4.562 18.953 1 94.94 152 VAL B CA 1
ATOM 3285 C C . VAL B 1 152 ? -2.768 5.414 19.906 1 94.94 152 VAL B C 1
ATOM 3287 O O . VAL B 1 152 ? -3.523 6.281 19.469 1 94.94 152 VAL B O 1
ATOM 3290 N N . GLU B 1 153 ? -2.633 5.125 21.172 1 93.94 153 GLU B N 1
ATOM 3291 C CA . GLU B 1 153 ? -3.361 5.898 22.172 1 93.94 153 GLU B CA 1
ATOM 3292 C C . GLU B 1 153 ? -3.039 7.387 22.062 1 93.94 153 GLU B C 1
ATOM 3294 O O . GLU B 1 153 ? -3.941 8.227 22.094 1 93.94 153 GLU B O 1
ATOM 3299 N N . LYS B 1 154 ? -1.799 7.656 21.953 1 96.06 154 LYS B N 1
ATOM 3300 C CA . LYS B 1 154 ? -1.359 9.047 21.844 1 96.06 154 LYS B CA 1
ATOM 3301 C C . LYS B 1 154 ? -1.931 9.703 20.594 1 96.06 154 LYS B C 1
ATOM 3303 O O . LYS B 1 154 ? -2.395 10.852 20.641 1 96.06 154 LYS B O 1
ATOM 3308 N N . LEU B 1 155 ? -1.882 9.008 19.484 1 96.44 155 LEU B N 1
ATOM 3309 C CA . LEU B 1 155 ? -2.416 9.523 18.234 1 96.44 155 LEU B CA 1
ATOM 3310 C C . LEU B 1 155 ? -3.912 9.797 18.344 1 96.44 155 LEU B C 1
ATOM 3312 O O . LEU B 1 155 ? -4.383 10.875 17.969 1 96.44 155 LEU B O 1
ATOM 3316 N N . VAL B 1 156 ? -4.633 8.852 18.922 1 94.56 156 VAL B N 1
ATOM 3317 C CA . VAL B 1 156 ? -6.086 8.93 19.031 1 94.56 156 VAL B CA 1
ATOM 3318 C C . VAL B 1 156 ? -6.469 10.047 20 1 94.56 156 VAL B C 1
ATOM 3320 O O . VAL B 1 156 ? -7.324 10.883 19.688 1 94.56 156 VAL B O 1
ATOM 3323 N N . GLN B 1 157 ? -5.797 10.133 21.094 1 95.31 157 GLN B N 1
ATOM 3324 C CA . GLN B 1 157 ? -6.121 11.117 22.109 1 95.31 157 GLN B CA 1
ATOM 3325 C C . GLN B 1 157 ? -5.793 12.531 21.641 1 95.31 157 GLN B C 1
ATOM 3327 O O . GLN B 1 157 ? -6.496 13.484 21.984 1 95.31 157 GLN B O 1
ATOM 3332 N N . SER B 1 158 ? -4.77 12.641 20.844 1 95.5 158 SER B N 1
ATOM 3333 C CA . SER B 1 158 ? -4.344 13.961 20.391 1 95.5 158 SER B CA 1
ATOM 3334 C C . SER B 1 158 ? -4.996 14.32 19.062 1 95.5 158 SER B C 1
ATOM 3336 O O . SER B 1 158 ? -4.801 15.422 18.547 1 95.5 158 SER B O 1
ATOM 3338 N N . ASN B 1 159 ? -5.742 13.422 18.5 1 94.88 159 ASN B N 1
ATOM 3339 C CA . ASN B 1 159 ? -6.375 13.602 17.203 1 94.88 159 ASN B CA 1
ATOM 3340 C C . ASN B 1 159 ? -5.355 13.992 16.141 1 94.88 159 ASN B C 1
ATOM 3342 O O . ASN B 1 159 ? -5.555 14.969 15.406 1 94.88 159 ASN B O 1
ATOM 3346 N N . LEU B 1 160 ? -4.27 13.219 16.109 1 96.62 160 LEU B N 1
ATOM 3347 C CA . LEU B 1 160 ? -3.188 13.438 15.148 1 96.62 160 LEU B CA 1
ATOM 3348 C C . LEU B 1 160 ? -3.129 12.312 14.125 1 96.62 160 LEU B C 1
ATOM 3350 O O . LEU B 1 160 ? -3.611 11.211 14.383 1 96.62 160 LEU B O 1
ATOM 3354 N N . SER B 1 161 ? -2.529 12.656 12.953 1 96.44 161 SER B N 1
ATOM 3355 C CA . SER B 1 161 ? -2.363 11.648 11.914 1 96.44 161 SER B CA 1
ATOM 3356 C C . SER B 1 161 ? -0.934 11.125 11.875 1 96.44 161 SER B C 1
ATOM 3358 O O . SER B 1 161 ? -0.622 10.211 11.102 1 96.44 161 SER B O 1
ATOM 3360 N N . ARG B 1 162 ? -0.082 11.719 12.727 1 97.25 162 ARG B N 1
ATOM 3361 C CA . ARG B 1 162 ? 1.308 11.273 12.758 1 97.25 162 ARG B CA 1
ATOM 3362 C C . ARG B 1 162 ? 1.968 11.625 14.086 1 97.25 162 ARG B C 1
ATOM 3364 O O . ARG B 1 162 ? 1.544 12.57 14.758 1 97.25 162 ARG B O 1
ATOM 3371 N N . LEU B 1 163 ? 2.92 10.898 14.445 1 98.19 163 LEU B N 1
ATOM 3372 C CA . LEU B 1 163 ? 3.854 11.18 15.531 1 98.19 163 LEU B CA 1
ATOM 3373 C C . LEU B 1 163 ? 5.289 11.195 15.016 1 98.19 163 LEU B C 1
ATOM 3375 O O . LEU B 1 163 ? 5.691 10.32 14.242 1 98.19 163 LEU B O 1
ATOM 3379 N N . VAL B 1 164 ? 5.992 12.219 15.383 1 98.31 164 VAL B N 1
ATOM 3380 C CA . VAL B 1 164 ? 7.414 12.266 15.047 1 98.31 164 VAL B CA 1
ATOM 3381 C C . VAL B 1 164 ? 8.203 11.398 16.031 1 98.31 164 VAL B C 1
ATOM 3383 O O . VAL B 1 164 ? 8.07 11.555 17.25 1 98.31 164 VAL B O 1
ATOM 3386 N N . VAL B 1 165 ? 8.898 10.453 15.531 1 98.44 165 VAL B N 1
ATOM 3387 C CA . VAL B 1 165 ? 9.789 9.633 16.359 1 98.44 165 VAL B CA 1
ATOM 3388 C C . VAL B 1 165 ? 11.125 10.352 16.547 1 98.44 165 VAL B C 1
ATOM 3390 O O . VAL B 1 165 ? 11.883 10.531 15.594 1 98.44 165 VAL B O 1
ATOM 3393 N N . PHE B 1 166 ? 11.344 10.703 17.781 1 97.38 166 PHE B N 1
ATOM 3394 C CA . PHE B 1 166 ? 12.438 11.641 18.031 1 97.38 166 PHE B CA 1
ATOM 3395 C C . PHE B 1 166 ? 13.266 11.195 19.219 1 97.38 166 PHE B C 1
ATOM 3397 O O . PHE B 1 166 ? 12.719 10.773 20.25 1 97.38 166 PHE B O 1
ATOM 3404 N N . THR B 1 167 ? 14.523 11.133 19.109 1 95.25 167 THR B N 1
ATOM 3405 C CA . THR B 1 167 ? 15.508 11.094 20.188 1 95.25 167 THR B CA 1
ATOM 3406 C C . THR B 1 167 ? 16.312 12.391 20.234 1 95.25 167 THR B C 1
ATOM 3408 O O . THR B 1 167 ? 16.391 13.109 19.234 1 95.25 167 THR B O 1
ATOM 3411 N N . PRO B 1 168 ? 16.719 12.805 21.359 1 90.44 168 PRO B N 1
ATOM 3412 C CA . PRO B 1 168 ? 17.375 14.102 21.453 1 90.44 168 PRO B CA 1
ATOM 3413 C C . PRO B 1 168 ? 18.391 14.328 20.328 1 90.44 168 PRO B C 1
ATOM 3415 O O . PRO B 1 168 ? 19.375 13.594 20.219 1 90.44 168 PRO B O 1
ATOM 3418 N N . GLY B 1 169 ? 18.031 15.273 19.5 1 91.25 169 GLY B N 1
ATOM 3419 C CA . GLY B 1 169 ? 18.938 15.719 18.453 1 91.25 169 GLY B CA 1
ATOM 3420 C C . GLY B 1 169 ? 18.688 15.031 17.125 1 91.25 169 GLY B C 1
ATOM 3421 O O . GLY B 1 169 ? 19.312 15.359 16.125 1 91.25 169 GLY B O 1
ATOM 3422 N N . LYS B 1 170 ? 17.828 14.086 17.141 1 94.25 170 LYS B N 1
ATOM 3423 C CA . LYS B 1 170 ? 17.719 13.344 15.883 1 94.25 170 LYS B CA 1
ATOM 3424 C C . LYS B 1 170 ? 16.281 12.875 15.656 1 94.25 170 LYS B C 1
ATOM 3426 O O . LYS B 1 170 ? 15.672 12.266 16.531 1 94.25 170 LYS B O 1
ATOM 3431 N N . VAL B 1 171 ? 15.742 13.242 14.492 1 97 171 VAL B N 1
ATOM 3432 C CA . VAL B 1 171 ? 14.492 12.656 14.039 1 97 171 VAL B CA 1
ATOM 3433 C C . VAL B 1 171 ? 14.75 11.258 13.477 1 97 171 VAL B C 1
ATOM 3435 O O . VAL B 1 171 ? 15.398 11.102 12.438 1 97 171 VAL B O 1
ATOM 3438 N N . GLN B 1 172 ? 14.18 10.195 14.156 1 96.25 172 GLN B N 1
ATOM 3439 C CA . GLN B 1 172 ? 14.438 8.805 13.797 1 96.25 172 GLN B CA 1
ATOM 3440 C C . GLN B 1 172 ? 13.461 8.336 12.711 1 96.25 172 GLN B C 1
ATOM 3442 O O . GLN B 1 172 ? 13.758 7.395 11.977 1 96.25 172 GLN B O 1
ATOM 3447 N N . GLY B 1 173 ? 12.305 8.914 12.664 1 97.19 173 GLY B N 1
ATOM 3448 C CA . GLY B 1 173 ? 11.258 8.539 11.727 1 97.19 173 GLY B CA 1
ATOM 3449 C C . GLY B 1 173 ? 9.922 9.195 12.031 1 97.19 173 GLY B C 1
ATOM 3450 O O . GLY B 1 173 ? 9.867 10.195 12.75 1 97.19 173 GLY B O 1
ATOM 3451 N N . VAL B 1 174 ? 8.914 8.742 11.391 1 97.81 174 VAL B N 1
ATOM 3452 C CA . VAL B 1 174 ? 7.535 9.164 11.641 1 97.81 174 VAL B CA 1
ATOM 3453 C C . VAL B 1 174 ? 6.617 7.941 11.641 1 97.81 174 VAL B C 1
ATOM 3455 O O . VAL B 1 174 ? 6.832 6.992 10.891 1 97.81 174 VAL B O 1
ATOM 3458 N N . VAL B 1 175 ? 5.68 7.91 12.539 1 97 175 VAL B N 1
ATOM 3459 C CA . VAL B 1 175 ? 4.594 6.934 12.5 1 97 175 VAL B CA 1
ATOM 3460 C C . VAL B 1 175 ? 3.293 7.621 12.102 1 97 175 VAL B C 1
ATOM 3462 O O . VAL B 1 175 ? 2.873 8.594 12.734 1 97 175 VAL B O 1
ATOM 3465 N N . THR B 1 176 ? 2.707 7.125 11.055 1 96.38 176 THR B N 1
ATOM 3466 C CA . THR B 1 176 ? 1.495 7.746 10.531 1 96.38 176 THR B CA 1
ATOM 3467 C C . THR B 1 176 ? 0.303 6.805 10.656 1 96.38 176 THR B C 1
ATOM 3469 O O . THR B 1 176 ? 0.469 5.629 11 1 96.38 176 THR B O 1
ATOM 3472 N N . THR B 1 177 ? -0.85 7.336 10.383 1 96.69 177 THR B N 1
ATOM 3473 C CA . THR B 1 177 ? -2.057 6.52 10.352 1 96.69 177 THR B CA 1
ATOM 3474 C C . THR B 1 177 ? -1.952 5.441 9.281 1 96.69 177 THR B C 1
ATOM 3476 O O . THR B 1 177 ? -2.494 4.344 9.438 1 96.69 177 THR B O 1
ATOM 3479 N N . THR B 1 178 ? -1.23 5.695 8.195 1 95.19 178 THR B N 1
ATOM 3480 C CA . THR B 1 178 ? -1.022 4.68 7.172 1 95.19 178 THR B CA 1
ATOM 3481 C C . THR B 1 178 ? -0.251 3.49 7.742 1 95.19 178 THR B C 1
ATOM 3483 O O . THR B 1 178 ? -0.63 2.338 7.523 1 95.19 178 THR B O 1
ATOM 3486 N N . ASP B 1 179 ? 0.781 3.795 8.477 1 95.31 179 ASP B N 1
ATOM 3487 C CA . ASP B 1 179 ? 1.548 2.736 9.133 1 95.31 179 ASP B CA 1
ATOM 3488 C C . ASP B 1 179 ? 0.66 1.899 10.047 1 95.31 179 ASP B C 1
ATOM 3490 O O . ASP B 1 179 ? 0.765 0.671 10.07 1 95.31 179 ASP B O 1
ATOM 3494 N N . LEU B 1 180 ? -0.147 2.584 10.742 1 95.88 180 LEU B N 1
ATOM 3495 C CA . LEU B 1 180 ? -0.983 1.905 11.727 1 95.88 180 LEU B CA 1
ATOM 3496 C C . LEU B 1 180 ? -2.107 1.132 11.047 1 95.88 180 LEU B C 1
ATOM 3498 O O . LEU B 1 180 ? -2.537 0.087 11.539 1 95.88 180 LEU B O 1
ATOM 3502 N N . LEU B 1 181 ? -2.588 1.661 9.93 1 95.69 181 LEU B N 1
ATOM 3503 C CA . LEU B 1 181 ? -3.627 0.949 9.195 1 95.69 181 LEU B CA 1
ATOM 3504 C C . LEU B 1 181 ? -3.127 -0.417 8.734 1 95.69 181 LEU B C 1
ATOM 3506 O O . LEU B 1 181 ? -3.871 -1.4 8.773 1 95.69 181 LEU B O 1
ATOM 3510 N N . TYR B 1 182 ? -1.892 -0.477 8.367 1 92.62 182 TYR B N 1
ATOM 3511 C CA . TYR B 1 182 ? -1.284 -1.752 8 1 92.62 182 TYR B CA 1
ATOM 3512 C C . TYR B 1 182 ? -1.335 -2.734 9.164 1 92.62 182 TYR B C 1
ATOM 3514 O O . TYR B 1 182 ? -1.48 -3.941 8.961 1 92.62 182 TYR B O 1
ATOM 3522 N N . MET B 1 183 ? -1.282 -2.23 10.328 1 92.5 183 MET B N 1
ATOM 3523 C CA . MET B 1 183 ? -1.205 -3.029 11.555 1 92.5 183 MET B CA 1
ATOM 3524 C C . MET B 1 183 ? -2.572 -3.143 12.219 1 92.5 183 MET B C 1
ATOM 3526 O O . MET B 1 183 ? -2.674 -3.564 13.367 1 92.5 183 MET B O 1
ATOM 3530 N N . ALA B 1 184 ? -3.605 -2.762 11.555 1 92.31 184 ALA B N 1
ATOM 3531 C CA . ALA B 1 184 ? -4.918 -2.617 12.18 1 92.31 184 ALA B CA 1
ATOM 3532 C C . ALA B 1 184 ? -5.332 -3.898 12.898 1 92.31 184 ALA B C 1
ATOM 3534 O O . ALA B 1 184 ? -5.867 -3.85 14.008 1 92.31 184 ALA B O 1
ATOM 3535 N N . ALA B 1 185 ? -5.051 -5.027 12.297 1 90.38 185 ALA B N 1
ATOM 3536 C CA . ALA B 1 185 ? -5.43 -6.316 12.875 1 90.38 185 ALA B CA 1
ATOM 3537 C C . ALA B 1 185 ? -4.75 -6.531 14.227 1 90.38 185 ALA B C 1
ATOM 3539 O O . ALA B 1 185 ? -5.277 -7.238 15.086 1 90.38 185 ALA B O 1
ATOM 3540 N N . ALA B 1 186 ? -3.643 -5.953 14.406 1 89.44 186 ALA B N 1
ATOM 3541 C CA . ALA B 1 186 ? -2.889 -6.105 15.648 1 89.44 186 ALA B CA 1
ATOM 3542 C C . ALA B 1 186 ? -3.348 -5.094 16.688 1 89.44 186 ALA B C 1
ATOM 3544 O O . ALA B 1 186 ? -3.195 -5.324 17.891 1 89.44 186 ALA B O 1
ATOM 3545 N N . LEU B 1 187 ? -3.896 -3.994 16.234 1 89.75 187 LEU B N 1
ATOM 3546 C CA . LEU B 1 187 ? -4.152 -2.865 17.125 1 89.75 187 LEU B CA 1
ATOM 3547 C C . LEU B 1 187 ? -5.312 -3.166 18.062 1 89.75 187 LEU B C 1
ATOM 3549 O O . LEU B 1 187 ? -5.512 -2.463 19.062 1 89.75 187 LEU B O 1
ATOM 3553 N N . LYS B 1 188 ? -6.043 -4.152 17.75 1 84.69 188 LYS B N 1
ATOM 3554 C CA . LYS B 1 188 ? -7.156 -4.508 18.625 1 84.69 188 LYS B CA 1
ATOM 3555 C C . LYS B 1 188 ? -6.66 -5.211 19.875 1 84.69 188 LYS B C 1
ATOM 3557 O O . LYS B 1 188 ? -7.41 -5.367 20.844 1 84.69 188 LYS B O 1
ATOM 3562 N N . TYR B 1 189 ? -5.5 -5.691 19.75 1 79.81 189 TYR B N 1
ATOM 3563 C CA . TYR B 1 189 ? -4.93 -6.398 20.891 1 79.81 189 TYR B CA 1
ATOM 3564 C C . TYR B 1 189 ? -4.031 -5.48 21.719 1 79.81 189 TYR B C 1
ATOM 3566 O O . TYR B 1 189 ? -3.279 -4.68 21.156 1 79.81 189 TYR B O 1
ATOM 3574 N N . ARG B 1 190 ? -4.352 -5.656 23.047 1 74.25 190 ARG B N 1
ATOM 3575 C CA . ARG B 1 190 ? -3.521 -4.895 23.984 1 74.25 190 ARG B CA 1
ATOM 3576 C C . ARG B 1 190 ? -2.279 -5.688 24.375 1 74.25 190 ARG B C 1
ATOM 3578 O O . ARG B 1 190 ? -2.234 -6.906 24.203 1 74.25 190 ARG B O 1
ATOM 3585 N N . ASP B 1 191 ? -1.168 -4.988 24.688 1 73.12 191 ASP B N 1
ATOM 3586 C CA . ASP B 1 191 ? 0.063 -5.59 25.188 1 73.12 191 ASP B CA 1
ATOM 3587 C C . ASP B 1 191 ? 0.891 -6.18 24.047 1 73.12 191 ASP B C 1
ATOM 3589 O O . ASP B 1 191 ? 1.397 -7.301 24.156 1 73.12 191 ASP B O 1
ATOM 3593 N N . LEU B 1 192 ? 0.729 -5.504 23.016 1 73.88 192 LEU B N 1
ATOM 3594 C CA . LEU B 1 192 ? 1.601 -5.906 21.922 1 73.88 192 LEU B CA 1
ATOM 3595 C C . LEU B 1 192 ? 3.061 -5.609 22.25 1 73.88 192 LEU B C 1
ATOM 3597 O O . LEU B 1 192 ? 3.365 -4.59 22.875 1 73.88 192 LEU B O 1
ATOM 3601 N N . LYS B 1 193 ? 3.957 -6.453 21.953 1 83.69 193 LYS B N 1
ATOM 3602 C CA . LYS B 1 193 ? 5.383 -6.238 22.188 1 83.69 193 LYS B CA 1
ATOM 3603 C C . LYS B 1 193 ? 5.996 -5.391 21.062 1 83.69 193 LYS B C 1
ATOM 3605 O O . LYS B 1 193 ? 7.188 -5.078 21.109 1 83.69 193 LYS B O 1
ATOM 3610 N N . ILE B 1 194 ? 5.16 -5.004 20.156 1 90.31 194 ILE B N 1
ATOM 3611 C CA . ILE B 1 194 ? 5.645 -4.266 19 1 90.31 194 ILE B CA 1
ATOM 3612 C C . ILE B 1 194 ? 6.031 -2.848 19.406 1 90.31 194 ILE B C 1
ATOM 3614 O O . ILE B 1 194 ? 5.293 -2.182 20.141 1 90.31 194 ILE B O 1
ATOM 3618 N N . GLU B 1 195 ? 7.188 -2.432 18.969 1 93.38 195 GLU B N 1
ATOM 3619 C CA . GLU B 1 195 ? 7.656 -1.083 19.266 1 93.38 195 GLU B CA 1
ATOM 3620 C C . GLU B 1 195 ? 7.48 -0.159 18.062 1 93.38 195 GLU B C 1
ATOM 3622 O O . GLU B 1 195 ? 7.359 -0.624 16.922 1 93.38 195 GLU B O 1
ATOM 3627 N N . VAL B 1 196 ? 7.508 1.141 18.328 1 96 196 VAL B N 1
ATOM 3628 C CA . VAL B 1 196 ? 7.348 2.18 17.312 1 96 196 VAL B CA 1
ATOM 3629 C C . VAL B 1 196 ? 8.414 2.02 16.234 1 96 196 VAL B C 1
ATOM 3631 O O . VAL B 1 196 ? 8.117 2.111 15.039 1 96 196 VAL B O 1
ATOM 3634 N N . ARG B 1 197 ? 9.617 1.643 16.578 1 94.88 197 ARG B N 1
ATOM 3635 C CA . ARG B 1 197 ? 10.734 1.537 15.648 1 94.88 197 ARG B CA 1
ATOM 3636 C C . ARG B 1 197 ? 10.508 0.405 14.656 1 94.88 197 ARG B C 1
ATOM 3638 O O . ARG B 1 197 ? 11.141 0.361 13.602 1 94.88 197 ARG B O 1
ATOM 3645 N N . ASP B 1 198 ? 9.609 -0.5 14.969 1 92 198 ASP B N 1
ATOM 3646 C CA . ASP B 1 198 ? 9.344 -1.634 14.086 1 92 198 ASP B CA 1
ATOM 3647 C C . ASP B 1 198 ? 8.344 -1.257 12.992 1 92 198 ASP B C 1
ATOM 3649 O O . ASP B 1 198 ? 8.195 -1.979 12.008 1 92 198 ASP B O 1
ATOM 3653 N N . VAL B 1 199 ? 7.695 -0.121 13.148 1 94.88 199 VAL B N 1
ATOM 3654 C CA . VAL B 1 199 ? 6.562 0.186 12.281 1 94.88 199 VAL B CA 1
ATOM 3655 C C . VAL B 1 199 ? 6.789 1.526 11.594 1 94.88 199 VAL B C 1
ATOM 3657 O O . VAL B 1 199 ? 6.234 1.778 10.516 1 94.88 199 VAL B O 1
ATOM 3660 N N . MET B 1 200 ? 7.637 2.352 12.094 1 96.62 200 MET B N 1
ATOM 3661 C CA . MET B 1 200 ? 7.789 3.732 11.641 1 96.62 200 MET B CA 1
ATOM 3662 C C . MET B 1 200 ? 8.406 3.785 10.25 1 96.62 200 MET B C 1
ATOM 3664 O O . MET B 1 200 ? 9.016 2.812 9.797 1 96.62 200 MET B O 1
ATOM 3668 N N . SER B 1 201 ? 8.172 4.836 9.555 1 95.06 201 SER B N 1
ATOM 3669 C CA . SER B 1 201 ? 8.961 5.172 8.375 1 95.06 201 SER B CA 1
ATOM 3670 C C . SER B 1 201 ? 10.281 5.816 8.758 1 95.06 201 SER B C 1
ATOM 3672 O O . SER B 1 201 ? 10.305 6.891 9.359 1 95.06 201 SER B O 1
ATOM 3674 N N . PRO B 1 202 ? 11.375 5.191 8.406 1 92.25 202 PRO B N 1
ATOM 3675 C CA . PRO B 1 202 ? 12.672 5.652 8.914 1 92.25 202 PRO B CA 1
ATOM 3676 C C . PRO B 1 202 ? 13.289 6.742 8.031 1 92.25 202 PRO B C 1
ATOM 3678 O O . PRO B 1 202 ? 14.227 7.422 8.461 1 92.25 202 PRO B O 1
ATOM 3681 N N . ASN B 1 203 ? 13.031 6.953 6.789 1 84.06 203 ASN B N 1
ATOM 3682 C CA . ASN B 1 203 ? 13.664 7.926 5.906 1 84.06 203 ASN B CA 1
ATOM 3683 C C . ASN B 1 203 ? 12.812 9.18 5.75 1 84.06 203 ASN B C 1
ATOM 3685 O O . ASN B 1 203 ? 12.188 9.383 4.711 1 84.06 203 ASN B O 1
ATOM 3689 N N . VAL B 1 204 ? 13.031 10.016 6.82 1 93.12 204 VAL B N 1
ATOM 3690 C CA . VAL B 1 204 ? 12.203 11.211 6.867 1 93.12 204 VAL B CA 1
ATOM 3691 C C . VAL B 1 204 ? 13.023 12.43 6.453 1 93.12 204 VAL B C 1
ATOM 3693 O O . VAL B 1 204 ? 14.211 12.531 6.789 1 93.12 204 VAL B O 1
ATOM 3696 N N . ILE B 1 205 ? 12.484 13.273 5.734 1 96.06 205 ILE B N 1
ATOM 3697 C CA . ILE B 1 205 ? 13.094 14.562 5.441 1 96.06 205 ILE B CA 1
ATOM 3698 C C . ILE B 1 205 ? 12.703 15.578 6.512 1 96.06 205 ILE B C 1
ATOM 3700 O O . ILE B 1 205 ? 11.68 15.414 7.184 1 96.06 205 ILE B O 1
ATOM 3704 N N . VAL B 1 206 ? 13.578 16.531 6.742 1 97.5 206 VAL B N 1
ATOM 3705 C CA . VAL B 1 206 ? 13.305 17.641 7.645 1 97.5 206 VAL B CA 1
ATOM 3706 C C . VAL B 1 206 ? 13.555 18.969 6.926 1 97.5 206 VAL B C 1
ATOM 3708 O O . VAL B 1 206 ? 14.258 19.016 5.914 1 97.5 206 VAL B O 1
ATOM 3711 N N . VAL B 1 207 ? 12.914 20 7.398 1 97.94 207 VAL B N 1
ATOM 3712 C CA . VAL B 1 207 ? 13.203 21.344 6.898 1 97.94 207 VAL B CA 1
ATOM 3713 C C . VAL B 1 207 ? 13.523 22.281 8.07 1 97.94 207 VAL B C 1
ATOM 3715 O O . VAL B 1 207 ? 13.32 21.922 9.227 1 97.94 207 VAL B O 1
ATOM 3718 N N . ASP B 1 208 ? 14.078 23.406 7.68 1 96.31 208 ASP B N 1
ATOM 3719 C CA . ASP B 1 208 ? 14.297 24.453 8.664 1 96.31 208 ASP B CA 1
ATOM 3720 C C . ASP B 1 208 ? 13.125 25.438 8.688 1 96.31 208 ASP B C 1
ATOM 3722 O O . ASP B 1 208 ? 12.344 25.5 7.742 1 96.31 208 ASP B O 1
ATOM 3726 N N . GLY B 1 209 ? 13.062 26.188 9.844 1 97.5 209 GLY B N 1
ATOM 3727 C CA . GLY B 1 209 ? 11.953 27.109 10.016 1 97.5 209 GLY B CA 1
ATOM 3728 C C . GLY B 1 209 ? 11.914 28.203 8.945 1 97.5 209 GLY B C 1
ATOM 3729 O O . GLY B 1 209 ? 10.852 28.75 8.656 1 97.5 209 GLY B O 1
ATOM 3730 N N . ASN B 1 210 ? 13.031 28.469 8.273 1 97.44 210 ASN B N 1
ATOM 3731 C CA . ASN B 1 210 ? 13.109 29.531 7.281 1 97.44 210 ASN B CA 1
ATOM 3732 C C . ASN B 1 210 ? 12.805 29.016 5.879 1 97.44 210 ASN B C 1
ATOM 3734 O O . ASN B 1 210 ? 12.742 29.797 4.926 1 97.44 210 ASN B O 1
ATOM 3738 N N . GLU B 1 211 ? 12.555 27.719 5.777 1 97.94 211 GLU B N 1
ATOM 3739 C CA . GLU B 1 211 ? 12.188 27.141 4.488 1 97.94 211 GLU B CA 1
ATOM 3740 C C . GLU B 1 211 ? 10.953 27.828 3.906 1 97.94 211 GLU B C 1
ATOM 3742 O O . GLU B 1 211 ? 10.047 28.219 4.648 1 97.94 211 GLU B O 1
ATOM 3747 N N . ASP B 1 212 ? 10.984 27.984 2.598 1 98.62 212 ASP B N 1
ATOM 3748 C CA . ASP B 1 212 ? 9.82 28.5 1.887 1 98.62 212 ASP B CA 1
ATOM 3749 C C . ASP B 1 212 ? 8.633 27.547 2.021 1 98.62 212 ASP B C 1
ATOM 3751 O O . ASP B 1 212 ? 8.758 26.344 1.769 1 98.62 212 ASP B O 1
ATOM 3755 N N . MET B 1 213 ? 7.492 28.125 2.428 1 98.69 213 MET B N 1
ATOM 3756 C CA . MET B 1 213 ? 6.297 27.312 2.631 1 98.69 213 MET B CA 1
ATOM 3757 C C . MET B 1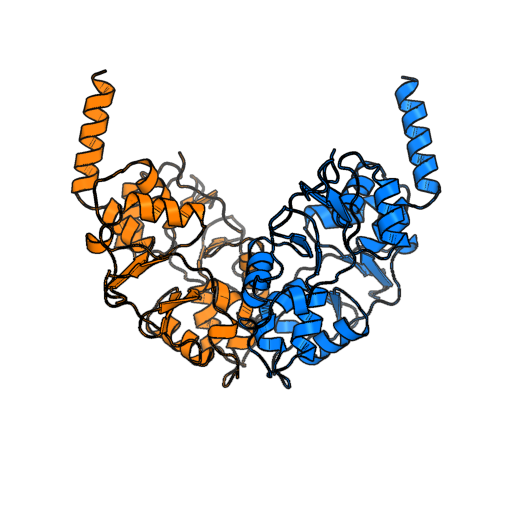 213 ? 5.902 26.594 1.344 1 98.69 213 MET B C 1
ATOM 3759 O O . MET B 1 213 ? 5.508 25.422 1.375 1 98.69 213 MET B O 1
ATOM 3763 N N . ALA B 1 214 ? 5.988 27.266 0.241 1 98.5 214 ALA B N 1
ATOM 3764 C CA . ALA B 1 214 ? 5.66 26.656 -1.044 1 98.5 214 ALA B CA 1
ATOM 3765 C C . ALA B 1 214 ? 6.594 25.484 -1.35 1 98.5 214 ALA B C 1
ATOM 3767 O O . ALA B 1 214 ? 6.16 24.469 -1.884 1 98.5 214 ALA B O 1
ATOM 3768 N N . ASN B 1 215 ? 7.816 25.672 -1.041 1 98.62 215 ASN B N 1
ATOM 3769 C CA . ASN B 1 215 ? 8.766 24.578 -1.242 1 98.62 215 ASN B CA 1
ATOM 3770 C C . ASN B 1 215 ? 8.445 23.391 -0.352 1 98.62 215 ASN B C 1
ATOM 3772 O O . ASN B 1 215 ? 8.547 22.234 -0.787 1 98.62 215 ASN B O 1
ATOM 3776 N N . ALA B 1 216 ? 8.148 23.641 0.925 1 98.75 216 ALA B N 1
ATOM 3777 C CA . ALA B 1 216 ? 7.723 22.562 1.812 1 98.75 216 ALA B CA 1
ATOM 3778 C C . ALA B 1 216 ? 6.527 21.812 1.232 1 98.75 216 ALA B C 1
ATOM 3780 O O . ALA B 1 216 ? 6.488 20.578 1.248 1 98.75 216 ALA B O 1
ATOM 3781 N N . ALA B 1 217 ? 5.594 22.578 0.69 1 98.75 217 ALA B N 1
ATOM 3782 C CA . ALA B 1 217 ? 4.418 21.969 0.078 1 98.75 217 ALA B CA 1
ATOM 3783 C C . ALA B 1 217 ? 4.805 21.109 -1.125 1 98.75 217 ALA B C 1
ATOM 3785 O O . ALA B 1 217 ? 4.273 20.016 -1.312 1 98.75 217 ALA B O 1
ATOM 3786 N N . ARG B 1 218 ? 5.711 21.594 -1.902 1 98.44 218 ARG B N 1
ATOM 3787 C CA . ARG B 1 218 ? 6.188 20.844 -3.061 1 98.44 218 ARG B CA 1
ATOM 3788 C C . ARG B 1 218 ? 6.875 19.547 -2.631 1 98.44 218 ARG B C 1
ATOM 3790 O O . ARG B 1 218 ? 6.699 18.5 -3.266 1 98.44 218 ARG B O 1
ATOM 3797 N N . LEU B 1 219 ? 7.629 19.625 -1.604 1 98.12 219 LEU B N 1
ATOM 3798 C CA . LEU B 1 219 ? 8.305 18.453 -1.069 1 98.12 219 LEU B CA 1
ATOM 3799 C C . LEU B 1 219 ? 7.293 17.406 -0.599 1 98.12 219 LEU B C 1
ATOM 3801 O O . LEU B 1 219 ? 7.461 16.219 -0.854 1 98.12 219 LEU B O 1
ATOM 3805 N N . MET B 1 220 ? 6.27 17.891 0.066 1 97.81 220 MET B N 1
ATOM 3806 C CA . MET B 1 220 ? 5.227 16.969 0.504 1 97.81 220 MET B CA 1
ATOM 3807 C C . MET B 1 220 ? 4.598 16.25 -0.687 1 97.81 220 MET B C 1
ATOM 3809 O O . MET B 1 220 ? 4.41 15.031 -0.658 1 97.81 220 MET B O 1
ATOM 3813 N N . ALA B 1 221 ? 4.336 17 -1.708 1 96.94 221 ALA B N 1
ATOM 3814 C CA . ALA B 1 221 ? 3.723 16.422 -2.906 1 96.94 221 ALA B CA 1
ATOM 3815 C C . ALA B 1 221 ? 4.664 15.445 -3.592 1 96.94 221 ALA B C 1
ATOM 3817 O O . ALA B 1 221 ? 4.273 14.32 -3.904 1 96.94 221 ALA B O 1
ATOM 3818 N N . SER B 1 222 ? 5.879 15.844 -3.797 1 95.81 222 SER B N 1
ATOM 3819 C CA . SER B 1 222 ? 6.844 15.047 -4.547 1 95.81 222 SER B CA 1
ATOM 3820 C C . SER B 1 222 ? 7.203 13.766 -3.805 1 95.81 222 SER B C 1
ATOM 3822 O O . SER B 1 222 ? 7.434 12.727 -4.426 1 95.81 222 SER B O 1
ATOM 3824 N N . ARG B 1 223 ? 7.16 13.82 -2.504 1 94.31 223 ARG B N 1
ATOM 3825 C CA . ARG B 1 223 ? 7.539 12.672 -1.69 1 94.31 223 ARG B CA 1
ATOM 3826 C C . ARG B 1 223 ? 6.309 11.898 -1.219 1 94.31 223 ARG B C 1
ATOM 3828 O O . ARG B 1 223 ? 6.43 10.883 -0.542 1 94.31 223 ARG B O 1
ATOM 3835 N N . LYS B 1 224 ? 5.195 12.453 -1.47 1 92.62 224 LYS B N 1
ATOM 3836 C CA . LYS B 1 224 ? 3.918 11.844 -1.109 1 92.62 224 LYS B CA 1
ATOM 3837 C C . LYS B 1 224 ? 3.777 11.719 0.405 1 92.62 224 LYS B C 1
ATOM 3839 O O . LYS B 1 224 ? 3.391 10.664 0.913 1 92.62 224 LYS B O 1
ATOM 3844 N N . ILE B 1 225 ? 4.215 12.742 1.065 1 95.69 225 ILE B N 1
ATOM 3845 C CA . ILE B 1 225 ? 4.031 12.82 2.51 1 95.69 225 ILE B CA 1
ATOM 3846 C C . ILE B 1 225 ? 3.162 14.023 2.854 1 95.69 225 ILE B C 1
ATOM 3848 O O . ILE B 1 225 ? 2.916 14.883 2.002 1 95.69 225 ILE B O 1
ATOM 3852 N N . LYS B 1 226 ? 2.664 14.109 4.109 1 96.88 226 LYS B N 1
ATOM 3853 C CA . LYS B 1 226 ? 1.7 15.148 4.461 1 96.88 226 LYS B CA 1
ATOM 3854 C C . LYS B 1 226 ? 2.213 16 5.617 1 96.88 226 LYS B C 1
ATOM 3856 O O . LYS B 1 226 ? 1.497 16.875 6.113 1 96.88 226 LYS B O 1
ATOM 3861 N N . GLY B 1 227 ? 3.379 15.703 6.031 1 97.75 227 GLY B N 1
ATOM 3862 C CA . GLY B 1 227 ? 3.992 16.469 7.109 1 97.75 227 GLY B CA 1
ATOM 3863 C C . GLY B 1 227 ? 5.504 16.344 7.141 1 97.75 227 GLY B C 1
ATOM 3864 O O . GLY B 1 227 ? 6.055 15.289 6.812 1 97.75 227 GLY B O 1
ATOM 3865 N N . ILE B 1 228 ? 6.113 17.438 7.527 1 98.56 228 ILE B N 1
ATOM 3866 C CA . ILE B 1 228 ? 7.57 17.484 7.605 1 98.56 228 ILE B CA 1
ATOM 3867 C C . ILE B 1 228 ? 7.992 18.078 8.953 1 98.56 228 ILE B C 1
ATOM 3869 O O . ILE B 1 228 ? 7.613 19.203 9.297 1 98.56 228 ILE B O 1
ATOM 3873 N N . PRO B 1 229 ? 8.773 17.312 9.742 1 98.5 229 PRO B N 1
ATOM 3874 C CA . PRO B 1 229 ? 9.336 17.922 10.945 1 98.5 229 PRO B CA 1
ATOM 3875 C C . PRO B 1 229 ? 10.227 19.125 10.648 1 98.5 229 PRO B C 1
ATOM 3877 O O . PRO B 1 229 ? 10.883 19.172 9.602 1 98.5 229 PRO B O 1
ATOM 3880 N N . VAL B 1 230 ? 10.211 20.078 11.531 1 98.44 230 VAL B N 1
ATOM 3881 C CA . VAL B 1 230 ? 11.023 21.281 11.406 1 98.44 230 VAL B CA 1
ATOM 3882 C C . VAL B 1 230 ? 12.141 21.266 12.453 1 98.44 230 VAL B C 1
ATOM 3884 O O . VAL B 1 230 ? 11.875 21.281 13.656 1 98.44 230 VAL B O 1
ATOM 3887 N N . MET B 1 231 ? 13.328 21.219 11.961 1 97.06 231 MET B N 1
ATOM 3888 C CA . MET B 1 231 ? 14.492 21.172 12.844 1 97.06 231 MET B CA 1
ATOM 3889 C C . MET B 1 231 ? 15.195 22.531 12.898 1 97.06 231 MET B C 1
ATOM 3891 O O . MET B 1 231 ? 15.336 23.203 11.875 1 97.06 231 MET B O 1
ATOM 3895 N N . GLU B 1 232 ? 15.594 22.891 14.078 1 93.38 232 GLU B N 1
ATOM 3896 C CA . GLU B 1 232 ? 16.391 24.094 14.273 1 93.38 232 GLU B CA 1
ATOM 3897 C C . GLU B 1 232 ? 17.875 23.797 14.156 1 93.38 232 GLU B C 1
ATOM 3899 O O . GLU B 1 232 ? 18.297 22.641 14.195 1 93.38 232 GLU B O 1
ATOM 3904 N N . LYS B 1 233 ? 18.656 24.812 13.992 1 87.5 233 LYS B N 1
ATOM 3905 C CA . LYS B 1 233 ? 20.094 24.688 13.766 1 87.5 233 LYS B CA 1
ATOM 3906 C C . LYS B 1 233 ? 20.781 24.047 14.961 1 87.5 233 LYS B C 1
ATOM 3908 O O . LYS B 1 233 ? 21.812 23.375 14.812 1 87.5 233 LYS B O 1
ATOM 3913 N N . ASP B 1 234 ? 20.266 24.109 16.125 1 86.88 234 ASP B N 1
ATOM 3914 C CA . ASP B 1 234 ? 20.922 23.578 17.312 1 86.88 234 ASP B CA 1
ATOM 3915 C C . ASP B 1 234 ? 20.531 22.125 17.578 1 86.88 234 ASP B C 1
ATOM 3917 O O . ASP B 1 234 ? 20.828 21.578 18.641 1 86.88 234 ASP B O 1
ATOM 3921 N N . GLY B 1 235 ? 19.781 21.562 16.672 1 86.5 235 GLY B N 1
ATOM 3922 C CA . GLY B 1 235 ? 19.406 20.156 16.797 1 86.5 235 GLY B CA 1
ATOM 3923 C C . GLY B 1 235 ? 18.078 19.969 17.516 1 86.5 235 GLY B C 1
ATOM 3924 O O . GLY B 1 235 ? 17.656 18.844 17.766 1 86.5 235 GLY B O 1
ATOM 3925 N N . LYS B 1 236 ? 17.484 21.094 17.766 1 93.31 236 LYS B N 1
ATOM 3926 C CA . LYS B 1 236 ? 16.188 21.047 18.438 1 93.31 236 LYS B CA 1
ATOM 3927 C C . LYS B 1 236 ? 15.062 20.844 17.438 1 93.31 236 LYS B C 1
ATOM 3929 O O . LYS B 1 236 ? 15.094 21.391 16.344 1 93.31 236 LYS B O 1
ATOM 3934 N N . LEU B 1 237 ? 14.148 20.047 17.859 1 96.12 237 LEU B N 1
ATOM 3935 C CA . LEU B 1 237 ? 12.922 19.875 17.094 1 96.12 237 LEU B CA 1
ATOM 3936 C C . LEU B 1 237 ? 11.961 21.031 17.328 1 96.12 237 LEU B C 1
ATOM 3938 O O . LEU B 1 237 ? 11.336 21.125 18.391 1 96.12 237 LEU B O 1
ATOM 3942 N N . GLY B 1 238 ? 11.836 21.922 16.312 1 96.12 238 GLY B N 1
ATOM 3943 C CA . GLY B 1 238 ? 11.094 23.172 16.484 1 96.12 238 GLY B CA 1
ATOM 3944 C C . GLY B 1 238 ? 9.602 23.016 16.234 1 96.12 238 GLY B C 1
ATOM 3945 O O . GLY B 1 238 ? 8.797 23.797 16.75 1 96.12 238 GLY B O 1
ATOM 39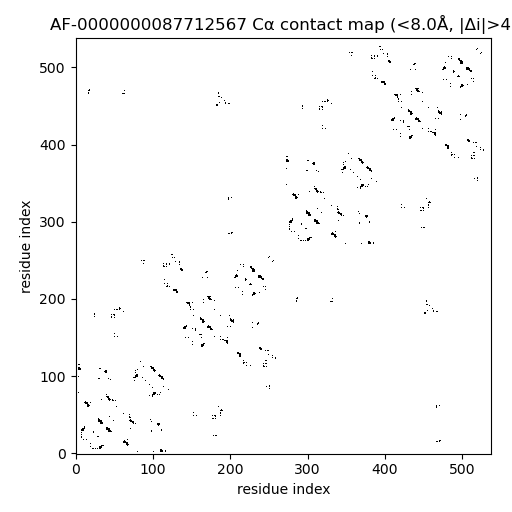46 N N . GLY B 1 239 ? 9.242 22.109 15.391 1 97.56 239 GLY B N 1
ATOM 3947 C CA . GLY B 1 239 ? 7.836 21.922 15.062 1 97.56 239 GLY B CA 1
ATOM 3948 C C . GLY B 1 239 ? 7.605 20.938 13.93 1 97.56 239 GLY B C 1
ATOM 3949 O O . GLY B 1 239 ? 8.406 20.031 13.727 1 97.56 239 GLY B O 1
ATOM 3950 N N . ILE B 1 240 ? 6.473 21.047 13.352 1 98.56 240 ILE B N 1
ATOM 3951 C CA . ILE B 1 240 ? 6.102 20.25 12.188 1 98.56 240 ILE B CA 1
ATOM 3952 C C . ILE B 1 240 ? 5.199 21.078 11.273 1 98.56 240 ILE B C 1
ATOM 3954 O O . ILE B 1 240 ? 4.355 21.844 11.742 1 98.56 240 ILE B O 1
ATOM 3958 N N . VAL B 1 241 ? 5.406 21 10 1 98.75 241 VAL B N 1
ATOM 3959 C CA . VAL B 1 241 ? 4.52 21.625 9.023 1 98.75 241 VAL B CA 1
ATOM 3960 C C . VAL B 1 241 ? 3.752 20.547 8.258 1 98.75 241 VAL B C 1
ATOM 3962 O O . VAL B 1 241 ? 4.344 19.578 7.793 1 98.75 241 VAL B O 1
ATOM 3965 N N . THR B 1 242 ? 2.496 20.656 8.234 1 98.25 242 THR B N 1
ATOM 3966 C CA . THR B 1 242 ? 1.636 19.688 7.566 1 98.25 242 THR B CA 1
ATOM 3967 C C . THR B 1 242 ? 0.796 20.359 6.484 1 98.25 242 THR B C 1
ATOM 3969 O O . THR B 1 242 ? 0.836 21.578 6.336 1 98.25 242 THR B O 1
ATOM 3972 N N . THR B 1 243 ? 0.061 19.547 5.75 1 98.25 243 THR B N 1
ATOM 3973 C CA . THR B 1 243 ? -0.846 20.078 4.738 1 98.25 243 THR B CA 1
ATOM 3974 C C . THR B 1 243 ? -1.902 20.984 5.375 1 98.25 243 THR B C 1
ATOM 3976 O O . THR B 1 243 ? -2.365 21.938 4.754 1 98.25 243 THR B O 1
ATOM 3979 N N . THR B 1 244 ? -2.279 20.719 6.621 1 97.38 244 THR B N 1
ATOM 3980 C CA . THR B 1 244 ? -3.197 21.594 7.348 1 97.38 244 THR B CA 1
ATOM 3981 C C . THR B 1 244 ? -2.617 23 7.477 1 97.38 244 THR B C 1
ATOM 3983 O O . THR B 1 244 ? -3.318 23.984 7.258 1 97.38 244 THR B O 1
ATOM 3986 N N . ASP B 1 245 ? -1.406 23.078 7.777 1 98.31 245 ASP B N 1
ATOM 3987 C CA . ASP B 1 245 ? -0.721 24.359 7.914 1 98.31 245 ASP B CA 1
ATOM 3988 C C . ASP B 1 245 ? -0.64 25.094 6.574 1 98.31 245 ASP B C 1
ATOM 3990 O O . ASP B 1 245 ? -0.76 26.312 6.52 1 98.31 245 ASP B O 1
ATOM 3994 N N . VAL B 1 246 ? -0.399 24.297 5.508 1 98.69 246 VAL B N 1
ATOM 3995 C CA . VAL B 1 246 ? -0.316 24.891 4.18 1 98.69 246 VAL B CA 1
ATOM 3996 C C . VAL B 1 246 ? -1.662 25.5 3.803 1 98.69 246 VAL B C 1
ATOM 3998 O O . VAL B 1 246 ? -1.717 26.594 3.248 1 98.69 246 VAL B O 1
ATOM 4001 N N . VAL B 1 247 ? -2.729 24.797 4.105 1 98.44 247 VAL B N 1
ATOM 4002 C CA . VAL B 1 247 ? -4.059 25.297 3.795 1 98.44 247 VAL B CA 1
ATOM 4003 C C . VAL B 1 247 ? -4.324 26.578 4.594 1 98.44 247 VAL B C 1
ATOM 4005 O O . VAL B 1 247 ? -4.91 27.531 4.078 1 98.44 247 VAL B O 1
ATOM 4008 N N . ARG B 1 248 ? -3.883 26.641 5.801 1 98 248 ARG B N 1
ATOM 4009 C CA . ARG B 1 248 ? -3.996 27.859 6.598 1 98 248 ARG B CA 1
ATOM 4010 C C . ARG B 1 248 ? -3.193 28.984 5.977 1 98 248 ARG B C 1
ATOM 4012 O O . ARG B 1 248 ? -3.662 30.125 5.926 1 98 248 ARG B O 1
ATOM 4019 N N . ALA B 1 249 ? -2.027 28.656 5.543 1 98.19 249 ALA B N 1
ATOM 4020 C CA . ALA B 1 249 ? -1.182 29.641 4.887 1 98.19 249 ALA B CA 1
ATOM 4021 C C . ALA B 1 249 ? -1.852 30.188 3.627 1 98.19 249 ALA B C 1
ATOM 4023 O O . ALA B 1 249 ? -1.803 31.391 3.359 1 98.19 249 ALA B O 1
ATOM 4024 N N . MET B 1 250 ? -2.408 29.281 2.883 1 97.94 250 MET B N 1
ATOM 4025 C CA . MET B 1 250 ? -3.117 29.625 1.653 1 97.94 250 MET B CA 1
ATOM 4026 C C . MET B 1 250 ? -4.195 30.672 1.92 1 97.94 250 MET B C 1
ATOM 4028 O O . MET B 1 250 ? -4.461 31.531 1.073 1 97.94 250 MET B O 1
ATOM 4032 N N . MET B 1 251 ? -4.777 30.656 3.086 1 97.69 251 MET B N 1
ATOM 4033 C CA . MET B 1 251 ? -5.922 31.5 3.412 1 97.69 251 MET B CA 1
ATOM 4034 C C . MET B 1 251 ? -5.461 32.844 3.99 1 97.69 251 MET B C 1
ATOM 4036 O O . MET B 1 251 ? -6.277 33.719 4.23 1 97.69 251 MET B O 1
ATOM 4040 N N . ASP B 1 252 ? -4.156 32.938 4.215 1 97.5 252 ASP B N 1
ATOM 4041 C CA . ASP B 1 252 ? -3.6 34.188 4.707 1 97.5 252 ASP B CA 1
ATOM 4042 C C . ASP B 1 252 ? -3.818 35.312 3.697 1 97.5 252 ASP B C 1
ATOM 4044 O O . ASP B 1 252 ? -3.654 35.125 2.492 1 97.5 252 ASP B O 1
ATOM 4048 N N . GLN B 1 253 ? -4.059 36.531 4.141 1 95.5 253 GLN B N 1
ATOM 4049 C CA . GLN B 1 253 ? -4.371 37.688 3.293 1 95.5 253 GLN B CA 1
ATOM 4050 C C . GLN B 1 253 ? -3.209 38 2.357 1 95.5 253 GLN B C 1
ATOM 4052 O O . GLN B 1 253 ? -3.42 38.5 1.246 1 95.5 253 GLN B O 1
ATOM 4057 N N . SER B 1 254 ? -2.078 37.75 2.76 1 95.31 254 SER B N 1
ATOM 4058 C CA . SER B 1 254 ? -0.904 38.031 1.941 1 95.31 254 SER B CA 1
ATOM 4059 C C . SER B 1 254 ? -0.926 37.25 0.641 1 95.31 254 SER B C 1
ATOM 4061 O O . SER B 1 254 ? -0.364 37.688 -0.367 1 95.31 254 SER B O 1
ATOM 4063 N N . VAL B 1 255 ? -1.525 36.125 0.681 1 96.06 255 VAL B N 1
ATOM 4064 C CA . VAL B 1 255 ? -1.568 35.281 -0.51 1 96.06 255 VAL B CA 1
ATOM 4065 C C . VAL B 1 255 ? -2.521 35.875 -1.537 1 96.06 255 VAL B C 1
ATOM 4067 O O . VAL B 1 255 ? -2.197 35.969 -2.725 1 96.06 255 VAL B O 1
ATOM 4070 N N . LYS B 1 256 ? -3.656 36.25 -1.122 1 91.5 256 LYS B N 1
ATOM 4071 C CA . LYS B 1 256 ? -4.594 36.906 -2.041 1 91.5 256 LYS B CA 1
ATOM 4072 C C . LYS B 1 256 ? -3.967 38.125 -2.688 1 91.5 256 LYS B C 1
ATOM 4074 O O . LYS B 1 256 ? -4.102 38.344 -3.896 1 91.5 256 LYS B O 1
ATOM 4079 N N . LYS B 1 257 ? -3.355 38.938 -1.898 1 93.44 257 LYS B N 1
ATOM 4080 C CA . LYS B 1 257 ? -2.664 40.125 -2.412 1 93.44 257 LYS B CA 1
ATOM 4081 C C . LYS B 1 257 ? -1.598 39.719 -3.432 1 93.44 257 LYS B C 1
ATOM 4083 O O . LYS B 1 257 ? -1.479 40.344 -4.484 1 93.44 257 LYS B O 1
ATOM 4088 N N . TYR B 1 258 ? -0.897 38.719 -3.066 1 93.56 258 TYR B N 1
ATOM 4089 C CA . TYR B 1 258 ? 0.154 38.219 -3.936 1 93.56 258 TYR B CA 1
ATOM 4090 C C . TYR B 1 258 ? -0.413 37.781 -5.281 1 93.56 258 TYR B C 1
ATOM 4092 O O . TYR B 1 258 ? 0.125 38.156 -6.332 1 93.56 258 TYR B O 1
ATOM 4100 N N . LEU B 1 259 ? -1.47 37.062 -5.285 1 92.06 259 LEU B N 1
ATOM 4101 C CA . LEU B 1 259 ? -2.055 36.531 -6.516 1 92.06 259 LEU B CA 1
ATOM 4102 C C . LEU B 1 259 ? -2.662 37.656 -7.348 1 92.06 259 LEU B C 1
ATOM 4104 O O . LEU B 1 259 ? -2.617 37.625 -8.578 1 92.06 259 LEU B O 1
ATOM 4108 N N . TYR B 1 260 ? -3.219 38.625 -6.656 1 88.5 260 TYR B N 1
ATOM 4109 C CA . TYR B 1 260 ? -3.756 39.781 -7.34 1 88.5 260 TYR B CA 1
ATOM 4110 C C . TYR B 1 260 ? -2.652 40.531 -8.07 1 88.5 260 TYR B C 1
ATOM 4112 O O . TYR B 1 260 ? -2.824 40.938 -9.227 1 88.5 260 TYR B O 1
ATOM 4120 N N . GLU B 1 261 ? -1.579 40.656 -7.523 1 88.88 261 GLU B N 1
ATOM 4121 C CA . GLU B 1 261 ? -0.451 41.406 -8.102 1 88.88 261 GLU B CA 1
ATOM 4122 C C . GLU B 1 261 ? 0.114 40.656 -9.312 1 88.88 261 GLU B C 1
ATOM 4124 O O . GLU B 1 261 ? 0.479 41.281 -10.312 1 88.88 261 GLU B O 1
ATOM 4129 N N . ILE B 1 262 ? 0.153 39.438 -9.203 1 86.81 262 ILE B N 1
ATOM 4130 C CA . ILE B 1 262 ? 0.674 38.656 -10.305 1 86.81 262 ILE B CA 1
ATOM 4131 C C . ILE B 1 262 ? -0.268 38.75 -11.508 1 86.81 262 ILE B C 1
ATOM 4133 O O . ILE B 1 262 ? 0.18 38.875 -12.648 1 86.81 262 ILE B O 1
ATOM 4137 N N . LYS B 1 263 ? -1.56 38.625 -11.227 1 82.62 263 LYS B N 1
ATOM 4138 C CA . LYS B 1 263 ? -2.541 38.719 -12.305 1 82.62 263 LYS B CA 1
ATOM 4139 C C . LYS B 1 263 ? -2.48 40.094 -12.992 1 82.62 263 LYS B C 1
ATOM 4141 O O . LYS B 1 263 ? -2.602 40.188 -14.211 1 82.62 263 LYS B O 1
ATOM 4146 N N . MET B 1 264 ? -2.303 41.125 -12.219 1 80.38 264 MET B N 1
ATOM 4147 C CA . MET B 1 264 ? -2.217 42.469 -12.758 1 80.38 264 MET B CA 1
ATOM 4148 C C . MET B 1 264 ? -0.984 42.625 -13.648 1 80.38 264 MET B C 1
ATOM 4150 O O . MET B 1 264 ? -1.032 43.312 -14.672 1 80.38 264 MET B O 1
ATOM 4154 N N . TYR B 1 265 ? 0.023 41.969 -13.297 1 79.12 265 TYR B N 1
ATOM 4155 C CA . TYR B 1 265 ? 1.265 42.094 -14.055 1 79.12 265 TYR B CA 1
ATOM 4156 C C . TYR B 1 265 ? 1.2 41.25 -15.328 1 79.12 265 TYR B C 1
ATOM 4158 O O . TYR B 1 265 ? 1.742 41.625 -16.359 1 79.12 265 TYR B O 1
ATOM 4166 N N . THR B 1 266 ? 0.605 40.156 -15.234 1 73.12 266 THR B N 1
ATOM 4167 C CA . THR B 1 266 ? 0.545 39.281 -16.406 1 73.12 266 THR B CA 1
ATOM 4168 C C . THR B 1 266 ? -0.496 39.781 -17.406 1 73.12 266 THR B C 1
ATOM 4170 O O . THR B 1 266 ? -0.417 39.5 -18.594 1 73.12 266 THR B O 1
ATOM 4173 N N . SER B 1 267 ? -1.521 40.375 -16.984 1 65.81 267 SER B N 1
ATOM 4174 C CA . SER B 1 267 ? -2.521 40.969 -17.859 1 65.81 267 SER B CA 1
ATOM 4175 C C . SER B 1 267 ? -1.985 42.219 -18.547 1 65.81 267 SER B C 1
ATOM 4177 O O . SER B 1 267 ? -2.484 42.625 -19.609 1 65.81 267 SER B O 1
ATOM 4179 N N . THR B 1 268 ? -1.079 42.875 -17.969 1 59.75 268 THR B N 1
ATOM 4180 C CA . THR B 1 268 ? -0.521 44.094 -18.547 1 59.75 268 THR B CA 1
ATOM 4181 C C . THR B 1 268 ? 0.455 43.75 -19.672 1 59.75 268 THR B C 1
ATOM 4183 O O . THR B 1 268 ? 0.778 44.625 -20.5 1 59.75 268 THR B O 1
ATOM 4186 N N . PHE B 1 269 ? 1.015 42.562 -19.625 1 46.84 269 PHE B N 1
ATOM 4187 C CA . PHE B 1 269 ? 1.862 42.281 -20.781 1 46.84 269 PHE B CA 1
ATOM 4188 C C . PHE B 1 269 ? 1.141 41.344 -21.75 1 46.84 269 PHE B C 1
ATOM 4190 O O . PHE B 1 269 ? 0.406 40.438 -21.344 1 46.84 269 PHE B O 1
#

Foldseek 3Di:
DFLWDAFDEAAQFQFQVVVLVVCLVVVPQKHFHAYPVQATQFIDGLLLSLLCLLVCFPPDDSNPHGVNNRTHRDAAEDASPDDLLVLLVCCVVVVPQKHFYADPVNHGDTIGGLLSSLLVLLVQDDPQDWQLVQFDPPAAADEQQAAVLVVSVVCNVVVHQKHFHDDQLDGQFMDGSSLVSVVSNVSSDPPDNDTNNNRGGGDADAAARRDISSVVSVVCVVVVHFKHFHAYPVSDGGGMGGSNSSSVVCNDPSNVVVNVVVVVVVVVD/DFLWDAFDEAAQFQFQVVVLVVCLVVVPQKHFHAYPVQATQFIDGLLLSLLCLLVCFPPDDSNPHGVNNRTHRDAAEDASPDDLLVLLVCCVVVVPQKHFYADPVNHGDTIGGLLSSLLVLLVQDDPQDWQLVQFDPPAAADEQQAAVLVVSVVCNVVVHQKHFHDDQLDGQFMDGSSLVSVVSNVSSDPPDNDTNNNRGGGDADAAARRDISSVVSVVCVVVVHFKHFHAYPVSDGGGMGGSNSSSVVCNDPSNVVVNVVVVVVVVVD

Solvent-accessible surface area (backbone atoms only — not comparable to full-atom values): 28696 Å² total; per-residue (Å²): 136,79,54,66,38,82,65,64,90,38,38,49,78,40,26,41,43,52,52,53,50,51,29,60,75,67,68,44,67,56,38,49,23,28,48,96,84,35,29,68,57,19,30,40,39,44,61,47,52,51,47,48,38,50,68,56,27,80,75,61,59,42,65,77,34,40,31,65,80,59,40,41,68,80,65,50,73,40,54,83,80,59,53,67,68,57,52,50,49,51,31,61,76,66,68,41,80,51,36,38,19,26,52,97,86,49,26,54,74,27,28,33,42,49,62,38,50,19,47,50,42,30,74,74,43,72,83,78,51,39,34,61,80,49,36,44,66,81,58,66,64,40,49,50,77,38,40,38,62,56,53,51,50,52,29,57,76,66,72,47,64,59,35,40,23,43,50,98,61,40,79,57,24,36,40,36,40,68,52,46,56,50,34,43,58,56,48,22,48,79,86,51,86,39,31,34,56,51,59,38,47,58,89,65,68,70,42,44,46,78,37,38,36,29,54,52,33,44,48,25,60,77,68,70,46,62,62,34,44,21,40,41,95,85,39,43,78,57,20,32,41,35,32,68,33,42,46,54,51,58,68,34,69,67,44,57,53,50,53,51,51,50,52,56,55,55,68,71,97,137,78,54,67,37,81,66,64,90,39,40,49,77,38,26,42,44,52,52,53,50,49,28,62,75,67,70,42,67,57,38,48,23,28,47,98,82,35,30,70,58,19,30,41,39,45,62,46,53,51,47,48,39,51,68,56,28,80,75,63,59,42,64,77,34,40,31,65,80,58,40,40,67,80,66,51,72,39,55,84,79,60,52,69,68,57,53,50,49,50,31,61,76,65,67,42,81,54,35,38,20,25,51,95,86,50,26,55,75,27,28,33,42,50,63,38,51,19,48,51,43,30,75,74,43,72,83,79,50,40,34,60,81,48,37,45,68,82,57,66,66,40,50,50,77,40,41,38,66,59,52,50,50,50,30,55,75,66,72,47,65,59,36,40,21,44,50,96,63,42,80,58,23,37,40,37,40,69,52,46,57,49,32,43,56,55,50,22,48,81,86,55,88,39,31,35,56,52,57,35,46,58,88,64,70,70,42,44,46,77,38,38,36,28,55,53,33,43,49,25,61,77,67,71,46,61,63,34,45,20,40,41,94,86,39,43,77,57,21,32,39,34,31,69,32,43,46,54,52,57,69,34,68,67,43,56,54,49,54,51,52,50,52,56,55,53,68,71,98

Secondary structure (DSSP, 8-state):
----B----B-TTSBHHHHHHHHHHHT-SEEEEE-TTS-EEEEEEHHHHHHHHHHHTTSS-GGG-BGGGTSB----EE-TT--HHHHHHHHHHHT-SEEEEE-TTS-EEEEEEHHHHHHHHHHH--SS-BGGGT-BSSPPEE-TTSBHHHHHHHHHHHT-SEEEEEETTEEEEEEEHHHHHHTHHHHTSSS---BGGGTSB-----B-TTSBHHH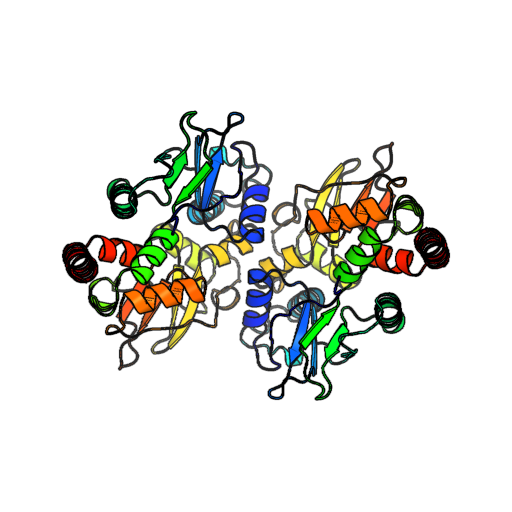HHHHHHHHT-SEEEEE-TTS-EEEEEEHHHHHHHHTSHHHHHHHHHHHHHHHH-/----B----B-TTSBHHHHHHHHHHHT-SEEEEE-TTS-EEEEEEHHHHHHHHHHHTTSS-GGG-BGGGTSB----EE-TT--HHHHHHHHHHHT-SEEEEE-TTS-EEEEEEHHHHHHHHHHH--SS-BGGGT-BSSPPEE-TTSBHHHHHHHHHHHT-SEEEEEETTEEEEEEEHHHHHHTHHHHTSSS---BGGGTSB-----B-TTSBHHHHHHHHHHHT-SEEEEE-TTS-EEEEEEHHHHHHHHTSHHHHHHHHHHHHHHHH-

Organism: NCBI:txid1293036

InterPro domains:
  IPR000644 CBS domain [PF00571] (5-53)
  IPR000644 CBS domain [PF00571] (68-120)
  IPR000644 CBS domain [PF00571] (131-182)
  IPR000644 CBS domain [PF00571] (196-251)
  IPR000644 CBS domain [PS51371] (3-62)
  IPR000644 CBS domain [PS51371] (71-128)
  IPR000644 CBS domain [PS51371] (135-192)
  IPR000644 CBS domain [PS51371] (200-257)
  IPR000644 CBS domain [SM00116] (6-54)
  IPR000644 CBS domain [SM00116] (74-122)
  IPR000644 CBS domain [SM00116] (138-185)
  IPR000644 CBS domain [SM00116] (203-251)
  IPR046342 CBS domain superfamily [G3DSA:3.10.580.10] (3-127)
  IPR046342 CBS domain superfamily [G3DSA:3.10.580.10] (128-268)
  IPR046342 CBS domain superfamily [SSF54631] (4-123)
  IPR046342 CBS domain superfamily [SSF54631] (129-252)
  IPR051257 Diverse Function CBS-Domain-Containing Protein [PTHR43080] (129-255)